Protein AF-0000000067185113 (afdb_homodimer)

Secondary structure (DSSP, 8-state):
-------------------------------------------------------------------------S-HHHHHHHHHHHHHHHHHHHHS------SEETTEEEEEETTEEEEEEE-SS-EEEEEEE-TT-B-S--------SS--------B---EEEEEEETTEEEEEEEEEPSS---TT----SEEEEEEEEEESS--TTS-EEEGGGS-HHHHHHHHHHHHHTT--HHHHHHHHHHHHHHHHHHHHHHHHHHHHHHH---/-------------------------------------------------------------------------S-HHHHHHHHHHHHHHHHHHHHS------SEETTEEEEEETTEEEEEEE-SS-EEEEEEE-TT-B-S--------SS--------B---EEEEEEETTEEEEEEEEEPSS---TT----SEEEEEEEEEESS--TTS-EEEGGGS-HHHHHHHHHHHHHTT--HHHHHHHHHHHHHHHHHHHHHHHHHHHHHHH---

Structure (mmCIF, N/CA/C/O backbone):
data_AF-0000000067185113-model_v1
#
loop_
_entity.id
_entity.type
_entity.pdbx_description
1 polymer AGAP003987-PA
#
loop_
_atom_site.group_PDB
_atom_site.id
_atom_site.type_symbol
_atom_site.label_atom_id
_atom_site.label_alt_id
_atom_site.label_comp_id
_atom_site.label_asym_id
_atom_site.label_entity_id
_atom_site.label_seq_id
_atom_site.pdbx_PDB_ins_code
_atom_site.Cartn_x
_atom_site.Cartn_y
_atom_site.Cartn_z
_atom_site.occupancy
_atom_site.B_iso_or_equiv
_atom_site.auth_seq_id
_atom_site.auth_comp_id
_atom_site.auth_asym_id
_atom_site.auth_atom_id
_atom_site.pdbx_PDB_model_num
ATOM 1 N N . MET A 1 1 ? -12.453 -13.461 -11.977 1 31.67 1 MET A N 1
ATOM 2 C CA . MET A 1 1 ? -13.328 -13.102 -10.867 1 31.67 1 MET A CA 1
ATOM 3 C C . MET A 1 1 ? -14.125 -11.836 -11.188 1 31.67 1 MET A C 1
ATOM 5 O O . MET A 1 1 ? -13.562 -10.844 -11.656 1 31.67 1 MET A O 1
ATOM 9 N N . ILE A 1 2 ? -15.383 -12 -11.656 1 35.78 2 ILE A N 1
ATOM 10 C CA . ILE A 1 2 ? -16.219 -10.844 -11.945 1 35.78 2 ILE A CA 1
ATOM 11 C C . ILE A 1 2 ? -16.547 -10.102 -10.656 1 35.78 2 ILE A C 1
ATOM 13 O O . ILE A 1 2 ? -17.125 -10.68 -9.727 1 35.78 2 ILE A O 1
ATOM 17 N N . ARG A 1 3 ? -15.547 -9.344 -10.258 1 44.16 3 ARG A N 1
ATOM 18 C CA . ARG A 1 3 ? -16.062 -8.539 -9.148 1 44.16 3 ARG A CA 1
ATOM 19 C C . ARG A 1 3 ? -17.25 -7.707 -9.586 1 44.16 3 ARG A C 1
ATOM 21 O O . ARG A 1 3 ? -17.312 -7.238 -10.727 1 44.16 3 ARG A O 1
ATOM 28 N N . ASN A 1 4 ? -18.344 -8.125 -9.148 1 36.44 4 ASN A N 1
ATOM 29 C CA . ASN A 1 4 ? -19.562 -7.391 -9.5 1 36.44 4 ASN A CA 1
ATOM 30 C C . ASN A 1 4 ? -19.328 -5.883 -9.453 1 36.44 4 ASN A C 1
ATOM 32 O O . ASN A 1 4 ? -19.516 -5.254 -8.406 1 36.44 4 ASN A O 1
ATOM 36 N N . VAL A 1 5 ? -18.297 -5.484 -10.148 1 42.62 5 VAL A N 1
ATOM 37 C CA . VAL A 1 5 ? -18.203 -4.031 -10.234 1 42.62 5 VAL A CA 1
ATOM 38 C C . VAL A 1 5 ? -19.484 -3.469 -10.859 1 42.62 5 VAL A C 1
ATOM 40 O O . VAL A 1 5 ? -19.75 -3.691 -12.039 1 42.62 5 VAL A O 1
ATOM 43 N N . ARG A 1 6 ? -20.594 -3.508 -10.258 1 33.31 6 ARG A N 1
ATOM 44 C CA . ARG A 1 6 ? -21.766 -2.816 -10.781 1 33.31 6 ARG A CA 1
ATOM 45 C C . ARG A 1 6 ? -21.391 -1.438 -11.32 1 33.31 6 ARG A C 1
ATOM 47 O O . ARG A 1 6 ? -20.75 -0.65 -10.633 1 33.31 6 ARG A O 1
ATOM 54 N N . PHE A 1 7 ? -21.062 -1.376 -12.609 1 33.22 7 PHE A N 1
ATOM 55 C CA . PHE A 1 7 ? -20.812 -0.13 -13.32 1 33.22 7 PHE A CA 1
ATOM 56 C C . PHE A 1 7 ? -21.641 1.011 -12.719 1 33.22 7 PHE A C 1
ATOM 58 O O . PHE A 1 7 ? -22.844 0.887 -12.539 1 33.22 7 PHE A O 1
ATOM 65 N N . LEU A 1 8 ? -21 1.763 -11.961 1 32.25 8 LEU A N 1
ATOM 66 C CA . LEU A 1 8 ? -21.578 3.059 -11.617 1 32.25 8 LEU A CA 1
ATOM 67 C C . LEU A 1 8 ? -22.141 3.746 -12.852 1 32.25 8 LEU A C 1
ATOM 69 O O . LEU A 1 8 ? -21.438 3.92 -13.852 1 32.25 8 LEU A O 1
ATOM 73 N N . ARG A 1 9 ? -23.391 3.656 -13.117 1 26.09 9 ARG A N 1
ATOM 74 C CA . ARG A 1 9 ? -24.078 4.59 -14.016 1 26.09 9 ARG A CA 1
ATOM 75 C C . ARG A 1 9 ? -23.594 6.02 -13.773 1 26.09 9 ARG A C 1
ATOM 77 O O . ARG A 1 9 ? -23.797 6.566 -12.688 1 26.09 9 ARG A O 1
ATOM 84 N N . TRP A 1 10 ? -22.406 6.398 -14.289 1 27.75 10 TRP A N 1
ATOM 85 C CA . TRP A 1 10 ? -22.094 7.82 -14.391 1 27.75 10 TRP A CA 1
ATOM 86 C C . TRP A 1 10 ? -23.359 8.633 -14.664 1 27.75 10 TRP A C 1
ATOM 88 O O . TRP A 1 10 ? -24.109 8.344 -15.602 1 27.75 10 TRP A O 1
ATOM 98 N N . ALA A 1 11 ? -23.938 9.203 -13.672 1 24.41 11 ALA A N 1
ATOM 99 C CA . ALA A 1 11 ? -24.984 10.188 -13.906 1 24.41 11 ALA A CA 1
ATOM 100 C C . ALA A 1 11 ? -24.562 11.188 -14.992 1 24.41 11 ALA A C 1
ATOM 102 O O . ALA A 1 11 ? -23.609 11.938 -14.82 1 24.41 11 ALA A O 1
ATOM 103 N N . VAL A 1 12 ? -24.547 10.781 -16.312 1 25.83 12 VAL A N 1
ATOM 104 C CA . VAL A 1 12 ? -24.531 11.672 -17.469 1 25.83 12 VAL A CA 1
ATOM 105 C C . VAL A 1 12 ? -25.406 12.891 -17.188 1 25.83 12 VAL A C 1
ATOM 107 O O . VAL A 1 12 ? -26.625 12.766 -17.016 1 25.83 12 VAL A O 1
ATOM 110 N N . GLY A 1 13 ? -24.859 13.773 -16.281 1 22 13 GLY A N 1
ATOM 111 C CA . GLY A 1 13 ? -25.516 15.07 -16.156 1 22 13 GLY A CA 1
ATOM 112 C C . GLY A 1 13 ? -26.141 15.539 -17.469 1 22 13 GLY A C 1
ATOM 113 O O . GLY A 1 13 ? -25.828 15 -18.531 1 22 13 GLY A O 1
ATOM 114 N N . LYS A 1 14 ? -26.828 16.766 -17.25 1 23.31 14 LYS A N 1
ATOM 115 C CA . LYS A 1 14 ? -27.797 17.562 -18 1 23.31 14 LYS A CA 1
ATOM 116 C C . LYS A 1 14 ? -27.219 18.031 -19.328 1 23.31 14 LYS A C 1
ATOM 118 O O . LYS A 1 14 ? -26.156 18.656 -19.359 1 23.31 14 LYS A O 1
ATOM 123 N N . SER A 1 15 ? -27.328 17.156 -20.344 1 21.28 15 SER A N 1
ATOM 124 C CA . SER A 1 15 ? -27.203 17.641 -21.719 1 21.28 15 SER A CA 1
ATOM 125 C C . SER A 1 15 ? -27.953 18.953 -21.922 1 21.28 15 SER A C 1
ATOM 127 O O . SER A 1 15 ? -29.141 19.031 -21.625 1 21.28 15 SER A O 1
ATOM 129 N N . PHE A 1 16 ? -27.328 20.031 -21.422 1 19.94 16 PHE A N 1
ATOM 130 C CA . PHE A 1 16 ? -27.953 21.266 -21.891 1 19.94 16 PHE A CA 1
ATOM 131 C C . PHE A 1 16 ? -28.188 21.219 -23.391 1 19.94 16 PHE A C 1
ATOM 133 O O . PHE A 1 16 ? -27.25 21 -24.156 1 19.94 16 PHE A O 1
ATOM 140 N N . THR A 1 17 ? -29.422 20.781 -23.719 1 20.02 17 THR A N 1
ATOM 141 C CA . THR A 1 17 ? -30.078 20.734 -25.016 1 20.02 17 THR A CA 1
ATOM 142 C C . THR A 1 17 ? -30.016 22.094 -25.703 1 20.02 17 THR A C 1
ATOM 144 O O . THR A 1 17 ? -30.703 23.031 -25.281 1 20.02 17 THR A O 1
ATOM 147 N N . SER A 1 18 ? -28.781 22.812 -25.594 1 18.64 18 SER A N 1
ATOM 148 C CA . SER A 1 18 ? -29.094 24 -26.391 1 18.64 18 SER A CA 1
ATOM 149 C C . SER A 1 18 ? -29.656 23.625 -27.75 1 18.64 18 SER A C 1
ATOM 151 O O . SER A 1 18 ? -29.141 22.719 -28.422 1 18.64 18 SER A O 1
ATOM 153 N N . GLY A 1 19 ? -30.938 24.047 -28 1 17.22 19 GLY A N 1
ATOM 154 C CA . GLY A 1 19 ? -31.984 23.859 -28.984 1 17.22 19 GLY A CA 1
ATOM 155 C C . GLY A 1 19 ? -31.578 24.266 -30.391 1 17.22 19 GLY A C 1
ATOM 156 O O . GLY A 1 19 ? -32.375 24.203 -31.328 1 17.22 19 GLY A O 1
ATOM 157 N N . LYS A 1 20 ? -30.406 24.953 -30.578 1 18.31 20 LYS A N 1
ATOM 158 C CA . LYS A 1 20 ? -30.812 25.766 -31.719 1 18.31 20 LYS A CA 1
ATOM 159 C C . LYS A 1 20 ? -31.234 24.891 -32.906 1 18.31 20 LYS A C 1
ATOM 161 O O . LYS A 1 20 ? -30.625 23.844 -33.156 1 18.31 20 LYS A O 1
ATOM 166 N N . SER A 1 21 ? -32.375 25.203 -33.625 1 16.36 21 SER A N 1
ATOM 167 C CA . SER A 1 21 ? -33.438 24.703 -34.469 1 16.36 21 SER A CA 1
ATOM 168 C C . SER A 1 21 ? -32.906 24.344 -35.844 1 16.36 21 SER A C 1
ATOM 170 O O . SER A 1 21 ? -33.406 23.406 -36.5 1 16.36 21 SER A O 1
ATOM 172 N N . THR A 1 22 ? -31.844 24.938 -36.438 1 16.61 22 THR A N 1
ATOM 173 C CA . THR A 1 22 ? -32.438 25.359 -37.688 1 16.61 22 THR A CA 1
ATOM 174 C C . THR A 1 22 ? -32.719 24.156 -38.594 1 16.61 22 THR A C 1
ATOM 176 O O . THR A 1 22 ? -32.188 23.062 -38.375 1 16.61 22 THR A O 1
ATOM 179 N N . THR A 1 23 ? -32.375 24.312 -39.938 1 16.38 23 THR A N 1
ATOM 180 C CA . THR A 1 23 ? -33.156 24.297 -41.156 1 16.38 23 THR A CA 1
ATOM 181 C C . THR A 1 23 ? -33.188 22.906 -41.781 1 16.38 23 THR A C 1
ATOM 183 O O . THR A 1 23 ? -32.375 22.047 -41.438 1 16.38 23 THR A O 1
ATOM 186 N N . THR A 1 24 ? -32.875 22.797 -43.094 1 16.31 24 THR A N 1
ATOM 187 C CA . THR A 1 24 ? -33.844 22.484 -44.125 1 16.31 24 THR A CA 1
ATOM 188 C C . THR A 1 24 ? -33.844 20.984 -44.406 1 16.31 24 THR A C 1
ATOM 190 O O . THR A 1 24 ? -32.969 20.25 -43.969 1 16.31 24 THR A O 1
ATOM 193 N N . VAL A 1 25 ? -33.625 20.609 -45.719 1 15.5 25 VAL A N 1
ATOM 194 C CA . VAL A 1 25 ? -34.594 20.141 -46.688 1 15.5 25 VAL A CA 1
ATOM 195 C C . VAL A 1 25 ? -34.438 18.625 -46.844 1 15.5 25 VAL A C 1
ATOM 197 O O . VAL A 1 25 ? -35.438 17.891 -46.75 1 15.5 25 VAL A O 1
ATOM 200 N N . ALA A 1 26 ? -33.594 18.141 -47.844 1 17.03 26 ALA A N 1
ATOM 201 C CA . ALA A 1 26 ? -34.312 17.469 -48.906 1 17.03 26 ALA A CA 1
ATOM 202 C C . ALA A 1 26 ? -34.594 16.016 -48.562 1 17.03 26 ALA A C 1
ATOM 204 O O . ALA A 1 26 ? -33.938 15.445 -47.688 1 17.03 26 ALA A O 1
ATOM 205 N N . PRO A 1 27 ? -35.344 15.281 -49.406 1 17.09 27 PRO A N 1
ATOM 206 C CA . PRO A 1 27 ? -36.406 14.328 -49.594 1 17.09 27 PRO A CA 1
ATOM 207 C C . PRO A 1 27 ? -35.938 12.875 -49.562 1 17.09 27 PRO A C 1
ATOM 209 O O . PRO A 1 27 ? -36.75 11.961 -49.781 1 17.09 27 PRO A O 1
ATOM 212 N N . CYS A 1 28 ? -34.656 12.664 -49.094 1 16.64 28 CYS A N 1
ATOM 213 C CA . CYS A 1 28 ? -34.281 11.445 -49.781 1 16.64 28 CYS A CA 1
ATOM 214 C C . CYS A 1 28 ? -35.281 10.328 -49.562 1 16.64 28 CYS A C 1
ATOM 216 O O . CYS A 1 28 ? -35.688 10.078 -48.406 1 16.64 28 CYS A O 1
ATOM 218 N N . SER A 1 29 ? -35.625 9.609 -50.656 1 15.96 29 SER A N 1
ATOM 219 C CA . SER A 1 29 ? -36.688 8.766 -51.156 1 15.96 29 SER A CA 1
ATOM 220 C C . SER A 1 29 ? -36.844 7.516 -50.312 1 15.96 29 SER A C 1
ATOM 222 O O . SER A 1 29 ? -36.062 7.262 -49.406 1 15.96 29 SER A O 1
ATOM 224 N N . GLN A 1 30 ? -36.875 6.387 -50.969 1 15.45 30 GLN A N 1
ATOM 225 C CA . GLN A 1 30 ? -38.031 5.539 -51.281 1 15.45 30 GLN A CA 1
ATOM 226 C C . GLN A 1 30 ? -38.125 4.363 -50.312 1 15.45 30 GLN A C 1
ATOM 228 O O . GLN A 1 30 ? -39.156 4.121 -49.719 1 15.45 30 GLN A O 1
ATOM 233 N N . TRP A 1 31 ? -37.344 3.188 -50.625 1 16.45 31 TRP A N 1
ATOM 234 C CA . TRP A 1 31 ? -38.125 2.016 -51.031 1 16.45 31 TRP A CA 1
ATOM 235 C C . TRP A 1 31 ? -38.531 1.188 -49.812 1 16.45 31 TRP A C 1
ATOM 237 O O . TRP A 1 31 ? -37.781 1.133 -48.812 1 16.45 31 TRP A O 1
ATOM 247 N N . ASN A 1 32 ? -39.781 1.015 -49.656 1 16.5 32 ASN A N 1
ATOM 248 C CA . ASN A 1 32 ? -40.844 0.507 -48.812 1 16.5 32 ASN A CA 1
ATOM 249 C C . ASN A 1 32 ? -40.688 -0.989 -48.562 1 16.5 32 ASN A C 1
ATOM 251 O O . ASN A 1 32 ? -41.344 -1.806 -49.188 1 16.5 32 ASN A O 1
ATOM 255 N N . ALA A 1 33 ? -39.438 -1.565 -48.531 1 17.59 33 ALA A N 1
ATOM 256 C CA . ALA A 1 33 ? -39.625 -2.996 -48.75 1 17.59 33 ALA A CA 1
ATOM 257 C C . ALA A 1 33 ? -40.531 -3.594 -47.688 1 17.59 33 ALA A C 1
ATOM 259 O O . ALA A 1 33 ? -40.5 -3.143 -46.531 1 17.59 33 ALA A O 1
ATOM 260 N N . GLY A 1 34 ? -41.562 -4.375 -48.156 1 16.73 34 GLY A N 1
ATOM 261 C CA . GLY A 1 34 ? -42.781 -5.117 -47.812 1 16.73 34 GLY A CA 1
ATOM 262 C C . GLY A 1 34 ? -42.531 -6.152 -46.719 1 16.73 34 GLY A C 1
ATOM 263 O O . GLY A 1 34 ? -41.562 -6.898 -46.781 1 16.73 34 GLY A O 1
ATOM 264 N N . ILE A 1 35 ? -42.906 -5.789 -45.594 1 18.45 35 ILE A N 1
ATOM 265 C CA . ILE A 1 35 ? -42.906 -6.535 -44.344 1 18.45 35 ILE A CA 1
ATOM 266 C C . ILE A 1 35 ? -43.781 -7.777 -44.469 1 18.45 35 ILE A C 1
ATOM 268 O O . ILE A 1 35 ? -45 -7.676 -44.594 1 18.45 35 ILE A O 1
ATOM 272 N N . ILE A 1 36 ? -43.25 -8.719 -45.188 1 16.41 36 ILE A N 1
ATOM 273 C CA . ILE A 1 36 ? -44.094 -9.898 -45.406 1 16.41 36 ILE A CA 1
ATOM 274 C C . ILE A 1 36 ? -44.5 -10.477 -44.031 1 16.41 36 ILE A C 1
ATOM 276 O O . ILE A 1 36 ? -43.75 -10.406 -43.062 1 16.41 36 ILE A O 1
ATOM 280 N N . ALA A 1 37 ? -45.688 -11.125 -44.062 1 17.64 37 ALA A N 1
ATOM 281 C CA . ALA A 1 37 ? -46.844 -11.617 -43.312 1 17.64 37 ALA A CA 1
ATOM 282 C C . ALA A 1 37 ? -46.531 -12.922 -42.594 1 17.64 37 ALA A C 1
ATOM 284 O O . ALA A 1 37 ? -47.375 -13.492 -41.906 1 17.64 37 ALA A O 1
ATOM 285 N N . GLN A 1 38 ? -45.219 -13.227 -42.219 1 15.56 38 GLN A N 1
ATOM 286 C CA . GLN A 1 38 ? -45.312 -14.68 -42.125 1 15.56 38 GLN A CA 1
ATOM 287 C C . GLN A 1 38 ? -46.25 -15.102 -40.969 1 15.56 38 GLN A C 1
ATOM 289 O O . GLN A 1 38 ? -46.312 -14.422 -39.969 1 15.56 38 GLN A O 1
ATOM 294 N N . PRO A 1 39 ? -47.156 -16.125 -41.25 1 18.14 39 PRO A N 1
ATOM 295 C CA . PRO A 1 39 ? -48.344 -16.734 -40.688 1 18.14 39 PRO A CA 1
ATOM 296 C C . PRO A 1 39 ? -48.031 -17.609 -39.469 1 18.14 39 PRO A C 1
ATOM 298 O O . PRO A 1 39 ? -48.969 -18.125 -38.812 1 18.14 39 PRO A O 1
ATOM 301 N N . SER A 1 40 ? -46.844 -17.578 -38.844 1 15.49 40 SER A N 1
ATOM 302 C CA . SER A 1 40 ? -46.688 -18.922 -38.312 1 15.49 40 SER A CA 1
ATOM 303 C C . SER A 1 40 ? -47.844 -19.266 -37.344 1 15.49 40 SER A C 1
ATOM 305 O O . SER A 1 40 ? -48.469 -18.375 -36.781 1 15.49 40 SER A O 1
ATOM 307 N N . SER A 1 41 ? -47.812 -20.625 -37.031 1 16.09 41 SER A N 1
ATOM 308 C CA . SER A 1 41 ? -48.594 -21.828 -36.75 1 16.09 41 SER A CA 1
ATOM 309 C C . SER A 1 41 ? -49.031 -21.891 -35.312 1 16.09 41 SER A C 1
ATOM 311 O O . SER A 1 41 ? -50.25 -21.891 -35.031 1 16.09 41 SER A O 1
ATOM 313 N N . GLY A 1 42 ? -48.281 -22.641 -34.469 1 15.5 42 GLY A N 1
ATOM 314 C CA . GLY A 1 42 ? -48.812 -23.906 -33.969 1 15.5 42 GLY A CA 1
ATOM 315 C C . GLY A 1 42 ? -49.594 -23.75 -32.656 1 15.5 42 GLY A C 1
ATOM 316 O O . GLY A 1 42 ? -50.75 -24.188 -32.594 1 15.5 42 GLY A O 1
ATOM 317 N N . ILE A 1 43 ? -48.938 -23.906 -31.453 1 15.69 43 ILE A N 1
ATOM 318 C CA . ILE A 1 43 ? -49.125 -25.094 -30.625 1 15.69 43 ILE A CA 1
ATOM 319 C C . ILE A 1 43 ? -50.219 -24.828 -29.578 1 15.69 43 ILE A C 1
ATOM 321 O O . ILE A 1 43 ? -50.281 -23.734 -29.016 1 15.69 43 ILE A O 1
ATOM 325 N N . ALA A 1 44 ? -51 -25.922 -29.312 1 16.55 44 ALA A N 1
ATOM 326 C CA . ALA A 1 44 ? -52.25 -26.406 -28.75 1 16.55 44 ALA A CA 1
ATOM 327 C C . ALA A 1 44 ? -52.281 -26.234 -27.234 1 16.55 44 ALA A C 1
ATOM 329 O O . ALA A 1 44 ? -53.25 -25.734 -26.672 1 16.55 44 ALA A O 1
ATOM 330 N N . THR A 1 45 ? -51.375 -26.984 -26.438 1 15.85 45 THR A N 1
ATOM 331 C CA . THR A 1 45 ? -52.031 -28.062 -25.703 1 15.85 45 THR A CA 1
ATOM 332 C C . THR A 1 45 ? -52.688 -27.531 -24.422 1 15.85 45 THR A C 1
ATOM 334 O O . THR A 1 45 ? -52.406 -26.406 -24.016 1 15.85 45 THR A O 1
ATOM 337 N N . CYS A 1 46 ? -52.281 -28.219 -23.188 1 16.72 46 CYS A N 1
ATOM 338 C CA . CYS A 1 46 ? -53 -29.188 -22.359 1 16.72 46 CYS A CA 1
ATOM 339 C C . CYS A 1 46 ? -53.656 -28.5 -21.172 1 16.72 46 CYS A C 1
ATOM 341 O O . CYS A 1 46 ? -53.281 -27.391 -20.797 1 16.72 46 CYS A O 1
ATOM 343 N N . ASN A 1 47 ? -54.094 -29.359 -20.156 1 17.73 47 ASN A N 1
ATOM 344 C CA . ASN A 1 47 ? -55.25 -29.812 -19.391 1 17.73 47 ASN A CA 1
ATOM 345 C C . ASN A 1 47 ? -55.281 -29.172 -18.016 1 17.73 47 ASN A C 1
ATOM 347 O O . ASN A 1 47 ? -56.344 -28.859 -17.5 1 17.73 47 ASN A O 1
ATOM 351 N N . ILE A 1 48 ? -54.156 -29.078 -17.172 1 17.08 48 ILE A N 1
ATOM 352 C CA . ILE A 1 48 ? -54.438 -29.797 -15.922 1 17.08 48 ILE A CA 1
ATOM 353 C C . ILE A 1 48 ? -55.25 -28.891 -14.992 1 17.08 48 ILE A C 1
ATOM 355 O O . ILE A 1 48 ? -54.969 -27.703 -14.867 1 17.08 48 ILE A O 1
ATOM 359 N N . LYS A 1 49 ? -56.312 -29.5 -14.367 1 18.14 49 LYS A N 1
ATOM 360 C CA . LYS A 1 49 ? -57.469 -29.109 -13.562 1 18.14 49 LYS A CA 1
ATOM 361 C C . LYS A 1 49 ? -57.031 -28.703 -12.156 1 18.14 49 LYS A C 1
ATOM 363 O O . LYS A 1 49 ? -57.875 -28.328 -11.328 1 18.14 49 LYS A O 1
ATOM 368 N N . PRO A 1 50 ? -55.688 -28.562 -11.711 1 19.02 50 PRO A N 1
ATOM 369 C CA . PRO A 1 50 ? -55.719 -29.078 -10.344 1 19.02 50 PRO A CA 1
ATOM 370 C C . PRO A 1 50 ? -56.688 -28.328 -9.445 1 19.02 50 PRO A C 1
ATOM 372 O O . PRO A 1 50 ? -57.031 -27.188 -9.742 1 19.02 50 PRO A O 1
ATOM 375 N N . LEU A 1 51 ? -56.938 -29.047 -8.164 1 19.64 51 LEU A N 1
ATOM 376 C CA . LEU A 1 51 ? -57.875 -29.312 -7.07 1 19.64 51 LEU A CA 1
ATOM 377 C C . LEU A 1 51 ? -57.969 -28.125 -6.121 1 19.64 51 LEU A C 1
ATOM 379 O O . LEU A 1 51 ? -57.094 -27.25 -6.141 1 19.64 51 LEU A O 1
ATOM 383 N N . SER A 1 52 ? -57.938 -28.453 -4.723 1 18.77 52 SER A N 1
ATOM 384 C CA . SER A 1 52 ? -58.906 -28.375 -3.625 1 18.77 52 SER A CA 1
ATOM 385 C C . SER A 1 52 ? -58.562 -27.219 -2.686 1 18.77 52 SER A C 1
ATOM 387 O O . SER A 1 52 ? -59.438 -26.688 -1.998 1 18.77 52 SER A O 1
ATOM 389 N N . ALA A 1 53 ? -57.344 -26.812 -2.416 1 19.56 53 ALA A N 1
ATOM 390 C CA . ALA A 1 53 ? -57.062 -26.672 -0.984 1 19.56 53 ALA A CA 1
ATOM 391 C C . ALA A 1 53 ? -57.906 -25.562 -0.373 1 19.56 53 ALA A C 1
ATOM 393 O O . ALA A 1 53 ? -58.094 -24.516 -0.996 1 19.56 53 ALA A O 1
ATOM 394 N N . MET A 1 54 ? -58.594 -26.016 0.712 1 19.98 54 MET A N 1
ATOM 395 C CA . MET A 1 54 ? -59.469 -25.469 1.744 1 19.98 54 MET A CA 1
ATOM 396 C C . MET A 1 54 ? -58.781 -24.344 2.51 1 19.98 54 MET A C 1
ATOM 398 O O . MET A 1 54 ? -57.562 -24.422 2.777 1 19.98 54 MET A O 1
ATOM 402 N N . SER A 1 55 ? -59.344 -23.203 2.537 1 20.67 55 SER A N 1
ATOM 403 C CA . SER A 1 55 ? -58.969 -21.891 3.062 1 20.67 55 SER A CA 1
ATOM 404 C C . SER A 1 55 ? -58.938 -21.891 4.586 1 20.67 55 SER A C 1
ATOM 406 O O . SER A 1 55 ? -58.906 -20.828 5.211 1 20.67 55 SER A O 1
ATOM 408 N N . SER A 1 56 ? -58.469 -23.031 5.285 1 22.84 56 SER A N 1
ATOM 409 C CA . SER A 1 56 ? -58.75 -22.875 6.711 1 22.84 56 SER A CA 1
ATOM 410 C C . SER A 1 56 ? -58.125 -21.594 7.258 1 22.84 56 SER A C 1
ATOM 412 O O . SER A 1 56 ? -57 -21.234 6.875 1 22.84 56 SER A O 1
ATOM 414 N N . GLY A 1 57 ? -58.969 -20.641 7.699 1 22.27 57 GLY A N 1
ATOM 415 C CA . GLY A 1 57 ? -58.812 -19.297 8.227 1 22.27 57 GLY A CA 1
ATOM 416 C C . GLY A 1 57 ? -58.062 -19.266 9.547 1 22.27 57 GLY A C 1
ATOM 417 O O . GLY A 1 57 ? -58.625 -19.562 10.594 1 22.27 57 GLY A O 1
ATOM 418 N N . MET A 1 58 ? -57 -20.156 9.766 1 23.66 58 MET A N 1
ATOM 419 C CA . MET A 1 58 ? -56.5 -20.109 11.125 1 23.66 58 MET A CA 1
ATOM 420 C C . MET A 1 58 ? -56.125 -18.688 11.523 1 23.66 58 MET A C 1
ATOM 422 O O . MET A 1 58 ? -55.469 -17.969 10.75 1 23.66 58 MET A O 1
ATOM 426 N N . SER A 1 59 ? -56.844 -18.203 12.555 1 24.83 59 SER A N 1
ATOM 427 C CA . SER A 1 59 ? -56.75 -16.953 13.297 1 24.83 59 SER A CA 1
ATOM 428 C C . SER A 1 59 ? -55.375 -16.766 13.898 1 24.83 59 SER A C 1
ATOM 430 O O . SER A 1 59 ? -54.906 -17.609 14.656 1 24.83 59 SER A O 1
ATOM 432 N N . ALA A 1 60 ? -54.438 -16.266 13.164 1 23.08 60 ALA A N 1
ATOM 433 C CA . ALA A 1 60 ? -53.094 -16 13.633 1 23.08 60 ALA A CA 1
ATOM 434 C C . ALA A 1 60 ? -53.094 -15.047 14.828 1 23.08 60 ALA A C 1
ATOM 436 O O . ALA A 1 60 ? -53.594 -13.922 14.727 1 23.08 60 ALA A O 1
ATOM 437 N N . LYS A 1 61 ? -53.344 -15.602 16.031 1 26.31 61 LYS A N 1
ATOM 438 C CA . LYS A 1 61 ? -52.906 -14.883 17.219 1 26.31 61 LYS A CA 1
ATOM 439 C C . LYS A 1 61 ? -51.531 -14.234 17 1 26.31 61 LYS A C 1
ATOM 441 O O . LYS A 1 61 ? -50.594 -14.883 16.516 1 26.31 61 LYS A O 1
ATOM 446 N N . HIS A 1 62 ? -51.625 -12.938 16.75 1 24.36 62 HIS A N 1
ATOM 447 C CA . HIS A 1 62 ? -50.469 -12.055 16.641 1 24.36 62 HIS A CA 1
ATOM 448 C C . HIS A 1 62 ? -49.5 -12.25 17.797 1 24.36 62 HIS A C 1
ATOM 450 O O . HIS A 1 62 ? -49.875 -12.133 18.969 1 24.36 62 HIS A O 1
ATOM 456 N N . ALA A 1 63 ? -48.719 -13.32 17.812 1 25.67 63 ALA A N 1
ATOM 457 C CA . ALA A 1 63 ? -47.625 -13.414 18.766 1 25.67 63 ALA A CA 1
ATOM 458 C C . ALA A 1 63 ? -46.969 -12.047 18.984 1 25.67 63 ALA A C 1
ATOM 460 O O . ALA A 1 63 ? -46.812 -11.266 18.047 1 25.67 63 ALA A O 1
ATOM 461 N N . ALA A 1 64 ? -47.188 -11.523 20.219 1 30.12 64 ALA A N 1
ATOM 462 C CA . ALA A 1 64 ? -46.438 -10.398 20.797 1 30.12 64 ALA A CA 1
ATOM 463 C C . ALA A 1 64 ? -44.969 -10.469 20.453 1 30.12 64 ALA A C 1
ATOM 465 O O . ALA A 1 64 ? -44.281 -11.414 20.844 1 30.12 64 ALA A O 1
ATOM 466 N N . GLY A 1 65 ? -44.688 -10.242 19.188 1 30.03 65 GLY A N 1
ATOM 467 C CA . GLY A 1 65 ? -43.281 -10.211 18.797 1 30.03 65 GLY A CA 1
ATOM 468 C C . GLY A 1 65 ? -42.375 -9.555 19.828 1 30.03 65 GLY A C 1
ATOM 469 O O . GLY A 1 65 ? -42.688 -8.484 20.344 1 30.03 65 GLY A O 1
ATOM 470 N N . PHE A 1 66 ? -41.844 -10.391 20.734 1 33.41 66 PHE A N 1
ATOM 471 C CA . PHE A 1 66 ? -40.688 -9.914 21.469 1 33.41 66 PHE A CA 1
ATOM 472 C C . PHE A 1 66 ? -39.875 -8.938 20.641 1 33.41 66 PHE A C 1
ATOM 474 O O . PHE A 1 66 ? -39.25 -9.336 19.641 1 33.41 66 PHE A O 1
ATOM 481 N N . SER A 1 67 ? -40.5 -7.742 20.484 1 32.81 67 SER A N 1
ATOM 482 C CA . SER A 1 67 ? -39.562 -6.723 20 1 32.81 67 SER A CA 1
ATOM 483 C C . SER A 1 67 ? -38.25 -6.781 20.75 1 32.81 67 SER A C 1
ATOM 485 O O . SER A 1 67 ? -38.188 -6.512 21.953 1 32.81 67 SER A O 1
ATOM 487 N N . ILE A 1 68 ? -37.562 -7.895 20.703 1 33.31 68 ILE A N 1
ATOM 488 C CA . ILE A 1 68 ? -36.188 -7.734 21.156 1 33.31 68 ILE A CA 1
ATOM 489 C C . ILE A 1 68 ? -35.719 -6.305 20.891 1 33.31 68 ILE A C 1
ATOM 491 O O . ILE A 1 68 ? -35.719 -5.848 19.734 1 33.31 68 ILE A O 1
ATOM 495 N N . ALA A 1 69 ? -36.062 -5.434 21.766 1 35.03 69 ALA A N 1
ATOM 496 C CA . ALA A 1 69 ? -35.281 -4.199 21.75 1 35.03 69 ALA A CA 1
ATOM 497 C C . ALA A 1 69 ? -33.875 -4.438 21.188 1 35.03 69 ALA A C 1
ATOM 499 O O . ALA A 1 69 ? -33.031 -5.055 21.844 1 35.03 69 ALA A O 1
ATOM 500 N N . SER A 1 70 ? -33.75 -5.031 20.031 1 37.75 70 SER A N 1
ATOM 501 C CA . SER A 1 70 ? -32.406 -5 19.406 1 37.75 70 SER A CA 1
ATOM 502 C C . SER A 1 70 ? -31.625 -3.779 19.859 1 37.75 70 SER A C 1
ATOM 504 O O . SER A 1 70 ? -32.031 -2.643 19.594 1 37.75 70 SER A O 1
ATOM 506 N N . ARG A 1 71 ? -31.297 -3.584 21.031 1 40.62 71 ARG A N 1
ATOM 507 C CA . ARG A 1 71 ? -30.344 -2.566 21.484 1 40.62 71 ARG A CA 1
ATOM 508 C C . ARG A 1 71 ? -29.578 -1.982 20.297 1 40.62 71 ARG A C 1
ATOM 510 O O . ARG A 1 71 ? -28.969 -2.721 19.531 1 40.62 71 ARG A O 1
ATOM 517 N N . GLN A 1 72 ? -30.016 -1.013 19.594 1 47.88 72 GLN A N 1
ATOM 518 C CA . GLN A 1 72 ? -29.703 -0.125 18.469 1 47.88 72 GLN A CA 1
ATOM 519 C C . GLN A 1 72 ? -28.203 0.095 18.344 1 47.88 72 GLN A C 1
ATOM 521 O O . GLN A 1 72 ? -27.703 1.193 18.594 1 47.88 72 GLN A O 1
ATOM 526 N N . ILE A 1 73 ? -27.344 -0.872 18.766 1 56.41 73 ILE A N 1
ATOM 527 C CA . ILE A 1 73 ? -25.922 -0.81 19 1 56.41 73 ILE A CA 1
ATOM 528 C C . ILE A 1 73 ? -25.188 -0.358 17.734 1 56.41 73 ILE A C 1
ATOM 530 O O . ILE A 1 73 ? -24.125 0.25 17.797 1 56.41 73 ILE A O 1
ATOM 534 N N . HIS A 1 74 ? -25.781 -0.544 16.547 1 73.69 74 HIS A N 1
ATOM 535 C CA . HIS A 1 74 ? -25.062 -0.109 15.344 1 73.69 74 HIS A CA 1
ATOM 536 C C . HIS A 1 74 ? -25.594 1.233 14.852 1 73.69 74 HIS A C 1
ATOM 538 O O . HIS A 1 74 ? -26.781 1.524 14.984 1 73.69 74 HIS A O 1
ATOM 544 N N . THR A 1 75 ? -24.828 2.158 14.516 1 85 75 THR A N 1
ATOM 545 C CA . THR A 1 75 ? -25.203 3.365 13.781 1 85 75 THR A CA 1
ATOM 546 C C . THR A 1 75 ? -25.859 3.01 12.453 1 85 75 THR A C 1
ATOM 548 O O . THR A 1 75 ? -25.844 1.848 12.039 1 85 75 THR A O 1
ATOM 551 N N . LYS A 1 76 ? -26.594 3.887 11.883 1 88.38 76 LYS A N 1
ATOM 552 C CA . LYS A 1 76 ? -27.234 3.688 10.586 1 88.38 76 LYS A CA 1
ATOM 553 C C . LYS A 1 76 ? -26.219 3.221 9.539 1 88.38 76 LYS A C 1
ATOM 555 O O . LYS A 1 76 ? -26.5 2.299 8.773 1 88.38 76 LYS A O 1
ATOM 560 N N . GLY A 1 77 ? -25.094 3.85 9.492 1 89.44 77 GLY A N 1
ATOM 561 C CA . GLY A 1 77 ? -24.047 3.488 8.555 1 89.44 77 GLY A CA 1
ATOM 562 C C . GLY A 1 77 ? -23.531 2.07 8.734 1 89.44 77 GLY A C 1
ATOM 563 O O . GLY A 1 77 ? -23.328 1.346 7.762 1 89.44 77 GLY A O 1
ATOM 564 N N . GLU A 1 78 ? -23.406 1.646 9.922 1 93.06 78 GLU A N 1
ATOM 565 C CA . GLU A 1 78 ? -22.953 0.286 10.203 1 93.06 78 GLU A CA 1
ATOM 566 C C . GLU A 1 78 ? -24 -0.742 9.766 1 93.06 78 GLU A C 1
ATOM 568 O O . GLU A 1 78 ? -23.641 -1.799 9.234 1 93.06 78 GLU A O 1
ATOM 573 N N . ARG A 1 79 ? -25.266 -0.418 9.992 1 93 79 ARG A N 1
ATOM 574 C CA . ARG A 1 79 ? -26.344 -1.33 9.617 1 93 79 ARG A CA 1
ATOM 575 C C . ARG A 1 79 ? -26.406 -1.516 8.102 1 93 79 ARG A C 1
ATOM 577 O O . ARG A 1 79 ? -26.5 -2.643 7.613 1 93 79 ARG A O 1
ATOM 584 N N . GLU A 1 80 ? -26.281 -0.414 7.406 1 95.38 80 GLU A N 1
ATOM 585 C CA . GLU A 1 80 ? -26.312 -0.478 5.949 1 95.38 80 GLU A CA 1
ATOM 586 C C . GLU A 1 80 ? -25.109 -1.253 5.41 1 95.38 80 GLU A C 1
ATOM 588 O O . GLU A 1 80 ? -25.234 -2.006 4.441 1 95.38 80 GLU A O 1
ATOM 593 N N . LEU A 1 81 ? -24.031 -1.084 6.008 1 96.56 81 LEU A N 1
ATOM 594 C CA . LEU A 1 81 ? -22.812 -1.766 5.594 1 96.56 81 LEU A CA 1
ATOM 595 C C . LEU A 1 81 ? -22.938 -3.273 5.781 1 96.56 81 LEU A C 1
ATOM 597 O O . LEU A 1 81 ? -22.641 -4.043 4.863 1 96.56 81 LEU A O 1
ATOM 601 N N . VAL A 1 82 ? -23.469 -3.666 6.883 1 95.81 82 VAL A N 1
ATOM 602 C CA . VAL A 1 82 ? -23.609 -5.086 7.195 1 95.81 82 VAL A CA 1
ATOM 603 C C . VAL A 1 82 ? -24.594 -5.738 6.234 1 95.81 82 VAL A C 1
ATOM 605 O O . VAL A 1 82 ? -24.359 -6.84 5.738 1 95.81 82 VAL A O 1
ATOM 608 N N . GLU A 1 83 ? -25.672 -5.043 6.039 1 95.88 83 GLU A N 1
ATOM 609 C CA . GLU A 1 83 ? -26.688 -5.578 5.148 1 95.88 83 GLU A CA 1
ATOM 610 C C . GLU A 1 83 ? -26.156 -5.77 3.736 1 95.88 83 GLU A C 1
ATOM 612 O O . GLU A 1 83 ? -26.375 -6.816 3.119 1 95.88 83 GLU A O 1
ATOM 617 N N . PHE A 1 84 ? -25.516 -4.82 3.291 1 97.06 84 PHE A N 1
ATOM 618 C CA . PHE A 1 84 ? -24.969 -4.91 1.944 1 97.06 84 PHE A CA 1
ATOM 619 C C . PHE A 1 84 ? -23.906 -6.008 1.861 1 97.06 84 PHE A C 1
ATOM 621 O O . PHE A 1 84 ? -23.859 -6.754 0.88 1 97.06 84 PHE A O 1
ATOM 628 N N . LEU A 1 85 ? -22.984 -6.078 2.855 1 97.38 85 LEU A N 1
ATOM 629 C CA . LEU A 1 85 ? -21.922 -7.074 2.865 1 97.38 85 LEU A CA 1
ATOM 630 C C . LEU A 1 85 ? -22.5 -8.484 2.818 1 97.38 85 LEU A C 1
ATOM 632 O O . LEU A 1 85 ? -21.953 -9.367 2.158 1 97.38 85 LEU A O 1
ATOM 636 N N . ALA A 1 86 ? -23.609 -8.664 3.51 1 95.5 86 ALA A N 1
ATOM 637 C CA . ALA A 1 86 ? -24.25 -9.977 3.496 1 95.5 86 ALA A CA 1
ATOM 638 C C . ALA A 1 86 ? -24.656 -10.375 2.08 1 95.5 86 ALA A C 1
ATOM 640 O O . ALA A 1 86 ? -24.406 -11.5 1.646 1 95.5 86 ALA A O 1
ATOM 641 N N . GLU A 1 87 ? -25.156 -9.445 1.437 1 94.56 87 GLU A N 1
ATOM 642 C CA . GLU A 1 87 ? -25.578 -9.695 0.06 1 94.56 87 GLU A CA 1
ATOM 643 C C . GLU A 1 87 ? -24.375 -9.875 -0.859 1 94.56 87 GLU A C 1
ATOM 645 O O . GLU A 1 87 ? -24.375 -10.75 -1.725 1 94.56 87 GLU A O 1
ATOM 650 N N . GLU A 1 88 ? -23.375 -9.016 -0.693 1 93.31 88 GLU A N 1
ATOM 651 C CA . GLU A 1 88 ? -22.188 -9.039 -1.533 1 93.31 88 GLU A CA 1
ATOM 652 C C . GLU A 1 88 ? -21.406 -10.344 -1.372 1 93.31 88 GLU A C 1
ATOM 654 O O . GLU A 1 88 ? -20.938 -10.922 -2.355 1 93.31 88 GLU A O 1
ATOM 659 N N . ILE A 1 89 ? -21.344 -10.867 -0.164 1 94.75 89 ILE A N 1
ATOM 660 C CA . ILE A 1 89 ? -20.625 -12.109 0.118 1 94.75 89 ILE A CA 1
ATOM 661 C C . ILE A 1 89 ? -21.312 -13.266 -0.607 1 94.75 89 ILE A C 1
ATOM 663 O O . ILE A 1 89 ? -20.641 -14.086 -1.25 1 94.75 89 ILE A O 1
ATOM 667 N N . VAL A 1 90 ? -22.609 -13.289 -0.551 1 93.62 90 VAL A N 1
ATOM 668 C CA . VAL A 1 90 ? -23.375 -14.344 -1.205 1 93.62 90 VAL A CA 1
ATOM 669 C C . VAL A 1 90 ? -23.188 -14.258 -2.717 1 93.62 90 VAL A C 1
ATOM 671 O O . VAL A 1 90 ? -22.953 -15.273 -3.379 1 93.62 90 VAL A O 1
ATOM 674 N N . ALA A 1 91 ? -23.234 -13.055 -3.207 1 90.12 91 ALA A N 1
ATOM 675 C CA . ALA A 1 91 ? -23.078 -12.844 -4.645 1 90.12 91 ALA A CA 1
ATOM 676 C C . ALA A 1 91 ? -21.688 -13.266 -5.109 1 90.12 91 ALA A C 1
ATOM 678 O O . ALA A 1 91 ? -21.547 -13.906 -6.152 1 90.12 91 ALA A O 1
ATOM 679 N N . GLU A 1 92 ? -20.609 -12.891 -4.379 1 90.69 92 GLU A N 1
ATOM 680 C CA . GLU A 1 92 ? -19.234 -13.211 -4.734 1 90.69 92 GLU A CA 1
ATOM 681 C C . GLU A 1 92 ? -18.984 -14.719 -4.695 1 90.69 92 GLU A C 1
ATOM 683 O O . GLU A 1 92 ? -18.281 -15.258 -5.551 1 90.69 92 GLU A O 1
ATOM 688 N N . LYS A 1 93 ? -19.609 -15.383 -3.699 1 90.5 93 LYS A N 1
ATOM 689 C CA . LYS A 1 93 ? -19.453 -16.828 -3.564 1 90.5 93 LYS A CA 1
ATOM 690 C C . LYS A 1 93 ? -20.172 -17.562 -4.691 1 90.5 93 LYS A C 1
ATOM 692 O O . LYS A 1 93 ? -19.703 -18.609 -5.156 1 90.5 93 LYS A O 1
ATOM 697 N N . LYS A 1 94 ? -21.25 -17.016 -5.129 1 88.06 94 LYS A N 1
ATOM 698 C CA . LYS A 1 94 ? -21.984 -17.625 -6.234 1 88.06 94 LYS A CA 1
ATOM 699 C C . LYS A 1 94 ? -21.266 -17.406 -7.559 1 88.06 94 LYS A C 1
ATOM 701 O O . LYS A 1 94 ? -21.328 -18.266 -8.445 1 88.06 94 LYS A O 1
ATOM 706 N N . ALA A 1 95 ? -20.703 -16.25 -7.754 1 80.5 95 ALA A N 1
ATOM 707 C CA . ALA A 1 95 ? -19.984 -15.906 -8.984 1 80.5 95 ALA A CA 1
ATOM 708 C C . ALA A 1 95 ? -18.75 -16.781 -9.172 1 80.5 95 ALA A C 1
ATOM 710 O O . ALA A 1 95 ? -18.328 -17.047 -10.297 1 80.5 95 ALA A O 1
ATOM 711 N N . SER A 1 96 ? -18.172 -17.109 -8.273 1 75.12 96 SER A N 1
ATOM 712 C CA . SER A 1 96 ? -17.016 -18 -8.328 1 75.12 96 SER A CA 1
ATOM 713 C C . SER A 1 96 ? -17.141 -19.141 -7.328 1 75.12 96 SER A C 1
ATOM 715 O O . SER A 1 96 ? -16.672 -19.047 -6.199 1 75.12 96 SER A O 1
ATOM 717 N N . PRO A 1 97 ? -17.984 -20.031 -7.867 1 62.44 97 PRO A N 1
ATOM 718 C CA . PRO A 1 97 ? -18.125 -21.141 -6.906 1 62.44 97 PRO A CA 1
ATOM 719 C C . PRO A 1 97 ? -16.781 -21.609 -6.348 1 62.44 97 PRO A C 1
ATOM 721 O O . PRO A 1 97 ? -15.75 -21.469 -7.008 1 62.44 97 PRO A O 1
ATOM 724 N N . SER A 1 98 ? -16.75 -21.609 -5.051 1 59.53 98 SER A N 1
ATOM 725 C CA . SER A 1 98 ? -15.555 -21.969 -4.285 1 59.53 98 SER A CA 1
ATOM 726 C C . SER A 1 98 ? -14.711 -22.984 -5.031 1 59.53 98 SER A C 1
ATOM 728 O O . SER A 1 98 ? -15.062 -24.172 -5.09 1 59.53 98 SER A O 1
ATOM 730 N N . ALA A 1 99 ? -14.18 -22.531 -6.141 1 61.06 99 ALA A N 1
ATOM 731 C CA . ALA A 1 99 ? -13.266 -23.5 -6.73 1 61.06 99 ALA A CA 1
ATOM 732 C C . ALA A 1 99 ? -12.188 -23.922 -5.734 1 61.06 99 ALA A C 1
ATOM 734 O O . ALA A 1 99 ? -11.734 -23.109 -4.926 1 61.06 99 ALA A O 1
ATOM 735 N N . THR A 1 100 ? -12.078 -25.203 -5.469 1 80.69 100 THR A N 1
ATOM 736 C CA . THR A 1 100 ? -11.016 -25.766 -4.641 1 80.69 100 THR A CA 1
ATOM 737 C C . THR A 1 100 ? -9.656 -25.234 -5.086 1 80.69 100 THR A C 1
ATOM 739 O O . THR A 1 100 ? -9.312 -25.297 -6.27 1 80.69 100 THR A O 1
ATOM 742 N N . ILE A 1 101 ? -9.07 -24.438 -4.234 1 87.06 101 ILE A N 1
ATOM 743 C CA . ILE A 1 101 ? -7.723 -23.938 -4.488 1 87.06 101 ILE A CA 1
ATOM 744 C C . ILE A 1 101 ? -6.738 -25.109 -4.512 1 87.06 101 ILE A C 1
ATOM 746 O O . ILE A 1 101 ? -6.598 -25.828 -3.523 1 87.06 101 ILE A O 1
ATOM 750 N N . PRO A 1 102 ? -6.195 -25.297 -5.664 1 92.38 102 PRO A N 1
ATOM 751 C CA . PRO A 1 102 ? -5.262 -26.422 -5.754 1 92.38 102 PRO A CA 1
ATOM 752 C C . PRO A 1 102 ? -4.125 -26.328 -4.738 1 92.38 102 PRO A C 1
ATOM 754 O O . PRO A 1 102 ? -3.74 -25.219 -4.336 1 92.38 102 PRO A O 1
ATOM 757 N N . THR A 1 103 ? -3.535 -27.453 -4.387 1 94.25 103 THR A N 1
ATOM 758 C CA . THR A 1 103 ? -2.422 -27.5 -3.447 1 94.25 103 THR A CA 1
ATOM 759 C C . THR A 1 103 ? -1.104 -27.734 -4.184 1 94.25 103 THR A C 1
ATOM 761 O O . THR A 1 103 ? -0.033 -27.703 -3.572 1 94.25 103 THR A O 1
ATOM 764 N N . SER A 1 104 ? -1.241 -28.078 -5.469 1 96.81 104 SER A N 1
ATOM 765 C CA . SER A 1 104 ? -0.051 -28.234 -6.297 1 96.81 104 SER A CA 1
ATOM 766 C C . SER A 1 104 ? -0.304 -27.75 -7.723 1 96.81 104 SER A C 1
ATOM 768 O O . SER A 1 104 ? -1.455 -27.641 -8.148 1 96.81 104 SER A O 1
ATOM 770 N N . LEU A 1 105 ? 0.749 -27.422 -8.383 1 97 105 LEU A N 1
ATOM 771 C CA . LEU A 1 105 ? 0.715 -26.969 -9.766 1 97 105 LEU A CA 1
ATOM 772 C C . LEU A 1 105 ? 1.917 -27.484 -10.547 1 97 105 LEU A C 1
ATOM 774 O O . LEU A 1 105 ? 3.053 -27.094 -10.289 1 97 105 LEU A O 1
ATOM 778 N N . ASN A 1 106 ? 1.724 -28.438 -11.477 1 96.38 106 ASN A N 1
ATOM 779 C CA . ASN A 1 106 ? 2.766 -28.984 -12.336 1 96.38 106 ASN A CA 1
ATOM 780 C C . ASN A 1 106 ? 3.98 -29.438 -11.523 1 96.38 106 ASN A C 1
ATOM 782 O O . ASN A 1 106 ? 5.117 -29.109 -11.875 1 96.38 106 ASN A O 1
ATOM 786 N N . GLY A 1 107 ? 3.787 -30.062 -10.461 1 96.06 107 GLY A N 1
ATOM 787 C CA . GLY A 1 107 ? 4.863 -30.625 -9.656 1 96.06 107 GLY A CA 1
ATOM 788 C C . GLY A 1 107 ? 5.328 -29.703 -8.547 1 96.06 107 GLY A C 1
ATOM 789 O O . GLY A 1 107 ? 6.113 -30.109 -7.688 1 96.06 107 GLY A O 1
ATOM 790 N N . PHE A 1 108 ? 4.883 -28.5 -8.539 1 98.5 108 PHE A N 1
ATOM 791 C CA . PHE A 1 108 ? 5.199 -27.562 -7.461 1 98.5 108 PHE A CA 1
ATOM 792 C C . PHE A 1 108 ? 4.184 -27.672 -6.332 1 98.5 108 PHE A C 1
ATOM 794 O O . PHE A 1 108 ? 2.975 -27.609 -6.566 1 98.5 108 PHE A O 1
ATOM 801 N N . ALA A 1 109 ? 4.699 -27.828 -5.094 1 98.38 109 ALA A N 1
ATOM 802 C CA . ALA A 1 109 ? 3.84 -27.75 -3.916 1 98.38 109 ALA A CA 1
ATOM 803 C C . ALA A 1 109 ? 3.521 -26.312 -3.555 1 98.38 109 ALA A C 1
ATOM 805 O O . ALA A 1 109 ? 4.41 -25.453 -3.541 1 98.38 109 ALA A O 1
ATOM 806 N N . ILE A 1 110 ? 2.232 -26.078 -3.191 1 98.5 110 ILE A N 1
ATOM 807 C CA . ILE A 1 110 ? 1.813 -24.703 -2.934 1 98.5 110 ILE A CA 1
ATOM 808 C C . ILE A 1 110 ? 1.612 -24.5 -1.435 1 98.5 110 ILE A C 1
ATOM 810 O O . ILE A 1 110 ? 0.971 -25.312 -0.77 1 98.5 110 ILE A O 1
ATOM 814 N N . THR A 1 111 ? 2.193 -23.484 -0.908 1 98 111 THR A N 1
ATOM 815 C CA . THR A 1 111 ? 1.974 -23.016 0.458 1 98 111 THR A CA 1
ATOM 816 C C . THR A 1 111 ? 1.562 -21.547 0.475 1 98 111 THR A C 1
ATOM 818 O O . THR A 1 111 ? 2.176 -20.719 -0.2 1 98 111 THR A O 1
ATOM 821 N N . CYS A 1 112 ? 0.532 -21.281 1.24 1 97.19 112 CYS A N 1
ATOM 822 C CA . CYS A 1 112 ? 0.03 -19.906 1.314 1 97.19 112 CYS A CA 1
ATOM 823 C C . CYS A 1 112 ? 0.117 -19.375 2.738 1 97.19 112 CYS A C 1
ATOM 825 O O . CYS A 1 112 ? -0.148 -20.109 3.697 1 97.19 112 CYS A O 1
ATOM 827 N N . ASN A 1 113 ? 0.544 -18.203 2.9 1 97.38 113 ASN A N 1
ATOM 828 C CA . ASN A 1 113 ? 0.535 -17.438 4.137 1 97.38 113 ASN A CA 1
ATOM 829 C C . ASN A 1 113 ? -0.078 -16.062 3.932 1 97.38 113 ASN A C 1
ATOM 831 O O . ASN A 1 113 ? 0.631 -15.094 3.619 1 97.38 113 ASN A O 1
ATOM 835 N N . LYS A 1 114 ? -1.42 -15.938 4.188 1 97 114 LYS A N 1
ATOM 836 C CA . LYS A 1 114 ? -2.18 -14.727 3.885 1 97 114 LYS A CA 1
ATOM 837 C C . LYS A 1 114 ? -1.998 -14.32 2.426 1 97 114 LYS A C 1
ATOM 839 O O . LYS A 1 114 ? -2.307 -15.086 1.516 1 97 114 LYS A O 1
ATOM 844 N N . ALA A 1 115 ? -1.429 -13.164 2.189 1 98.19 115 ALA A N 1
ATOM 845 C CA . ALA A 1 115 ? -1.336 -12.727 0.798 1 98.19 115 ALA A CA 1
ATOM 846 C C . ALA A 1 115 ? -0.127 -13.352 0.107 1 98.19 115 ALA A C 1
ATOM 848 O O . ALA A 1 115 ? -0.002 -13.281 -1.118 1 98.19 115 ALA A O 1
ATOM 849 N N . ASP A 1 116 ? 0.776 -14.008 0.812 1 98.56 116 ASP A N 1
ATOM 850 C CA . ASP A 1 116 ? 1.989 -14.578 0.241 1 98.56 116 ASP A CA 1
ATOM 851 C C . ASP A 1 116 ? 1.755 -16.016 -0.212 1 98.56 116 ASP A C 1
ATOM 853 O O . ASP A 1 116 ? 1.101 -16.797 0.487 1 98.56 116 ASP A O 1
ATOM 857 N N . VAL A 1 117 ? 2.336 -16.297 -1.398 1 98.56 117 VAL A N 1
ATOM 858 C CA . VAL A 1 117 ? 2.234 -17.641 -1.949 1 98.56 117 VAL A CA 1
ATOM 859 C C . VAL A 1 117 ? 3.621 -18.156 -2.346 1 98.56 117 VAL A C 1
ATOM 861 O O . VAL A 1 117 ? 4.414 -17.406 -2.926 1 98.56 117 VAL A O 1
ATOM 864 N N . GLU A 1 118 ? 3.869 -19.406 -2.01 1 98.75 118 GLU A N 1
ATOM 865 C CA . GLU A 1 118 ? 5.117 -20.047 -2.393 1 98.75 118 GLU A CA 1
ATOM 866 C C . GLU A 1 118 ? 4.855 -21.391 -3.072 1 98.75 118 GLU A C 1
ATOM 868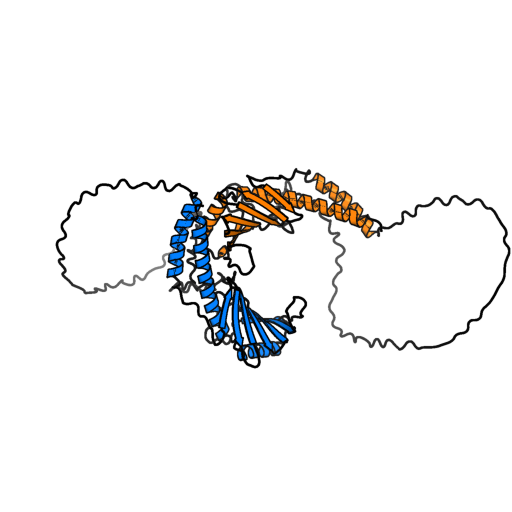 O O . GLU A 1 118 ? 4.066 -22.203 -2.58 1 98.75 118 GLU A O 1
ATOM 873 N N . LEU A 1 119 ? 5.457 -21.609 -4.207 1 98.81 119 LEU A N 1
ATOM 874 C CA . LEU A 1 119 ? 5.48 -22.891 -4.895 1 98.81 119 LEU A CA 1
ATOM 875 C C . LEU A 1 119 ? 6.879 -23.5 -4.867 1 98.81 119 LEU A C 1
ATOM 877 O O . LEU A 1 119 ? 7.855 -22.828 -5.23 1 98.81 119 LEU A O 1
ATOM 881 N N . THR A 1 120 ? 6.984 -24.719 -4.473 1 98.75 120 THR A N 1
ATOM 882 C CA . THR A 1 120 ? 8.305 -25.328 -4.305 1 98.75 120 THR A CA 1
ATOM 883 C C . THR A 1 120 ? 8.375 -26.688 -4.988 1 98.75 120 THR A C 1
ATOM 885 O O . THR A 1 120 ? 7.422 -27.469 -4.926 1 98.75 120 THR A O 1
ATOM 888 N N . LYS A 1 121 ? 9.453 -26.953 -5.617 1 98.19 121 LYS A N 1
ATOM 889 C CA . LYS A 1 121 ? 9.812 -28.234 -6.223 1 98.19 121 LYS A CA 1
ATOM 890 C C . LYS A 1 121 ? 11.266 -28.594 -5.922 1 98.19 121 LYS A C 1
ATOM 892 O O . LYS A 1 121 ? 12.172 -27.781 -6.137 1 98.19 121 LYS A O 1
ATOM 897 N N . SER A 1 122 ? 11.477 -29.812 -5.383 1 97.06 122 SER A N 1
ATOM 898 C CA . SER A 1 122 ? 12.828 -30.203 -5.004 1 97.06 122 SER A CA 1
ATOM 899 C C . SER A 1 122 ? 13.25 -31.5 -5.707 1 97.06 122 SER A C 1
ATOM 901 O O . SER A 1 122 ? 12.438 -32.406 -5.914 1 97.06 122 SER A O 1
ATOM 903 N N . SER A 1 123 ? 14.469 -31.516 -6.133 1 95.81 123 SER A N 1
ATOM 904 C CA . SER A 1 123 ? 15.18 -32.719 -6.586 1 95.81 123 SER A CA 1
ATOM 905 C C . SER A 1 123 ? 16.469 -32.938 -5.797 1 95.81 123 SER A C 1
ATOM 907 O O . SER A 1 123 ? 16.734 -32.219 -4.836 1 95.81 123 SER A O 1
ATOM 909 N N . GLU A 1 124 ? 17.188 -33.969 -6.102 1 93.81 124 GLU A N 1
ATOM 910 C CA . GLU A 1 124 ? 18.453 -34.25 -5.434 1 93.81 124 GLU A CA 1
ATOM 911 C C . GLU A 1 124 ? 19.469 -33.125 -5.691 1 93.81 124 GLU A C 1
ATOM 913 O O . GLU A 1 124 ? 20.281 -32.812 -4.82 1 93.81 124 GLU A O 1
ATOM 918 N N . ARG A 1 125 ? 19.297 -32.5 -6.758 1 94.81 125 ARG A N 1
ATOM 919 C CA . ARG A 1 125 ? 20.328 -31.562 -7.207 1 94.81 125 ARG A CA 1
ATOM 920 C C . ARG A 1 125 ? 19.953 -30.125 -6.863 1 94.81 125 ARG A C 1
ATOM 922 O O . ARG A 1 125 ? 20.828 -29.281 -6.629 1 94.81 125 ARG A O 1
ATOM 929 N N . GLU A 1 126 ? 18.688 -29.844 -6.867 1 97.94 126 GLU A N 1
ATOM 930 C CA . GLU A 1 126 ? 18.328 -28.438 -6.73 1 97.94 126 GLU A CA 1
ATOM 931 C C . GLU A 1 126 ? 16.922 -28.281 -6.137 1 97.94 126 GLU A C 1
ATOM 933 O O . GLU A 1 126 ? 16.141 -29.234 -6.133 1 97.94 126 GLU A O 1
ATOM 938 N N . LYS A 1 127 ? 16.734 -27.172 -5.523 1 98.31 127 LYS A N 1
ATOM 939 C CA . LYS A 1 127 ? 15.43 -26.734 -5.043 1 98.31 127 LYS A CA 1
ATOM 940 C C . LYS A 1 127 ? 14.961 -25.469 -5.766 1 98.31 127 LYS A C 1
ATOM 942 O O . LYS A 1 127 ? 15.68 -24.469 -5.797 1 98.31 127 LYS A O 1
ATOM 947 N N . ILE A 1 128 ? 13.766 -25.531 -6.324 1 98.81 128 ILE A N 1
ATOM 948 C CA . ILE A 1 128 ? 13.195 -24.391 -7.027 1 98.81 128 ILE A CA 1
ATOM 949 C C . ILE A 1 128 ? 12.023 -23.828 -6.227 1 98.81 128 ILE A C 1
ATOM 951 O O . ILE A 1 128 ? 11.117 -24.562 -5.844 1 98.81 128 ILE A O 1
ATOM 955 N N . THR A 1 129 ? 12.062 -22.531 -5.91 1 98.75 129 THR A N 1
ATOM 956 C CA . THR A 1 129 ? 10.992 -21.859 -5.188 1 98.75 129 THR A CA 1
ATOM 957 C C . THR A 1 129 ? 10.477 -20.656 -5.977 1 98.75 129 THR A C 1
ATOM 959 O O . THR A 1 129 ? 11.258 -19.797 -6.379 1 98.75 129 THR A O 1
ATOM 962 N N . ILE A 1 130 ? 9.195 -20.609 -6.215 1 98.94 130 ILE A N 1
ATOM 963 C CA . ILE A 1 130 ? 8.523 -19.469 -6.812 1 98.94 130 ILE A CA 1
ATOM 964 C C . ILE A 1 130 ? 7.688 -18.75 -5.754 1 98.94 130 ILE A C 1
ATOM 966 O O . ILE A 1 130 ? 6.879 -19.375 -5.066 1 98.94 130 ILE A O 1
ATOM 970 N N . SER A 1 131 ? 7.887 -17.484 -5.629 1 98.81 131 SER A N 1
ATOM 971 C CA . SER A 1 131 ? 7.184 -16.734 -4.598 1 98.81 131 SER A CA 1
ATOM 972 C C . SER A 1 131 ? 6.52 -15.484 -5.184 1 98.81 131 SER A C 1
ATOM 974 O O . SER A 1 131 ? 7.098 -14.812 -6.039 1 98.81 131 SER A O 1
ATOM 976 N N . PHE A 1 132 ? 5.297 -15.18 -4.707 1 98.62 132 PHE A N 1
ATOM 977 C CA . PHE A 1 132 ? 4.637 -13.938 -5.094 1 98.62 132 PHE A CA 1
ATOM 978 C C . PHE A 1 132 ? 3.607 -13.523 -4.047 1 98.62 132 PHE A C 1
ATOM 980 O O . PHE A 1 132 ? 3.303 -14.289 -3.131 1 98.62 132 PHE A O 1
ATOM 987 N N . ASN A 1 133 ? 3.197 -12.32 -4.105 1 98.44 133 ASN A N 1
ATOM 988 C CA . ASN A 1 133 ? 2.172 -11.703 -3.268 1 98.44 133 ASN A CA 1
ATOM 989 C C . ASN A 1 133 ? 0.959 -11.273 -4.09 1 98.44 133 ASN A C 1
ATOM 991 O O . ASN A 1 133 ? 1.105 -10.672 -5.152 1 98.44 133 ASN A O 1
ATOM 995 N N . VAL A 1 134 ? -0.251 -11.562 -3.627 1 97.25 134 VAL A N 1
ATOM 996 C CA . VAL A 1 134 ? -1.418 -11.367 -4.48 1 97.25 134 VAL A CA 1
ATOM 997 C C . VAL A 1 134 ? -2.008 -9.984 -4.238 1 97.25 134 VAL A C 1
ATOM 999 O O . VAL A 1 134 ? -2.961 -9.578 -4.914 1 97.25 134 VAL A O 1
ATOM 1002 N N . ASN A 1 135 ? -1.479 -9.211 -3.252 1 97 135 ASN A N 1
ATOM 1003 C CA . ASN A 1 135 ? -1.982 -7.863 -3.023 1 97 135 ASN A CA 1
ATOM 1004 C C . ASN A 1 135 ? -1.791 -6.977 -4.254 1 97 135 ASN A C 1
ATOM 1006 O O . ASN A 1 135 ? -0.701 -6.93 -4.824 1 97 135 ASN A O 1
ATOM 1010 N N . HIS A 1 136 ? -2.9 -6.34 -4.699 1 94.5 136 HIS A N 1
ATOM 1011 C CA . HIS A 1 136 ? -2.887 -5.32 -5.742 1 94.5 136 HIS A CA 1
ATOM 1012 C C . HIS A 1 136 ? -2.418 -5.898 -7.07 1 94.5 136 HIS A C 1
ATOM 1014 O O . HIS A 1 136 ? -1.681 -5.246 -7.812 1 94.5 136 HIS A O 1
ATOM 1020 N N . THR A 1 137 ? -2.73 -7.074 -7.301 1 94.25 137 THR A N 1
ATOM 1021 C CA . THR A 1 137 ? -2.27 -7.734 -8.516 1 94.25 137 THR A CA 1
ATOM 1022 C C . THR A 1 137 ? -3.402 -7.844 -9.531 1 94.25 137 THR A C 1
ATOM 1024 O O . THR A 1 137 ? -3.182 -8.258 -10.672 1 94.25 137 THR A O 1
ATOM 1027 N N . VAL A 1 138 ? -4.551 -7.5 -9.078 1 86.88 138 VAL A N 1
ATOM 1028 C CA . VAL A 1 138 ? -5.699 -7.578 -9.977 1 86.88 138 VAL A CA 1
ATOM 1029 C C . VAL A 1 138 ? -5.902 -6.234 -10.672 1 86.88 138 VAL A C 1
ATOM 1031 O O . VAL A 1 138 ? -5.941 -5.191 -10.016 1 86.88 138 VAL A O 1
ATOM 1034 N N . ASP A 1 139 ? -5.52 -6.109 -11.938 1 69.31 139 ASP A N 1
ATOM 1035 C CA . ASP A 1 139 ? -5.699 -4.863 -12.672 1 69.31 139 ASP A CA 1
ATOM 1036 C C . ASP A 1 139 ? -7.098 -4.781 -13.281 1 69.31 139 ASP A C 1
ATOM 1038 O O . ASP A 1 139 ? -7.652 -5.793 -13.711 1 69.31 139 ASP A O 1
ATOM 1042 N N . MET A 1 140 ? -7.73 -3.672 -12.992 1 57.19 140 MET A N 1
ATOM 1043 C CA . MET A 1 140 ? -8.992 -3.379 -13.672 1 57.19 140 MET A CA 1
ATOM 1044 C C . MET A 1 140 ? -8.75 -3.094 -15.156 1 57.19 140 MET A C 1
ATOM 1046 O O . MET A 1 140 ? -9.703 -3.014 -15.93 1 57.19 140 MET A O 1
ATOM 1050 N N . GLU A 1 141 ? -7.52 -2.775 -15.562 1 49.47 141 GLU A N 1
ATOM 1051 C CA . GLU A 1 141 ? -7.344 -2.387 -16.953 1 49.47 141 GLU A CA 1
ATOM 1052 C C . GLU A 1 141 ? -7.664 -3.545 -17.891 1 49.47 141 GLU A C 1
ATOM 1054 O O . GLU A 1 141 ? -6.758 -4.211 -18.406 1 49.47 141 GLU A O 1
ATOM 1059 N N . GLY A 1 142 ? -8.273 -4.539 -17.516 1 42.97 142 GLY A N 1
ATOM 1060 C CA . GLY A 1 142 ? -8.562 -5.41 -18.641 1 42.97 142 GLY A CA 1
ATOM 1061 C C . GLY A 1 142 ? -8.766 -4.652 -19.953 1 42.97 142 GLY A C 1
ATOM 1062 O O . GLY A 1 142 ? -9.156 -3.482 -19.938 1 42.97 142 GLY A O 1
ATOM 1063 N N . GLU A 1 143 ? -8.031 -5.016 -20.969 1 40.22 143 GLU A N 1
ATOM 1064 C CA . GLU A 1 143 ? -8.258 -4.566 -22.344 1 40.22 143 GLU A CA 1
ATOM 1065 C C . GLU A 1 143 ? -9.742 -4.305 -22.594 1 40.22 143 GLU A C 1
ATOM 1067 O O . GLU A 1 143 ? -10.594 -5.137 -22.281 1 40.22 143 GLU A O 1
ATOM 1072 N N . GLU A 1 144 ? -10.148 -3.088 -22.578 1 37 144 GLU A N 1
ATOM 1073 C CA . GLU A 1 144 ? -11.367 -2.891 -23.359 1 37 144 GLU A CA 1
ATOM 1074 C C . GLU A 1 144 ? -11.422 -3.855 -24.531 1 37 144 GLU A C 1
ATOM 1076 O O . GLU A 1 144 ? -10.766 -3.639 -25.562 1 37 144 GLU A O 1
ATOM 1081 N N . ALA A 1 145 ? -11.328 -5.176 -24.391 1 37.56 145 ALA A N 1
ATOM 1082 C CA . ALA A 1 145 ? -11.742 -5.824 -25.641 1 37.56 145 ALA A CA 1
ATOM 1083 C C . ALA A 1 145 ? -12.82 -5.012 -26.344 1 37.56 145 ALA A C 1
ATOM 1085 O O . ALA A 1 145 ? -13.688 -4.422 -25.703 1 37.56 145 ALA A O 1
ATOM 1086 N N . GLU A 1 146 ? -12.594 -4.484 -27.516 1 35.69 146 GLU A N 1
ATOM 1087 C CA . GLU A 1 146 ? -13.609 -3.906 -28.391 1 35.69 146 GLU A CA 1
ATOM 1088 C C . GLU A 1 146 ? -14.992 -4.484 -28.094 1 35.69 146 GLU A C 1
ATOM 1090 O O . GLU A 1 146 ? -15.164 -5.703 -28.047 1 35.69 146 GLU A O 1
ATOM 1095 N N . ALA A 1 147 ? -15.859 -3.689 -27.453 1 35.41 147 ALA A N 1
ATOM 1096 C CA . ALA A 1 147 ? -17.281 -3.996 -27.516 1 35.41 147 ALA A CA 1
ATOM 1097 C C . ALA A 1 147 ? -17.641 -4.637 -28.859 1 35.41 147 ALA A C 1
ATOM 1099 O O . ALA A 1 147 ? -17.812 -3.941 -29.859 1 35.41 147 ALA A O 1
ATOM 1100 N N . THR A 1 148 ? -16.969 -5.617 -29.438 1 34.53 148 THR A N 1
ATOM 1101 C CA . THR A 1 148 ? -17.828 -6.109 -30.5 1 34.53 148 THR A CA 1
ATOM 1102 C C . THR A 1 148 ? -19.234 -6.375 -29.969 1 34.53 148 THR A C 1
ATOM 1104 O O . THR A 1 148 ? -19.422 -6.676 -28.797 1 34.53 148 THR A O 1
ATOM 1107 N N . GLU A 1 149 ? -20.328 -6.078 -30.625 1 36.16 149 GLU A N 1
ATOM 1108 C CA . GLU A 1 149 ? -21.766 -6.074 -30.438 1 36.16 149 GLU A CA 1
ATOM 1109 C C . GLU A 1 149 ? -22.203 -7.141 -29.438 1 36.16 149 GLU A C 1
ATOM 1111 O O . GLU A 1 149 ? -23.344 -7.129 -28.969 1 36.16 149 GLU A O 1
ATOM 1116 N N . ASN A 1 150 ? -21.766 -8.398 -29.609 1 37.38 150 ASN A N 1
ATOM 1117 C CA . ASN A 1 150 ? -22.547 -9.422 -28.906 1 37.38 150 ASN A CA 1
ATOM 1118 C C . ASN A 1 150 ? -22.297 -9.367 -27.406 1 37.38 150 ASN A C 1
ATOM 1120 O O . ASN A 1 150 ? -23.203 -9.023 -26.641 1 37.38 150 ASN A O 1
ATOM 1124 N N . LYS A 1 151 ? -21.766 -10.547 -26.703 1 37 151 LYS A N 1
ATOM 1125 C CA . LYS A 1 151 ? -21.812 -10.828 -25.281 1 37 151 LYS A CA 1
ATOM 1126 C C . LYS A 1 151 ? -20.734 -10.047 -24.531 1 37 151 LYS A C 1
ATOM 1128 O O . LYS A 1 151 ? -19.547 -10.133 -24.859 1 37 151 LYS A O 1
ATOM 1133 N N . PRO A 1 152 ? -21.031 -8.883 -23.891 1 41.19 152 PRO A N 1
ATOM 1134 C CA . PRO A 1 152 ? -20.078 -8.227 -22.984 1 41.19 152 PRO A CA 1
ATOM 1135 C C . PRO A 1 152 ? -19.188 -9.211 -22.25 1 41.19 152 PRO A C 1
ATOM 1137 O O . PRO A 1 152 ? -19.656 -9.977 -21.406 1 41.19 152 PRO A O 1
ATOM 1140 N N . GLU A 1 153 ? -18.469 -9.945 -22.922 1 39.38 153 GLU A N 1
ATOM 1141 C CA . GLU A 1 153 ? -17.578 -10.805 -22.156 1 39.38 153 GLU A CA 1
ATOM 1142 C C . GLU A 1 153 ? -16.828 -10.008 -21.094 1 39.38 153 GLU A C 1
ATOM 1144 O O . GLU A 1 153 ? -16.062 -9.094 -21.422 1 39.38 153 GLU A O 1
ATOM 1149 N N . PHE A 1 154 ? -17.438 -9.641 -19.969 1 42.12 154 PHE A N 1
ATOM 1150 C CA . PHE A 1 154 ? -16.75 -9.07 -18.812 1 42.12 154 PHE A CA 1
ATOM 1151 C C . PHE A 1 154 ? -15.375 -9.703 -18.641 1 42.12 154 PHE A C 1
ATOM 1153 O O . PHE A 1 154 ? -15.258 -10.922 -18.5 1 42.12 154 PHE A O 1
ATOM 1160 N N . SER A 1 155 ? -14.5 -9.328 -19.438 1 50.5 155 SER A N 1
ATOM 1161 C CA . SER A 1 155 ? -13.156 -9.875 -19.297 1 50.5 155 SER A CA 1
ATOM 1162 C C . SER A 1 155 ? -12.75 -9.969 -17.828 1 50.5 155 SER A C 1
ATOM 1164 O O . SER A 1 155 ? -12.805 -8.969 -17.109 1 50.5 155 SER A O 1
ATOM 1166 N N . ALA A 1 156 ? -12.82 -11.117 -17.141 1 60.16 156 ALA A N 1
ATOM 1167 C CA . ALA A 1 156 ? -12.5 -11.469 -15.758 1 60.16 156 ALA A CA 1
ATOM 1168 C C . ALA A 1 156 ? -11.164 -10.867 -15.328 1 60.16 156 ALA A C 1
ATOM 1170 O O . ALA A 1 156 ? -10.188 -10.914 -16.078 1 60.16 156 ALA A O 1
ATOM 1171 N N . MET A 1 157 ? -11.07 -9.938 -14.414 1 76.5 157 MET A N 1
ATOM 1172 C CA . MET A 1 157 ? -9.852 -9.398 -13.797 1 76.5 157 MET A CA 1
ATOM 1173 C C . MET A 1 157 ? -8.906 -10.523 -13.391 1 76.5 157 MET A C 1
ATOM 1175 O O . MET A 1 157 ? -9.344 -11.531 -12.828 1 76.5 157 MET A O 1
ATOM 1179 N N . LYS A 1 158 ? -7.746 -10.539 -14.023 1 88 158 LYS A N 1
ATOM 1180 C CA . LYS A 1 158 ? -6.766 -11.578 -13.719 1 88 158 LYS A CA 1
ATOM 1181 C C . LYS A 1 158 ? -5.676 -11.047 -12.797 1 88 158 LYS A C 1
ATOM 1183 O O . LYS A 1 158 ? -5.215 -9.914 -12.953 1 88 158 LYS A O 1
ATOM 1188 N N . SER A 1 159 ? -5.402 -11.852 -11.828 1 93.62 159 SER A N 1
ATOM 1189 C CA . SER A 1 159 ? -4.25 -11.562 -10.977 1 93.62 159 SER A CA 1
ATOM 1190 C C . SER A 1 159 ? -2.947 -11.984 -11.648 1 93.62 159 SER A C 1
ATOM 1192 O O . SER A 1 159 ? -2.773 -13.156 -11.992 1 93.62 159 SER A O 1
ATOM 1194 N N . ARG A 1 160 ? -2.094 -11.055 -11.852 1 95.19 160 ARG A N 1
ATOM 1195 C CA . ARG A 1 160 ? -0.789 -11.273 -12.469 1 95.19 160 ARG A CA 1
ATOM 1196 C C . ARG A 1 160 ? 0.323 -10.664 -11.617 1 95.19 160 ARG A C 1
ATOM 1198 O O . ARG A 1 160 ? 0.859 -9.602 -11.953 1 95.19 160 ARG A O 1
ATOM 1205 N N . PRO A 1 161 ? 0.76 -11.32 -10.57 1 97.25 161 PRO A N 1
ATOM 1206 C CA . PRO A 1 161 ? 1.743 -10.766 -9.641 1 97.25 161 PRO A CA 1
ATOM 1207 C C . PRO A 1 161 ? 3.166 -10.805 -10.188 1 97.25 161 PRO A C 1
ATOM 1209 O O . PRO A 1 161 ? 3.5 -11.68 -10.984 1 97.25 161 PRO A O 1
ATOM 1212 N N . GLN A 1 162 ? 3.895 -9.82 -9.812 1 97.94 162 GLN A N 1
ATOM 1213 C CA . GLN A 1 162 ? 5.336 -10.031 -9.914 1 97.94 162 GLN A CA 1
ATOM 1214 C C . GLN A 1 162 ? 5.777 -11.234 -9.086 1 97.94 162 GLN A C 1
ATOM 1216 O O . GLN A 1 162 ? 5.281 -11.445 -7.977 1 97.94 162 GLN A O 1
ATOM 1221 N N . PHE A 1 163 ? 6.746 -12.016 -9.617 1 98.81 163 PHE A N 1
ATOM 1222 C CA . PHE A 1 163 ? 7.137 -13.219 -8.883 1 98.81 163 PHE A CA 1
ATOM 1223 C C . PHE A 1 163 ? 8.641 -13.43 -8.945 1 98.81 163 PHE A C 1
ATOM 1225 O O . PHE A 1 163 ? 9.305 -12.945 -9.875 1 98.81 163 PHE A O 1
ATOM 1232 N N . GLU A 1 164 ? 9.109 -14.125 -7.961 1 98.81 164 GLU A N 1
ATOM 1233 C CA . GLU A 1 164 ? 10.523 -14.469 -7.84 1 98.81 164 GLU A CA 1
ATOM 1234 C C . GLU A 1 164 ? 10.742 -15.969 -8.031 1 98.81 164 GLU A C 1
ATOM 1236 O O . GLU A 1 164 ? 9.984 -16.781 -7.512 1 98.81 164 GLU A O 1
ATOM 1241 N N . VAL A 1 165 ? 11.742 -16.297 -8.812 1 98.94 165 VAL A N 1
ATOM 1242 C CA . VAL A 1 165 ? 12.148 -17.688 -8.984 1 98.94 165 VAL A CA 1
ATOM 1243 C C . VAL A 1 165 ? 13.555 -17.891 -8.406 1 98.94 165 VAL A C 1
ATOM 1245 O O . VAL A 1 165 ? 14.531 -17.375 -8.945 1 98.94 165 VAL A O 1
ATOM 1248 N N . ASP A 1 166 ? 13.648 -18.672 -7.371 1 98.81 166 ASP A N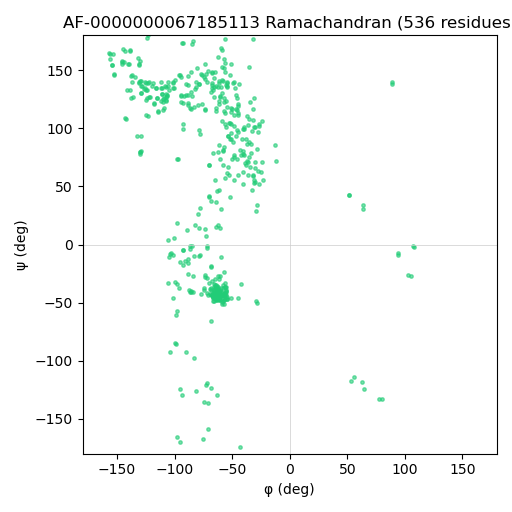 1
ATOM 1249 C CA . ASP A 1 166 ? 14.93 -19.016 -6.762 1 98.81 166 ASP A CA 1
ATOM 1250 C C . ASP A 1 166 ? 15.312 -20.469 -7.066 1 98.81 166 ASP A C 1
ATOM 1252 O O . ASP A 1 166 ? 14.555 -21.391 -6.777 1 98.81 166 ASP A O 1
ATOM 1256 N N . ILE A 1 167 ? 16.453 -20.641 -7.633 1 98.81 167 ILE A N 1
ATOM 1257 C CA . ILE A 1 167 ? 17.031 -21.953 -7.848 1 98.81 167 ILE A CA 1
ATOM 1258 C C . ILE A 1 167 ? 18.25 -22.141 -6.934 1 98.81 167 ILE A C 1
ATOM 1260 O O . ILE A 1 167 ? 19.266 -21.438 -7.094 1 98.81 167 ILE A O 1
ATOM 1264 N N . VAL A 1 168 ? 18.125 -23.078 -6.043 1 98.62 168 VAL A N 1
ATOM 1265 C CA . VAL A 1 168 ? 19.156 -23.25 -5.031 1 98.62 168 VAL A CA 1
ATOM 1266 C C . VAL A 1 168 ? 19.922 -24.547 -5.277 1 98.62 168 VAL A C 1
ATOM 1268 O O . VAL A 1 168 ? 19.312 -25.609 -5.395 1 98.62 168 VAL A O 1
ATOM 1271 N N . ARG A 1 169 ? 21.172 -24.5 -5.43 1 97.94 169 ARG A N 1
ATOM 1272 C CA . ARG A 1 169 ? 22.094 -25.625 -5.496 1 97.94 169 ARG A CA 1
ATOM 1273 C C . ARG A 1 169 ? 23.188 -25.5 -4.43 1 97.94 169 ARG A C 1
ATOM 1275 O O . ARG A 1 169 ? 24.016 -24.594 -4.484 1 97.94 169 ARG A O 1
ATOM 1282 N N . GLY A 1 170 ? 23.078 -26.422 -3.451 1 93.75 170 GLY A N 1
ATOM 1283 C CA . GLY A 1 170 ? 23.984 -26.266 -2.33 1 93.75 170 GLY A CA 1
ATOM 1284 C C . GLY A 1 170 ? 23.766 -24.969 -1.562 1 93.75 170 GLY A C 1
ATOM 1285 O O . GLY A 1 170 ? 22.656 -24.688 -1.129 1 93.75 170 GLY A O 1
ATOM 1286 N N . GLY A 1 171 ? 24.719 -24.109 -1.495 1 94 171 GLY A N 1
ATOM 1287 C CA . GLY A 1 171 ? 24.609 -22.859 -0.757 1 94 171 GLY A CA 1
ATOM 1288 C C . GLY A 1 171 ? 24.438 -21.656 -1.654 1 94 171 GLY A C 1
ATOM 1289 O O . GLY A 1 171 ? 24.391 -20.516 -1.173 1 94 171 GLY A O 1
ATOM 1290 N N . THR A 1 172 ? 24.328 -21.906 -2.914 1 98.06 172 THR A N 1
ATOM 1291 C CA . THR A 1 172 ? 24.25 -20.828 -3.885 1 98.06 172 THR A CA 1
ATOM 1292 C C . THR A 1 172 ? 22.844 -20.703 -4.449 1 98.06 172 THR A C 1
ATOM 1294 O O . THR A 1 172 ? 22.203 -21.719 -4.758 1 98.06 172 THR A O 1
ATOM 1297 N N . THR A 1 173 ? 22.344 -19.438 -4.543 1 98.81 173 THR A N 1
ATOM 1298 C CA . THR A 1 173 ? 21.016 -19.172 -5.082 1 98.81 173 THR A CA 1
ATOM 1299 C C . THR A 1 173 ? 21.109 -18.312 -6.34 1 98.81 173 THR A C 1
ATOM 1301 O O . THR A 1 173 ? 21.672 -17.234 -6.32 1 98.81 173 THR A O 1
ATOM 1304 N N . LEU A 1 174 ? 20.594 -18.812 -7.426 1 98.88 174 LEU A N 1
ATOM 1305 C CA . LEU A 1 174 ? 20.297 -18.016 -8.617 1 98.88 174 LEU A CA 1
ATOM 1306 C C . LEU A 1 174 ? 18.844 -17.547 -8.609 1 98.88 174 LEU A C 1
ATOM 1308 O O . LEU A 1 174 ? 17.922 -18.375 -8.594 1 98.88 174 LEU A O 1
ATOM 1312 N N . SER A 1 175 ? 18.719 -16.234 -8.68 1 98.88 175 SER A N 1
ATOM 1313 C CA . SER A 1 175 ? 17.375 -15.695 -8.469 1 98.88 175 SER A CA 1
ATOM 1314 C C . SER A 1 175 ? 16.953 -14.812 -9.641 1 98.88 175 SER A C 1
ATOM 1316 O O . SER A 1 175 ? 17.734 -14.023 -10.148 1 98.88 175 SER A O 1
ATOM 1318 N N . PHE A 1 176 ? 15.688 -14.961 -10.008 1 98.94 176 PHE A N 1
ATOM 1319 C CA . PHE A 1 176 ? 15.07 -14.164 -11.062 1 98.94 176 PHE A CA 1
ATOM 1320 C C . PHE A 1 176 ? 13.852 -13.414 -10.531 1 98.94 176 PHE A C 1
ATOM 1322 O O . PHE A 1 176 ? 12.977 -14.008 -9.906 1 98.94 176 PHE A O 1
ATOM 1329 N N . THR A 1 177 ? 13.781 -12.125 -10.719 1 98.88 177 THR A N 1
ATOM 1330 C CA . THR A 1 177 ? 12.547 -11.367 -10.547 1 98.88 177 THR A CA 1
ATOM 1331 C C . THR A 1 177 ? 11.82 -11.211 -11.875 1 98.88 177 THR A C 1
ATOM 1333 O O . THR A 1 177 ? 12.398 -10.742 -12.859 1 98.88 177 THR A O 1
ATOM 1336 N N . CYS A 1 178 ? 10.555 -11.578 -11.844 1 98.81 178 CYS A N 1
ATOM 1337 C CA . CYS A 1 178 ? 9.82 -11.625 -13.102 1 98.81 178 CYS A CA 1
ATOM 1338 C C . CYS A 1 178 ? 8.492 -10.898 -12.992 1 98.81 178 CYS A C 1
ATOM 1340 O O . CYS A 1 178 ? 7.938 -10.766 -11.898 1 98.81 178 CYS A O 1
ATOM 1342 N N . SER A 1 179 ? 8.016 -10.445 -14.133 1 98.12 179 SER A N 1
ATOM 1343 C CA . SER A 1 179 ? 6.711 -9.797 -14.203 1 98.12 179 SER A CA 1
ATOM 1344 C C . SER A 1 179 ? 5.934 -10.25 -15.43 1 98.12 179 SER A C 1
ATOM 1346 O O . SER A 1 179 ? 6.52 -10.523 -16.484 1 98.12 179 SER A O 1
ATOM 1348 N N . TYR A 1 180 ? 4.66 -10.344 -15.258 1 96.19 180 TYR A N 1
ATOM 1349 C CA . TYR A 1 180 ? 3.799 -10.633 -16.406 1 96.19 180 TYR A CA 1
ATOM 1350 C C . TYR A 1 180 ? 3.816 -9.484 -17.406 1 96.19 180 TYR A C 1
ATOM 1352 O O . TYR A 1 180 ? 3.855 -8.312 -17.016 1 96.19 180 TYR A O 1
ATOM 1360 N N . LEU A 1 181 ? 3.766 -9.789 -18.609 1 93 181 LEU A N 1
ATOM 1361 C CA . LEU A 1 181 ? 3.684 -8.797 -19.672 1 93 181 LEU A CA 1
ATOM 1362 C C . LEU A 1 181 ? 2.236 -8.391 -19.922 1 93 181 LEU A C 1
ATOM 1364 O O . LEU A 1 181 ? 1.316 -9.18 -19.703 1 93 181 LEU A O 1
ATOM 1368 N N . PRO A 1 182 ? 2.18 -7.074 -20.344 1 83.69 182 PRO A N 1
ATOM 1369 C CA . PRO A 1 182 ? 0.814 -6.641 -20.641 1 83.69 182 PRO A CA 1
ATOM 1370 C C . PRO A 1 182 ? 0.203 -7.406 -21.828 1 83.69 182 PRO A C 1
ATOM 1372 O O . PRO A 1 182 ? 0.914 -7.773 -22.766 1 83.69 182 PRO A O 1
ATOM 1375 N N . GLY A 1 183 ? -1.061 -7.645 -21.875 1 71.69 183 GLY A N 1
ATOM 1376 C CA . GLY A 1 183 ? -1.791 -8.25 -22.969 1 71.69 183 GLY A CA 1
ATOM 1377 C C . GLY A 1 183 ? -1.852 -9.766 -22.875 1 71.69 183 GLY A C 1
ATOM 1378 O O . GLY A 1 183 ? -1.052 -10.383 -22.172 1 71.69 183 GLY A O 1
ATOM 1379 N N . GLU A 1 184 ? -2.98 -10.359 -23.156 1 60 184 GLU A N 1
ATOM 1380 C CA . GLU A 1 184 ? -3.143 -11.805 -23.172 1 60 184 GLU A CA 1
ATOM 1381 C C . GLU A 1 184 ? -2.467 -12.414 -24.406 1 60 184 GLU A C 1
ATOM 1383 O O . GLU A 1 184 ? -2.545 -11.859 -25.5 1 60 184 GLU A O 1
ATOM 1388 N N . ALA A 1 185 ? -1.396 -13.281 -24.016 1 56.09 185 ALA A N 1
ATOM 1389 C CA . ALA A 1 185 ? -0.87 -14.031 -25.156 1 56.09 185 ALA A CA 1
ATOM 1390 C C . ALA A 1 185 ? -1.992 -14.719 -25.922 1 56.09 185 ALA A C 1
ATOM 1392 O O . ALA A 1 185 ? -2.846 -15.383 -25.328 1 56.09 185 ALA A O 1
ATOM 1393 N N . GLN A 1 186 ? -2.344 -14.133 -27.094 1 52.25 186 GLN A N 1
ATOM 1394 C CA . GLN A 1 186 ? -3.334 -14.82 -27.922 1 52.25 186 GLN A CA 1
ATOM 1395 C C . GLN A 1 186 ? -2.898 -16.25 -28.219 1 52.25 186 GLN A C 1
ATOM 1397 O O . GLN A 1 186 ? -1.703 -16.531 -28.328 1 52.25 186 GLN A O 1
ATOM 1402 N N . GLU A 1 187 ? -3.852 -17.141 -28.109 1 52.41 187 GLU A N 1
ATOM 1403 C CA . GLU A 1 187 ? -3.6 -18.531 -28.5 1 52.41 187 GLU A CA 1
ATOM 1404 C C . GLU A 1 187 ? -2.859 -18.609 -29.828 1 52.41 187 GLU A C 1
ATOM 1406 O O . GLU A 1 187 ? -3.307 -18.031 -30.828 1 52.41 187 GLU A O 1
ATOM 1411 N N . GLY A 1 188 ? -1.742 -19.188 -29.828 1 55 188 GLY A N 1
ATOM 1412 C CA . GLY A 1 188 ? -0.963 -19.438 -31.031 1 55 188 GLY A CA 1
ATOM 1413 C C . GLY A 1 188 ? 0.201 -18.469 -31.188 1 55 188 GLY A C 1
ATOM 1414 O O . GLY A 1 188 ? 1.073 -18.672 -32.031 1 55 188 GLY A O 1
ATOM 1415 N N . GLU A 1 189 ? 0.026 -17.312 -30.594 1 57.31 189 GLU A N 1
ATOM 1416 C CA . GLU A 1 189 ? 1.15 -16.406 -30.781 1 57.31 189 GLU A CA 1
ATOM 1417 C C . GLU A 1 189 ? 2.264 -16.672 -29.781 1 57.31 189 GLU A C 1
ATOM 1419 O O . GLU A 1 189 ? 1.994 -17 -28.625 1 57.31 189 GLU A O 1
ATOM 1424 N N . TYR A 1 190 ? 3.438 -17.031 -30.25 1 64.06 190 TYR A N 1
ATOM 1425 C CA . TYR A 1 190 ? 4.652 -17.359 -29.516 1 64.06 190 TYR A CA 1
ATOM 1426 C C . TYR A 1 190 ? 5.16 -16.156 -28.719 1 64.06 190 TYR A C 1
ATOM 1428 O O . TYR A 1 190 ? 6.352 -15.844 -28.766 1 64.06 190 TYR A O 1
ATOM 1436 N N . ASN A 1 191 ? 4.133 -15.492 -28 1 79.19 191 ASN A N 1
ATOM 1437 C CA . ASN A 1 191 ? 4.633 -14.352 -27.234 1 79.19 191 ASN A CA 1
ATOM 1438 C C . ASN A 1 191 ? 4.797 -14.703 -25.75 1 79.19 191 ASN A C 1
ATOM 1440 O O . ASN A 1 191 ? 4.059 -15.539 -25.219 1 79.19 191 ASN A O 1
ATOM 1444 N N . ASP A 1 192 ? 5.84 -14.219 -25.234 1 90.94 192 ASP A N 1
ATOM 1445 C CA . ASP A 1 192 ? 6.105 -14.422 -23.812 1 90.94 192 ASP A CA 1
ATOM 1446 C C . ASP A 1 192 ? 5 -13.805 -22.953 1 90.94 192 ASP A C 1
ATOM 1448 O O . ASP A 1 192 ? 4.48 -12.734 -23.266 1 90.94 192 ASP A O 1
ATOM 1452 N N . VAL A 1 193 ? 4.664 -14.562 -21.938 1 94.06 193 VAL A N 1
ATOM 1453 C CA . VAL A 1 193 ? 3.625 -14.141 -21.016 1 94.06 193 VAL A CA 1
ATOM 1454 C C . VAL A 1 193 ? 4.242 -13.305 -19.891 1 94.06 193 VAL A C 1
ATOM 1456 O O . VAL A 1 193 ? 3.553 -12.516 -19.25 1 94.06 193 VAL A O 1
ATOM 1459 N N . PHE A 1 194 ? 5.551 -13.586 -19.672 1 97.31 194 PHE A N 1
ATOM 1460 C CA . PHE A 1 194 ? 6.258 -12.852 -18.625 1 97.31 194 PHE A C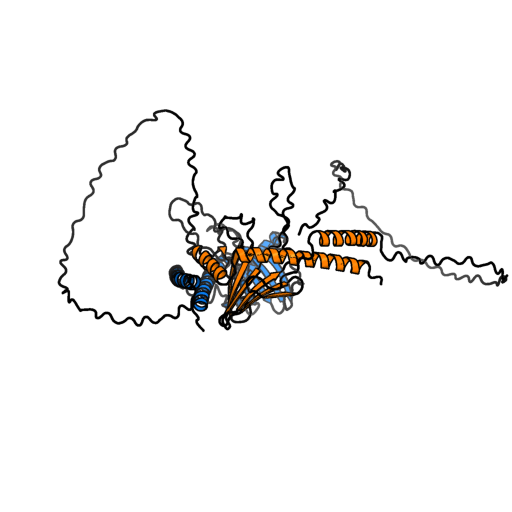A 1
ATOM 1461 C C . PHE A 1 194 ? 7.664 -12.477 -19.078 1 97.31 194 PHE A C 1
ATOM 1463 O O . PHE A 1 194 ? 8.133 -12.969 -20.109 1 97.31 194 PHE A O 1
ATOM 1470 N N . SER A 1 195 ? 8.242 -11.602 -18.297 1 97.81 195 SER A N 1
ATOM 1471 C CA . SER A 1 195 ? 9.602 -11.148 -18.578 1 97.81 195 SER A CA 1
ATOM 1472 C C . SER A 1 195 ? 10.469 -11.211 -17.328 1 97.81 195 SER A C 1
ATOM 1474 O O . SER A 1 195 ? 9.961 -11.281 -16.203 1 97.81 195 SER A O 1
ATOM 1476 N N . ILE A 1 196 ? 11.75 -11.219 -17.547 1 98.69 196 ILE A N 1
ATOM 1477 C CA . ILE A 1 196 ? 12.719 -11.125 -16.469 1 98.69 196 ILE A CA 1
ATOM 1478 C C . ILE A 1 196 ? 13.031 -9.664 -16.172 1 98.69 196 ILE A C 1
ATOM 1480 O O . ILE A 1 196 ? 13.547 -8.945 -17.031 1 98.69 196 ILE A O 1
ATOM 1484 N N . ASP A 1 197 ? 12.766 -9.281 -14.984 1 98.69 197 ASP A N 1
ATOM 1485 C CA . ASP A 1 197 ? 13.055 -7.914 -14.57 1 98.69 197 ASP A CA 1
ATOM 1486 C C . ASP A 1 197 ? 14.492 -7.789 -14.062 1 98.69 197 ASP A C 1
ATOM 1488 O O . ASP A 1 197 ? 15.148 -6.77 -14.281 1 98.69 197 ASP A O 1
ATOM 1492 N N . GLU A 1 198 ? 14.859 -8.828 -13.312 1 98.69 198 GLU A N 1
ATOM 1493 C CA . GLU A 1 198 ? 16.156 -8.773 -12.641 1 98.69 198 GLU A CA 1
ATOM 1494 C C . GLU A 1 198 ? 16.719 -10.172 -12.422 1 98.69 198 GLU A C 1
ATOM 1496 O O . GLU A 1 198 ? 15.969 -11.125 -12.18 1 98.69 198 GLU A O 1
ATOM 1501 N N . VAL A 1 199 ? 18.078 -10.242 -12.5 1 98.88 199 VAL A N 1
ATOM 1502 C CA . VAL A 1 199 ? 18.797 -11.477 -12.211 1 98.88 199 VAL A CA 1
ATOM 1503 C C . VAL A 1 199 ? 19.875 -11.211 -11.164 1 98.88 199 VAL A C 1
ATOM 1505 O O . VAL A 1 199 ? 20.578 -10.203 -11.227 1 98.88 199 VAL A O 1
ATOM 1508 N N . THR A 1 200 ? 19.953 -12.086 -10.172 1 98.81 200 THR A N 1
ATOM 1509 C CA . THR A 1 200 ? 21 -11.984 -9.164 1 98.81 200 THR A CA 1
ATOM 1510 C C . THR A 1 200 ? 21.438 -13.367 -8.688 1 98.81 200 THR A C 1
ATOM 1512 O O . THR A 1 200 ? 20.703 -14.344 -8.867 1 98.81 200 THR A O 1
ATOM 1515 N N . ILE A 1 201 ? 22.688 -13.508 -8.164 1 98.75 201 ILE A N 1
ATOM 1516 C CA . ILE A 1 201 ? 23.219 -14.758 -7.641 1 98.75 201 ILE A CA 1
ATOM 1517 C C . ILE A 1 201 ? 24 -14.492 -6.348 1 98.75 201 ILE A C 1
ATOM 1519 O O . ILE A 1 201 ? 24.734 -13.508 -6.246 1 98.75 201 ILE A O 1
ATOM 1523 N N . TYR A 1 202 ? 23.719 -15.297 -5.371 1 98.44 202 TYR A N 1
ATOM 1524 C CA . TYR A 1 202 ? 24.359 -15.055 -4.082 1 98.44 202 TYR A CA 1
ATOM 1525 C C . TYR A 1 202 ? 24.469 -16.344 -3.275 1 98.44 202 TYR A C 1
ATOM 1527 O O . TYR A 1 202 ? 23.797 -17.328 -3.566 1 98.44 202 TYR A O 1
ATOM 1535 N N . GLN A 1 203 ? 25.297 -16.297 -2.289 1 97.56 203 GLN A N 1
ATOM 1536 C CA . GLN A 1 203 ? 25.438 -17.359 -1.3 1 97.56 203 GLN A CA 1
ATOM 1537 C C . GLN A 1 203 ? 24.812 -16.969 0.03 1 97.56 203 GLN A C 1
ATOM 1539 O O . GLN A 1 203 ? 24.953 -15.82 0.469 1 97.56 203 GLN A O 1
ATOM 1544 N N . GLY A 1 204 ? 24.109 -17.859 0.605 1 95.38 204 GLY A N 1
ATOM 1545 C CA . GLY A 1 204 ? 23.469 -17.562 1.879 1 95.38 204 GLY A CA 1
ATOM 1546 C C . GLY A 1 204 ? 22.188 -16.766 1.732 1 95.38 204 GLY A C 1
ATOM 1547 O O . GLY A 1 204 ? 21.328 -17.109 0.907 1 95.38 204 GLY A O 1
ATOM 1548 N N . GLU A 1 205 ? 22.094 -15.727 2.547 1 95.19 205 GLU A N 1
ATOM 1549 C CA . GLU A 1 205 ? 20.859 -14.961 2.578 1 95.19 205 GLU A CA 1
ATOM 1550 C C . GLU A 1 205 ? 20.922 -13.742 1.662 1 95.19 205 GLU A C 1
ATOM 1552 O O . GLU A 1 205 ? 21.969 -13.102 1.564 1 95.19 205 GLU A O 1
ATOM 1557 N N . TRP A 1 206 ? 19.766 -13.43 1.093 1 95.94 206 TRP A N 1
ATOM 1558 C CA . TRP A 1 206 ? 19.688 -12.266 0.225 1 95.94 206 TRP A CA 1
ATOM 1559 C C . TRP A 1 206 ? 19.719 -10.977 1.041 1 95.94 206 TRP A C 1
ATOM 1561 O O . TRP A 1 206 ? 19.172 -10.914 2.141 1 95.94 206 TRP A O 1
ATOM 1571 N N . SER A 1 207 ? 20.359 -10 0.49 1 95.38 207 SER A N 1
ATOM 1572 C CA . SER A 1 207 ? 20.281 -8.625 0.975 1 95.38 207 SER A CA 1
ATOM 1573 C C . SER A 1 207 ? 20.297 -7.629 -0.181 1 95.38 207 SER A C 1
ATOM 1575 O O . SER A 1 207 ? 20.594 -7.996 -1.319 1 95.38 207 SER A O 1
ATOM 1577 N N . ASP A 1 208 ? 19.969 -6.43 0.128 1 94.44 208 ASP A N 1
ATOM 1578 C CA . ASP A 1 208 ? 19.922 -5.418 -0.92 1 94.44 208 ASP A CA 1
ATOM 1579 C C . ASP A 1 208 ? 21.312 -5.031 -1.392 1 94.44 208 ASP A C 1
ATOM 1581 O O . ASP A 1 208 ? 21.469 -4.266 -2.344 1 94.44 208 ASP A O 1
ATOM 1585 N N . LYS A 1 209 ? 22.312 -5.586 -0.832 1 96 209 LYS A N 1
ATOM 1586 C CA . LYS A 1 209 ? 23.688 -5.312 -1.219 1 96 209 LYS A CA 1
ATOM 1587 C C . LYS A 1 209 ? 24.141 -6.234 -2.35 1 96 209 LYS A C 1
ATOM 1589 O O . LYS A 1 209 ? 25.156 -5.984 -2.998 1 96 209 LYS A O 1
ATOM 1594 N N . VAL A 1 210 ? 23.391 -7.27 -2.543 1 97.94 210 VAL A N 1
ATOM 1595 C CA . VAL A 1 210 ? 23.75 -8.227 -3.582 1 97.94 210 VAL A CA 1
ATOM 1596 C C . VAL A 1 210 ? 23.578 -7.586 -4.957 1 97.94 210 VAL A C 1
ATOM 1598 O O . VAL A 1 210 ? 22.562 -6.949 -5.234 1 97.94 210 VAL A O 1
ATOM 1601 N N . TYR A 1 211 ? 24.625 -7.734 -5.773 1 98.19 211 TYR A N 1
ATOM 1602 C CA . TYR A 1 211 ? 24.547 -7.188 -7.121 1 98.19 211 TYR A CA 1
ATOM 1603 C C . TYR A 1 211 ? 23.438 -7.859 -7.922 1 98.19 211 TYR A C 1
ATOM 1605 O O . TYR A 1 211 ? 23.266 -9.078 -7.867 1 98.19 211 TYR A O 1
ATOM 1613 N N . ALA A 1 212 ? 22.688 -7.055 -8.609 1 98.56 212 ALA A N 1
ATOM 1614 C CA . ALA A 1 212 ? 21.625 -7.52 -9.516 1 98.56 212 ALA A CA 1
ATOM 1615 C C . ALA A 1 212 ? 21.688 -6.777 -10.844 1 98.56 212 ALA A C 1
ATOM 1617 O O . ALA A 1 212 ? 21.969 -5.578 -10.883 1 98.56 212 ALA A O 1
ATOM 1618 N N . VAL A 1 213 ? 21.391 -7.438 -11.93 1 98.5 213 VAL A N 1
ATOM 1619 C CA . VAL A 1 213 ? 21.344 -6.805 -13.242 1 98.5 213 VAL A CA 1
ATOM 1620 C C . VAL A 1 213 ? 19.906 -6.773 -13.758 1 98.5 213 VAL A C 1
ATOM 1622 O O . VAL A 1 213 ? 19.172 -7.742 -13.594 1 98.5 213 VAL A O 1
ATOM 1625 N N . ALA A 1 214 ? 19.562 -5.672 -14.367 1 98.25 214 ALA A N 1
ATOM 1626 C CA . ALA A 1 214 ? 18.234 -5.543 -14.961 1 98.25 214 ALA A CA 1
ATOM 1627 C C . ALA A 1 214 ? 18.109 -6.395 -16.219 1 98.25 214 ALA A C 1
ATOM 1629 O O . ALA A 1 214 ? 19.062 -6.473 -17.016 1 98.25 214 ALA A O 1
ATOM 1630 N N . GLY A 1 215 ? 16.938 -7.016 -16.344 1 98.12 215 GLY A N 1
ATOM 1631 C CA . GLY A 1 215 ? 16.703 -7.848 -17.516 1 98.12 215 GLY A CA 1
ATOM 1632 C C . GLY A 1 215 ? 16.891 -7.105 -18.828 1 98.12 215 GLY A C 1
ATOM 1633 O O . GLY A 1 215 ? 17.391 -7.676 -19.797 1 98.12 215 GLY A O 1
ATOM 1634 N N . ASP A 1 216 ? 16.562 -5.852 -18.797 1 96.44 216 ASP A N 1
ATOM 1635 C CA . ASP A 1 216 ? 16.594 -5.082 -20.031 1 96.44 216 ASP A CA 1
ATOM 1636 C C . ASP A 1 216 ? 18.031 -4.68 -20.391 1 96.44 216 ASP A C 1
ATOM 1638 O O . ASP A 1 216 ? 18.281 -4.16 -21.484 1 96.44 216 ASP A O 1
ATOM 1642 N N . VAL A 1 217 ? 18.953 -4.859 -19.547 1 96.62 217 VAL A N 1
ATOM 1643 C CA . VAL A 1 217 ? 20.344 -4.516 -19.781 1 96.62 217 VAL A CA 1
ATOM 1644 C C . VAL A 1 217 ? 21.094 -5.734 -20.328 1 96.62 217 VAL A C 1
ATOM 1646 O O . VAL A 1 217 ? 22.172 -5.605 -20.906 1 96.62 217 VAL A O 1
ATOM 1649 N N . LEU A 1 218 ? 20.547 -6.863 -20.172 1 97.5 218 LEU A N 1
ATOM 1650 C CA . LEU A 1 218 ? 21.172 -8.102 -20.625 1 97.5 218 LEU A CA 1
ATOM 1651 C C . LEU A 1 218 ? 21.234 -8.156 -22.141 1 97.5 218 LEU A C 1
ATOM 1653 O O . LEU A 1 218 ? 20.328 -7.664 -22.828 1 97.5 218 LEU A O 1
ATOM 1657 N N . ASP A 1 219 ? 22.312 -8.828 -22.703 1 97.69 219 ASP A N 1
ATOM 1658 C CA . ASP A 1 219 ? 22.312 -9.203 -24.109 1 97.69 219 ASP A CA 1
ATOM 1659 C C . ASP A 1 219 ? 21.078 -10.023 -24.484 1 97.69 219 ASP A C 1
ATOM 1661 O O . ASP A 1 219 ? 20.688 -10.922 -23.734 1 97.69 219 ASP A O 1
ATOM 1665 N N . GLY A 1 220 ? 20.531 -9.719 -25.641 1 97.62 220 GLY A N 1
ATOM 1666 C CA . GLY A 1 220 ? 19.312 -10.391 -26.078 1 97.62 220 GLY A CA 1
ATOM 1667 C C . GLY A 1 220 ? 19.453 -11.898 -26.125 1 97.62 220 GLY A C 1
ATOM 1668 O O . GLY A 1 220 ? 18.531 -12.625 -25.734 1 97.62 220 GLY A O 1
ATOM 1669 N N . TYR A 1 221 ? 20.562 -12.289 -26.609 1 97.88 221 TYR A N 1
ATOM 1670 C CA . TYR A 1 221 ? 20.766 -13.727 -26.703 1 97.88 221 TYR A CA 1
ATOM 1671 C C . TYR A 1 221 ? 20.891 -14.344 -25.312 1 97.88 221 TYR A C 1
ATOM 1673 O O . TYR A 1 221 ? 20.312 -15.398 -25.047 1 97.88 221 TYR A O 1
ATOM 1681 N N . LEU A 1 222 ? 21.609 -13.734 -24.469 1 98.44 222 LEU A N 1
ATOM 1682 C CA . LEU A 1 222 ? 21.719 -14.211 -23.094 1 98.44 222 LEU A CA 1
ATOM 1683 C C . LEU A 1 222 ? 20.344 -14.242 -22.422 1 98.44 222 LEU A C 1
ATOM 1685 O O . LEU A 1 222 ? 20 -15.211 -21.734 1 98.44 222 LEU A O 1
ATOM 1689 N N . TYR A 1 223 ? 19.594 -13.172 -22.641 1 98.25 223 TYR A N 1
ATOM 1690 C CA . TYR A 1 223 ? 18.234 -13.109 -22.109 1 98.25 223 TYR A CA 1
ATOM 1691 C C . TYR A 1 223 ? 17.422 -14.312 -22.562 1 98.25 223 TYR A C 1
ATOM 1693 O O . TYR A 1 223 ? 16.766 -14.969 -21.75 1 98.25 223 TYR A O 1
ATOM 1701 N N . ASP A 1 224 ? 17.469 -14.656 -23.812 1 97.56 224 ASP A N 1
ATOM 1702 C CA . ASP A 1 224 ? 16.734 -15.781 -24.375 1 97.56 224 ASP A CA 1
ATOM 1703 C C . ASP A 1 224 ? 17.172 -17.094 -23.734 1 97.56 224 ASP A C 1
ATOM 1705 O O . ASP A 1 224 ? 16.344 -17.969 -23.469 1 97.56 224 ASP A O 1
ATOM 1709 N N . LEU A 1 225 ? 18.453 -17.281 -23.578 1 98.5 225 LEU A N 1
ATOM 1710 C CA . LEU A 1 225 ? 18.984 -18.5 -22.984 1 98.5 225 LEU A CA 1
ATOM 1711 C C . LEU A 1 225 ? 18.516 -18.641 -21.531 1 98.5 225 LEU A C 1
ATOM 1713 O O . LEU A 1 225 ? 18.234 -19.75 -21.078 1 98.5 225 LEU A O 1
ATOM 1717 N N . LEU A 1 226 ? 18.406 -17.531 -20.828 1 98.69 226 LEU A N 1
ATOM 1718 C CA . LEU A 1 226 ? 17.906 -17.547 -19.453 1 98.69 226 LEU A CA 1
ATOM 1719 C C . LEU A 1 226 ? 16.422 -17.891 -19.422 1 98.69 226 LEU A C 1
ATOM 1721 O O . LEU A 1 226 ? 15.969 -18.641 -18.562 1 98.69 226 LEU A O 1
ATOM 1725 N N . MET A 1 227 ? 15.68 -17.391 -20.359 1 98.19 227 MET A N 1
ATOM 1726 C CA . MET A 1 227 ? 14.273 -17.734 -20.484 1 98.19 227 MET A CA 1
ATOM 1727 C C . MET A 1 227 ? 14.109 -19.234 -20.75 1 98.19 227 MET A C 1
ATOM 1729 O O . MET A 1 227 ? 13.242 -19.891 -20.156 1 98.19 227 MET A O 1
ATOM 1733 N N . ASN A 1 228 ? 14.922 -19.781 -21.625 1 98.31 228 ASN A N 1
ATOM 1734 C CA . ASN A 1 228 ? 14.914 -21.203 -21.891 1 98.31 228 ASN A CA 1
ATOM 1735 C C . ASN A 1 228 ? 15.289 -22.016 -20.656 1 98.31 228 ASN A C 1
ATOM 1737 O O . ASN A 1 228 ? 14.711 -23.078 -20.406 1 98.31 228 ASN A O 1
ATOM 1741 N N . PHE A 1 229 ? 16.234 -21.516 -19.953 1 98.69 229 PHE A N 1
ATOM 1742 C CA . PHE A 1 229 ? 16.656 -22.141 -18.719 1 98.69 229 PHE A CA 1
ATOM 1743 C C . PHE A 1 229 ? 15.492 -22.25 -17.734 1 98.69 229 PHE A C 1
ATOM 1745 O O . PHE A 1 229 ? 15.242 -23.328 -17.172 1 98.69 229 PHE A O 1
ATOM 1752 N N . LEU A 1 230 ? 14.734 -21.172 -17.562 1 98.69 230 LEU A N 1
ATOM 1753 C CA . LEU A 1 230 ? 13.562 -21.156 -16.703 1 98.69 230 LEU A CA 1
ATOM 1754 C C . LEU A 1 230 ? 12.523 -22.172 -17.188 1 98.69 230 LEU A C 1
ATOM 1756 O O . LEU A 1 230 ? 11.938 -22.906 -16.375 1 98.69 230 LEU A O 1
ATOM 1760 N N . GLU A 1 231 ? 12.328 -22.219 -18.469 1 98.19 231 GLU A N 1
ATOM 1761 C CA . GLU A 1 231 ? 11.383 -23.172 -19.031 1 98.19 231 GLU A CA 1
ATOM 1762 C C . GLU A 1 231 ? 11.797 -24.609 -18.703 1 98.19 231 GLU A C 1
ATOM 1764 O O . GLU A 1 231 ? 10.953 -25.422 -18.312 1 98.19 231 GLU A O 1
ATOM 1769 N N . GLU A 1 232 ? 13.047 -24.891 -18.828 1 97.75 232 GLU A N 1
ATOM 1770 C CA . GLU A 1 232 ? 13.57 -26.219 -18.516 1 97.75 232 GLU A CA 1
ATOM 1771 C C . GLU A 1 232 ? 13.352 -26.578 -17.047 1 97.75 232 GLU A C 1
ATOM 1773 O O . GLU A 1 232 ? 13.211 -27.75 -16.703 1 97.75 232 GLU A O 1
ATOM 1778 N N . LYS A 1 233 ? 13.344 -25.547 -16.219 1 97.81 233 LYS A N 1
ATOM 1779 C CA . LYS A 1 233 ? 13.156 -25.766 -14.781 1 97.81 233 LYS A CA 1
ATOM 1780 C C . LYS A 1 233 ? 11.672 -25.812 -14.43 1 97.81 233 LYS A C 1
ATOM 1782 O O . LYS A 1 233 ? 11.305 -25.953 -13.258 1 97.81 233 LYS A O 1
ATOM 1787 N N . GLY A 1 234 ? 10.781 -25.641 -15.391 1 97.62 234 GLY A N 1
ATOM 1788 C CA . GLY A 1 234 ? 9.352 -25.781 -15.188 1 97.62 234 GLY A CA 1
ATOM 1789 C C . GLY A 1 234 ? 8.609 -24.453 -15.219 1 97.62 234 GLY A C 1
ATOM 1790 O O . GLY A 1 234 ? 7.395 -24.406 -15.008 1 97.62 234 GLY A O 1
ATOM 1791 N N . VAL A 1 235 ? 9.344 -23.391 -15.383 1 98.38 235 VAL A N 1
ATOM 1792 C CA . VAL A 1 235 ? 8.719 -22.062 -15.414 1 98.38 235 VAL A CA 1
ATOM 1793 C C . VAL A 1 235 ? 8.523 -21.641 -16.859 1 98.38 235 VAL A C 1
ATOM 1795 O O . VAL A 1 235 ? 9.203 -20.734 -17.344 1 98.38 235 VAL A O 1
ATOM 1798 N N . SER A 1 236 ? 7.559 -22.234 -17.531 1 97.06 236 SER A N 1
ATOM 1799 C CA . SER A 1 236 ? 7.203 -21.953 -18.906 1 97.06 236 SER A CA 1
ATOM 1800 C C . SER A 1 236 ? 6.094 -20.906 -19 1 97.06 236 SER A C 1
ATOM 1802 O O . SER A 1 236 ? 5.523 -20.516 -17.969 1 97.06 236 SER A O 1
ATOM 1804 N N . ASN A 1 237 ? 5.816 -20.5 -20.25 1 95.88 237 ASN A N 1
ATOM 1805 C CA . ASN A 1 237 ? 4.68 -19.609 -20.469 1 95.88 237 ASN A CA 1
ATOM 1806 C C . ASN A 1 237 ? 3.367 -20.266 -20.047 1 95.88 237 ASN A C 1
ATOM 1808 O O . ASN A 1 237 ? 2.51 -19.609 -19.453 1 95.88 237 ASN A O 1
ATOM 1812 N N . GLU A 1 238 ? 3.26 -21.484 -20.359 1 95.06 238 GLU A N 1
ATOM 1813 C CA . GLU A 1 238 ? 2.066 -22.219 -19.953 1 95.06 238 GLU A CA 1
ATOM 1814 C C . GLU A 1 238 ? 1.93 -22.266 -18.438 1 95.06 238 GLU A C 1
ATOM 1816 O O . GLU A 1 238 ? 0.84 -22.047 -17.906 1 95.06 238 GLU A O 1
ATOM 1821 N N . PHE A 1 239 ? 2.984 -22.562 -17.812 1 97.44 239 PHE A N 1
ATOM 1822 C CA . PHE A 1 239 ? 2.982 -22.578 -16.359 1 97.44 239 PHE A CA 1
ATOM 1823 C C . PHE A 1 239 ? 2.58 -21.219 -15.797 1 97.44 239 PHE A C 1
ATOM 1825 O O . PHE A 1 239 ? 1.771 -21.141 -14.875 1 97.44 239 PHE A O 1
ATOM 1832 N N . ALA A 1 240 ? 3.199 -20.188 -16.312 1 97.06 240 ALA A N 1
ATOM 1833 C CA . ALA A 1 240 ? 2.906 -18.844 -15.852 1 97.06 240 ALA A CA 1
ATOM 1834 C C . ALA A 1 240 ? 1.419 -18.516 -15.984 1 97.06 240 ALA A C 1
ATOM 1836 O O . ALA A 1 240 ? 0.837 -17.859 -15.133 1 97.06 240 ALA A O 1
ATOM 1837 N N . GLU A 1 241 ? 0.821 -19 -17.016 1 94.38 241 GLU A N 1
ATOM 1838 C CA . GLU A 1 241 ? -0.613 -18.797 -17.203 1 94.38 241 GLU A CA 1
ATOM 1839 C C . GLU A 1 241 ? -1.413 -19.531 -16.125 1 94.38 241 GLU A C 1
ATOM 1841 O O . GLU A 1 241 ? -2.352 -18.984 -15.555 1 94.38 241 GLU A O 1
ATOM 1846 N N . LYS A 1 242 ? -1.048 -20.734 -15.883 1 95.75 242 LYS A N 1
ATOM 1847 C CA . LYS A 1 242 ? -1.711 -21.516 -14.836 1 95.75 242 LYS A CA 1
ATOM 1848 C C . LYS A 1 242 ? -1.517 -20.859 -13.469 1 95.75 242 LYS A C 1
ATOM 1850 O O . LYS A 1 242 ? -2.422 -20.875 -12.633 1 95.75 242 LYS A O 1
ATOM 1855 N N . MET A 1 243 ? -0.346 -20.344 -13.289 1 97.06 243 MET A N 1
ATOM 1856 C CA . MET A 1 243 ? -0.059 -19.641 -12.039 1 97.06 243 MET A CA 1
ATOM 1857 C C . MET A 1 243 ? -0.942 -18.406 -11.891 1 97.06 243 MET A C 1
ATOM 1859 O O . MET A 1 243 ? -1.442 -18.125 -10.805 1 97.06 243 MET A O 1
ATOM 1863 N N . SER A 1 244 ? -1.117 -17.703 -12.961 1 95.06 244 SER A N 1
ATOM 1864 C CA . SER A 1 244 ? -2.029 -16.562 -12.945 1 95.06 244 SER A CA 1
ATOM 1865 C C . SER A 1 244 ? -3.453 -17 -12.617 1 95.06 244 SER A C 1
ATOM 1867 O O . SER A 1 244 ? -4.156 -16.328 -11.867 1 95.06 244 SER 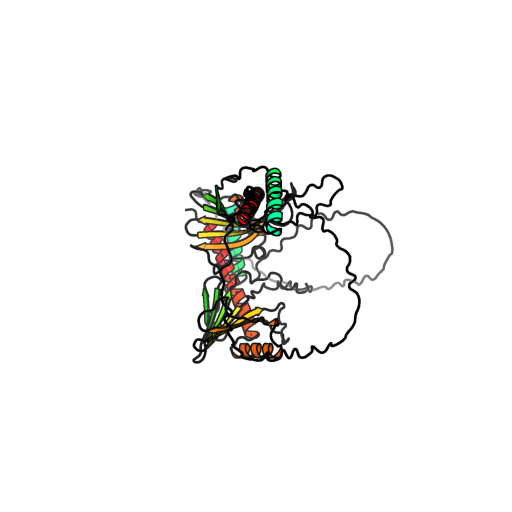A O 1
ATOM 1869 N N . ASP A 1 245 ? -3.869 -18.109 -13.164 1 93.25 245 ASP A N 1
ATOM 1870 C CA . ASP A 1 245 ? -5.191 -18.641 -12.852 1 93.25 245 ASP A CA 1
ATOM 1871 C C . ASP A 1 245 ? -5.316 -18.969 -11.367 1 93.25 245 ASP A C 1
ATOM 1873 O O . ASP A 1 245 ? -6.32 -18.625 -10.734 1 93.25 245 ASP A O 1
ATOM 1877 N N . PHE A 1 246 ? -4.367 -19.625 -10.906 1 95.31 246 PHE A N 1
ATOM 1878 C CA . PHE A 1 246 ? -4.355 -19.922 -9.477 1 95.31 246 PHE A CA 1
ATOM 1879 C C . PHE A 1 246 ? -4.41 -18.641 -8.648 1 95.31 246 PHE A C 1
ATOM 1881 O O . PHE A 1 246 ? -5.219 -18.531 -7.727 1 95.31 246 PHE A O 1
ATOM 1888 N N . ALA A 1 247 ? -3.479 -17.703 -8.984 1 95.69 247 ALA A N 1
ATOM 1889 C CA . ALA A 1 247 ? -3.404 -16.438 -8.25 1 95.69 247 ALA A CA 1
ATOM 1890 C C . ALA A 1 247 ? -4.746 -15.719 -8.258 1 95.69 247 ALA A C 1
ATOM 1892 O O . ALA A 1 247 ? -5.145 -15.117 -7.258 1 95.69 247 ALA A O 1
ATOM 1893 N N . SER A 1 248 ? -5.402 -15.789 -9.391 1 93.06 248 SER A N 1
ATOM 1894 C CA . SER A 1 248 ? -6.703 -15.133 -9.523 1 93.06 248 SER A CA 1
ATOM 1895 C C . SER A 1 248 ? -7.734 -15.758 -8.594 1 93.06 248 SER A C 1
ATOM 1897 O O . SER A 1 248 ? -8.461 -15.055 -7.898 1 93.06 248 SER A O 1
ATOM 1899 N N . ALA A 1 249 ? -7.773 -17.047 -8.594 1 92.94 249 ALA A N 1
ATOM 1900 C CA . ALA A 1 249 ? -8.711 -17.75 -7.727 1 92.94 249 ALA A CA 1
ATOM 1901 C C . ALA A 1 249 ? -8.391 -17.5 -6.254 1 92.94 249 ALA A C 1
ATOM 1903 O O . ALA A 1 249 ? -9.289 -17.266 -5.445 1 92.94 249 ALA A O 1
ATOM 1904 N N . TYR A 1 250 ? -7.16 -17.578 -5.938 1 95.12 250 TYR A N 1
ATOM 1905 C CA . TYR A 1 250 ? -6.719 -17.391 -4.559 1 95.12 250 TYR A CA 1
ATOM 1906 C C . TYR A 1 250 ? -7.008 -15.977 -4.078 1 95.12 250 TYR A C 1
ATOM 1908 O O . TYR A 1 250 ? -7.5 -15.773 -2.967 1 95.12 250 TYR A O 1
ATOM 1916 N N . GLU A 1 251 ? -6.668 -14.969 -4.914 1 94.88 251 GLU A N 1
ATOM 1917 C CA . GLU A 1 251 ? -6.961 -13.578 -4.594 1 94.88 251 GLU A CA 1
ATOM 1918 C C . GLU A 1 251 ? -8.453 -13.367 -4.344 1 94.88 251 GLU A C 1
ATOM 1920 O O . GLU A 1 251 ? -8.844 -12.688 -3.396 1 94.88 251 GLU A O 1
ATOM 1925 N N . HIS A 1 252 ? -9.227 -13.953 -5.148 1 92.94 252 HIS A N 1
ATOM 1926 C CA . HIS A 1 252 ? -10.672 -13.836 -4.969 1 92.94 252 HIS A CA 1
ATOM 1927 C C . HIS A 1 252 ? -11.109 -14.438 -3.643 1 92.94 252 HIS A C 1
ATOM 1929 O O . HIS A 1 252 ? -11.945 -13.867 -2.938 1 92.94 252 HIS A O 1
ATOM 1935 N N . ALA A 1 253 ? -10.609 -15.555 -3.35 1 94.25 253 ALA A N 1
ATOM 1936 C CA . ALA A 1 253 ? -10.93 -16.188 -2.07 1 94.25 253 ALA A CA 1
ATOM 1937 C C . ALA A 1 253 ? -10.555 -15.273 -0.904 1 94.25 253 ALA A C 1
ATOM 1939 O O . ALA A 1 253 ? -11.312 -15.148 0.061 1 94.25 253 ALA A O 1
ATOM 1940 N N . LYS A 1 254 ? -9.391 -14.672 -0.996 1 95.75 254 LYS A N 1
ATOM 1941 C CA . LYS A 1 254 ? -8.945 -13.758 0.048 1 95.75 254 LYS A CA 1
ATOM 1942 C C . LYS A 1 254 ? -9.852 -12.539 0.134 1 95.75 254 LYS A C 1
ATOM 1944 O O . LYS A 1 254 ? -10.109 -12.023 1.225 1 95.75 254 LYS A O 1
ATOM 1949 N N . TYR A 1 255 ? -10.297 -12.102 -1.017 1 95.5 255 TYR A N 1
ATOM 1950 C CA . TYR A 1 255 ? -11.234 -10.984 -1.061 1 95.5 255 TYR A CA 1
ATOM 1951 C C . TYR A 1 255 ? -12.516 -11.32 -0.31 1 95.5 255 TYR A C 1
ATOM 1953 O O . TYR A 1 255 ? -12.977 -10.539 0.528 1 95.5 255 TYR A O 1
ATOM 1961 N N . VAL A 1 256 ? -13.062 -12.414 -0.545 1 95.38 256 VAL A N 1
ATOM 1962 C CA . VAL A 1 256 ? -14.289 -12.844 0.119 1 95.38 256 VAL A CA 1
ATOM 1963 C C . VAL A 1 256 ? -14.047 -12.945 1.624 1 95.38 256 VAL A C 1
ATOM 1965 O O . VAL A 1 256 ? -14.891 -12.523 2.424 1 95.38 256 VAL A O 1
ATOM 1968 N N . GLU A 1 257 ? -12.922 -13.547 2.018 1 96.56 257 GLU A N 1
ATOM 1969 C CA . GLU A 1 257 ? -12.57 -13.633 3.432 1 96.56 257 GLU A CA 1
ATOM 1970 C C . GLU A 1 257 ? -12.531 -12.258 4.078 1 96.56 257 GLU A C 1
ATOM 1972 O O . GLU A 1 257 ? -12.945 -12.086 5.227 1 96.56 257 GLU A O 1
ATOM 1977 N N . LEU A 1 258 ? -12.023 -11.312 3.379 1 97.62 258 LEU A N 1
ATOM 1978 C CA . LEU A 1 258 ? -11.961 -9.945 3.873 1 97.62 258 LEU A CA 1
ATOM 1979 C C . LEU A 1 258 ? -13.359 -9.383 4.098 1 97.62 258 LEU A C 1
ATOM 1981 O O . LEU A 1 258 ? -13.641 -8.797 5.145 1 97.62 258 LEU A O 1
ATOM 1985 N N . LEU A 1 259 ? -14.219 -9.555 3.125 1 97.62 259 LEU A N 1
ATOM 1986 C CA . LEU A 1 259 ? -15.594 -9.078 3.26 1 97.62 259 LEU A CA 1
ATOM 1987 C C . LEU A 1 259 ? -16.266 -9.695 4.48 1 97.62 259 LEU A C 1
ATOM 1989 O O . LEU A 1 259 ? -16.953 -9 5.238 1 97.62 259 LEU A O 1
ATOM 1993 N N . GLU A 1 260 ? -16.047 -10.961 4.664 1 97.5 260 GLU A N 1
ATOM 1994 C CA . GLU A 1 260 ? -16.609 -11.656 5.816 1 97.5 260 GLU A CA 1
ATOM 1995 C C . GLU A 1 260 ? -16.062 -11.094 7.125 1 97.5 260 GLU A C 1
ATOM 1997 O O . GLU A 1 260 ? -16.812 -10.938 8.094 1 97.5 260 GLU A O 1
ATOM 2002 N N . ALA A 1 261 ? -14.836 -10.867 7.16 1 97.56 261 ALA A N 1
ATOM 2003 C CA . ALA A 1 261 ? -14.203 -10.328 8.359 1 97.56 261 ALA A CA 1
ATOM 2004 C C . ALA A 1 261 ? -14.75 -8.945 8.695 1 97.56 261 ALA A C 1
ATOM 2006 O O . ALA A 1 261 ? -14.984 -8.625 9.867 1 97.56 261 ALA A O 1
ATOM 2007 N N . ILE A 1 262 ? -14.875 -8.109 7.676 1 98 262 ILE A N 1
ATOM 2008 C CA . ILE A 1 262 ? -15.422 -6.777 7.898 1 98 262 ILE A CA 1
ATOM 2009 C C . ILE A 1 262 ? -16.859 -6.887 8.422 1 98 262 ILE A C 1
ATOM 2011 O O . ILE A 1 262 ? -17.25 -6.145 9.328 1 98 262 ILE A O 1
ATOM 2015 N N . SER A 1 263 ? -17.625 -7.766 7.84 1 96.88 263 SER A N 1
ATOM 2016 C CA . SER A 1 263 ? -19 -7.977 8.305 1 96.88 263 SER A CA 1
ATOM 2017 C C . SER A 1 263 ? -19.031 -8.344 9.781 1 96.88 263 SER A C 1
ATOM 2019 O O . SER A 1 263 ? -19.797 -7.77 10.555 1 96.88 263 SER A O 1
ATOM 2021 N N . LYS A 1 264 ? -18.219 -9.242 10.188 1 95.94 264 LYS A N 1
ATOM 2022 C CA . LYS A 1 264 ? -18.141 -9.656 11.578 1 95.94 264 LYS A CA 1
ATOM 2023 C C . LYS A 1 264 ? -17.688 -8.508 12.477 1 95.94 264 LYS A C 1
ATOM 2025 O O . LYS A 1 264 ? -18.219 -8.328 13.578 1 95.94 264 LYS A O 1
ATOM 2030 N N . PHE A 1 265 ? -16.75 -7.797 12.039 1 96.81 265 PHE A N 1
ATOM 2031 C CA . PHE A 1 265 ? -16.203 -6.648 12.75 1 96.81 265 PHE A CA 1
ATOM 2032 C C . PHE A 1 265 ? -17.297 -5.625 13.047 1 96.81 265 PHE A C 1
ATOM 2034 O O . PHE A 1 265 ? -17.312 -5.016 14.117 1 96.81 265 PHE A O 1
ATOM 2041 N N . THR A 1 266 ? -18.094 -5.406 12.039 1 93.94 266 THR A N 1
ATOM 2042 C CA . THR A 1 266 ? -19.125 -4.367 12.133 1 93.94 266 THR A CA 1
ATOM 2043 C C . THR A 1 266 ? -20.266 -4.816 13.047 1 93.94 266 THR A C 1
ATOM 2045 O O . THR A 1 266 ? -20.938 -3.984 13.664 1 93.94 266 THR A O 1
ATOM 2048 N N . VAL A 1 267 ? -20.5 -6.102 13.203 1 86.81 267 VAL A N 1
ATOM 2049 C CA . VAL A 1 267 ? -21.609 -6.645 14 1 86.81 267 VAL A CA 1
ATOM 2050 C C . VAL A 1 267 ? -21.188 -6.758 15.461 1 86.81 267 VAL A C 1
ATOM 2052 O O . VAL A 1 267 ? -22.016 -6.66 16.359 1 86.81 267 VAL A O 1
ATOM 2055 N N . GLU A 1 268 ? -19.906 -7.211 15.789 1 70.06 268 GLU A N 1
ATOM 2056 C CA . GLU A 1 268 ? -19.484 -7.559 17.141 1 70.06 268 GLU A CA 1
ATOM 2057 C C . GLU A 1 268 ? -19.781 -6.426 18.125 1 70.06 268 GLU A C 1
ATOM 2059 O O . GLU A 1 268 ? -19.484 -5.266 17.844 1 70.06 268 GLU A O 1
ATOM 2064 N N . LYS A 1 269 ? -20.875 -6.57 19 1 60.25 269 LYS A N 1
ATOM 2065 C CA . LYS A 1 269 ? -21.359 -5.836 20.172 1 60.25 269 LYS A CA 1
ATOM 2066 C C . LYS A 1 269 ? -20.422 -6.035 21.359 1 60.25 269 LYS A C 1
ATOM 2068 O O . LYS A 1 269 ? -20.156 -7.168 21.766 1 60.25 269 LYS A O 1
ATOM 2073 N N . LYS A 1 270 ? -19.156 -6.082 21.594 1 45 270 LYS A N 1
ATOM 2074 C CA . LYS A 1 270 ? -18.938 -6.332 23.016 1 45 270 LYS A CA 1
ATOM 2075 C C . LYS A 1 270 ? -19.344 -5.117 23.844 1 45 270 LYS A C 1
ATOM 2077 O O . LYS A 1 270 ? -19.141 -3.977 23.438 1 45 270 LYS A O 1
ATOM 2082 N N . MET B 1 1 ? 0.657 28.391 4.207 1 30.19 1 MET B N 1
ATOM 2083 C CA . MET B 1 1 ? 2.008 28.875 4.473 1 30.19 1 MET B CA 1
ATOM 2084 C C . MET B 1 1 ? 2.639 29.453 3.209 1 30.19 1 MET B C 1
ATOM 2086 O O . MET B 1 1 ? 2.633 28.797 2.16 1 30.19 1 MET B O 1
ATOM 2090 N N . ILE B 1 2 ? 2.572 30.75 3.023 1 36.31 2 ILE B N 1
ATOM 2091 C CA . ILE B 1 2 ? 3.215 31.391 1.881 1 36.31 2 ILE B CA 1
ATOM 2092 C C . ILE B 1 2 ? 4.727 31.188 1.95 1 36.31 2 ILE B C 1
ATOM 2094 O O . ILE B 1 2 ? 5.375 31.609 2.91 1 36.31 2 ILE B O 1
ATOM 2098 N N . ARG B 1 3 ? 5.113 29.984 1.532 1 45.31 3 ARG B N 1
ATOM 2099 C CA . ARG B 1 3 ? 6.57 29.922 1.454 1 45.31 3 ARG B CA 1
ATOM 2100 C C . ARG B 1 3 ? 7.117 31.031 0.556 1 45.31 3 ARG B C 1
ATOM 2102 O O . ARG B 1 3 ? 6.512 31.375 -0.463 1 45.31 3 ARG B O 1
ATOM 2109 N N . ASN B 1 4 ? 7.656 32.031 1.139 1 38.75 4 ASN B N 1
ATOM 2110 C CA . ASN B 1 4 ? 8.289 33.094 0.356 1 38.75 4 ASN B CA 1
ATOM 2111 C C . ASN B 1 4 ? 9.086 32.531 -0.813 1 38.75 4 ASN B C 1
ATOM 2113 O O . ASN B 1 4 ? 10.234 32.125 -0.646 1 38.75 4 ASN B O 1
ATOM 2117 N N . VAL B 1 5 ? 8.312 31.891 -1.654 1 39.44 5 VAL B N 1
ATOM 2118 C CA . VAL B 1 5 ? 9.039 31.5 -2.859 1 39.44 5 VAL B CA 1
ATOM 2119 C C . VAL B 1 5 ? 9.656 32.75 -3.512 1 39.44 5 VAL B C 1
ATOM 2121 O O . VAL B 1 5 ? 8.938 33.562 -4.105 1 39.44 5 VAL B O 1
ATOM 2124 N N . ARG B 1 6 ? 10.484 33.531 -2.82 1 35.44 6 ARG B N 1
ATOM 2125 C CA . ARG B 1 6 ? 11.195 34.562 -3.57 1 35.44 6 ARG B CA 1
ATOM 2126 C C . ARG B 1 6 ? 11.578 34.062 -4.957 1 35.44 6 ARG B C 1
ATOM 2128 O O . ARG B 1 6 ? 12.117 32.938 -5.102 1 35.44 6 ARG B O 1
ATOM 2135 N N . PHE B 1 7 ? 10.852 34.469 -5.953 1 34.44 7 PHE B N 1
ATOM 2136 C CA . PHE B 1 7 ? 11.266 34.312 -7.344 1 34.44 7 PHE B CA 1
ATOM 2137 C C . PHE B 1 7 ? 12.766 34.531 -7.492 1 34.44 7 PHE B C 1
ATOM 2139 O O . PHE B 1 7 ? 13.266 35.625 -7.293 1 34.44 7 PHE B O 1
ATOM 2146 N N . LEU B 1 8 ? 13.562 33.688 -6.984 1 32.03 8 LEU B N 1
ATOM 2147 C CA . LEU B 1 8 ? 14.93 33.781 -7.48 1 32.03 8 LEU B CA 1
ATOM 2148 C C . LEU B 1 8 ? 14.953 34.156 -8.953 1 32.03 8 LEU B C 1
ATOM 2150 O O . LEU B 1 8 ? 14.344 33.5 -9.789 1 32.03 8 LEU B O 1
ATOM 2154 N N . ARG B 1 9 ? 14.953 35.5 -9.258 1 28.55 9 ARG B N 1
ATOM 2155 C CA . ARG B 1 9 ? 15.352 36 -10.57 1 28.55 9 ARG B CA 1
ATOM 2156 C C . ARG B 1 9 ? 16.453 35.125 -11.164 1 28.55 9 ARG B C 1
ATOM 2158 O O . ARG B 1 9 ? 17.547 35.031 -10.617 1 28.55 9 ARG B O 1
ATOM 2165 N N . TRP B 1 10 ? 16.078 34.094 -11.828 1 30 10 TRP B N 1
ATOM 2166 C CA . TRP B 1 10 ? 16.984 33.375 -12.727 1 30 10 TRP B CA 1
ATOM 2167 C C . TRP B 1 10 ? 17.797 34.375 -13.57 1 30 10 TRP B C 1
ATOM 2169 O O . TRP B 1 10 ? 17.219 35.156 -14.312 1 30 10 TRP B O 1
ATOM 2179 N N . ALA B 1 11 ? 18.938 35.031 -13.125 1 26.69 11 ALA B N 1
ATOM 2180 C CA . ALA B 1 11 ? 19.859 35.625 -14.086 1 26.69 11 ALA B CA 1
ATOM 2181 C C . ALA B 1 11 ? 20 34.781 -15.336 1 26.69 11 ALA B C 1
ATOM 2183 O O . ALA B 1 11 ? 20.453 33.625 -15.273 1 26.69 11 ALA B O 1
ATOM 2184 N N . VAL B 1 12 ? 19.125 34.969 -16.328 1 27.98 12 VAL B N 1
ATOM 2185 C CA . VAL B 1 12 ? 19.172 34.438 -17.688 1 27.98 12 VAL B CA 1
ATOM 2186 C C . VAL B 1 12 ? 20.562 34.688 -18.281 1 27.98 12 VAL B C 1
ATOM 2188 O O . VAL B 1 12 ? 20.922 35.812 -18.578 1 27.98 12 VAL B O 1
ATOM 2191 N N . GLY B 1 13 ? 21.75 34.219 -17.625 1 23.62 13 GLY B N 1
ATOM 2192 C CA . GLY B 1 13 ? 22.984 34.281 -18.375 1 23.62 13 GLY B CA 1
ATOM 2193 C C . GLY B 1 13 ? 22.797 34 -19.859 1 23.62 13 GLY B C 1
ATOM 2194 O O . GLY B 1 13 ? 21.781 33.438 -20.266 1 23.62 13 GLY B O 1
ATOM 2195 N N . LYS B 1 14 ? 23.781 34.625 -20.703 1 24.72 14 LYS B N 1
ATOM 2196 C CA . LYS B 1 14 ? 24.016 34.688 -22.141 1 24.72 14 LYS B CA 1
ATOM 2197 C C . LYS B 1 14 ? 23.922 33.312 -22.766 1 24.72 14 LYS B C 1
ATOM 2199 O O . LYS B 1 14 ? 24.219 32.281 -22.125 1 24.72 14 LYS B O 1
ATOM 2204 N N . SER B 1 15 ? 23.234 33.281 -23.844 1 22.2 15 SER B N 1
ATOM 2205 C CA . SER B 1 15 ? 22.875 32.312 -24.859 1 22.2 15 SER B CA 1
ATOM 2206 C C . SER B 1 15 ? 24.109 31.641 -25.469 1 22.2 15 SER B C 1
ATOM 2208 O O . SER B 1 15 ? 24.938 32.312 -26.094 1 22.2 15 SER B O 1
ATOM 2210 N N . PHE B 1 16 ? 24.969 30.891 -24.672 1 22.52 16 PHE B N 1
ATOM 2211 C CA . PHE B 1 16 ? 26.031 30.25 -25.438 1 22.52 16 PHE B CA 1
ATOM 2212 C C . PHE B 1 16 ? 25.469 29.469 -26.609 1 22.52 16 PHE B C 1
ATOM 2214 O O . PHE B 1 16 ? 24.531 28.703 -26.453 1 22.52 16 PHE B O 1
ATOM 2221 N N . THR B 1 17 ? 25.672 30.141 -27.766 1 20.27 17 THR B N 1
ATOM 2222 C CA . THR B 1 17 ? 25.422 29.656 -29.125 1 20.27 17 THR B CA 1
ATOM 2223 C C . THR B 1 17 ? 26.078 28.297 -29.328 1 20.27 17 THR B C 1
ATOM 2225 O O . THR B 1 17 ? 27.266 28.125 -29.047 1 20.27 17 THR B O 1
ATOM 2228 N N . SER B 1 18 ? 25.344 27.266 -29.062 1 20.38 18 SER B N 1
ATOM 2229 C CA . SER B 1 18 ? 25.672 25.859 -29.297 1 20.38 18 SER B CA 1
ATOM 2230 C C . SER B 1 18 ? 26.094 25.641 -30.75 1 20.38 18 SER B C 1
ATOM 2232 O O . SER B 1 18 ? 25.281 25.75 -31.656 1 20.38 18 SER B O 1
ATOM 2234 N N . GLY B 1 19 ? 27.281 26.453 -31.062 1 18.12 19 GLY B N 1
ATOM 2235 C CA . GLY B 1 19 ? 27.672 26.156 -32.438 1 18.12 19 GLY B CA 1
ATOM 2236 C C . GLY B 1 19 ? 27.625 24.672 -32.75 1 18.12 19 GLY B C 1
ATOM 2237 O O . GLY B 1 19 ? 27.516 23.844 -31.859 1 18.12 19 GLY B O 1
ATOM 2238 N N . LYS B 1 20 ? 28.125 24.406 -34.031 1 19.48 20 LYS B N 1
ATOM 2239 C CA . LYS B 1 20 ? 27.953 23.469 -35.156 1 19.48 20 LYS B CA 1
ATOM 2240 C C . LYS B 1 20 ? 28.5 22.094 -34.781 1 19.48 20 LYS B C 1
ATOM 2242 O O . LYS B 1 20 ? 29.266 21.953 -33.844 1 19.48 20 LYS B O 1
ATOM 2247 N N . SER B 1 21 ? 28.828 21.266 -35.75 1 19.44 21 SER B N 1
ATOM 2248 C CA . SER B 1 21 ? 28.578 19.969 -36.344 1 19.44 21 SER B CA 1
ATOM 2249 C C . SER B 1 21 ? 29.609 18.938 -35.906 1 19.44 21 SER B C 1
ATOM 2251 O O . SER B 1 21 ? 29.266 17.828 -35.5 1 19.44 21 SER B O 1
ATOM 2253 N N . THR B 1 22 ? 30.906 19.203 -36.219 1 19.56 22 THR B N 1
ATOM 2254 C CA . THR B 1 22 ? 31.562 18.25 -37.094 1 19.56 22 THR B CA 1
ATOM 2255 C C . THR B 1 22 ? 32.125 17.078 -36.281 1 19.56 22 THR B C 1
ATOM 2257 O O . THR B 1 22 ? 32.344 17.188 -35.062 1 19.56 22 THR B O 1
ATOM 2260 N N . THR B 1 23 ? 32.656 15.969 -36.938 1 19.97 23 THR B N 1
ATOM 2261 C CA . THR B 1 23 ? 32.781 14.523 -37.031 1 19.97 23 THR B CA 1
ATOM 2262 C C . THR B 1 23 ? 33.938 14.016 -36.156 1 19.97 23 THR B C 1
ATOM 2264 O O . THR B 1 23 ? 33.844 12.953 -35.562 1 19.97 23 THR B O 1
ATOM 2267 N N . THR B 1 24 ? 35.094 14.781 -36.125 1 20.2 24 THR B N 1
ATOM 2268 C CA . THR B 1 24 ? 36.281 14.016 -36.469 1 20.2 24 THR B CA 1
ATOM 2269 C C . THR B 1 24 ? 36.781 13.227 -35.25 1 20.2 24 THR B C 1
ATOM 2271 O O . THR B 1 24 ? 36.688 13.695 -34.125 1 20.2 24 THR B O 1
ATOM 2274 N N . VAL B 1 25 ? 37.25 11.938 -35.406 1 20.44 25 VAL B N 1
ATOM 2275 C CA . VAL B 1 25 ? 37.594 10.664 -34.781 1 20.44 25 VAL B CA 1
ATOM 2276 C C . VAL B 1 25 ? 38.844 10.836 -33.938 1 20.44 25 VAL B C 1
ATOM 2278 O O . VAL B 1 25 ? 39.938 10.484 -34.375 1 20.44 25 VAL B O 1
ATOM 2281 N N . ALA B 1 26 ? 38.938 11.992 -33.188 1 18.27 26 ALA B N 1
ATOM 2282 C CA . ALA B 1 26 ? 40.312 12.312 -32.812 1 18.27 26 ALA B CA 1
ATOM 2283 C C . ALA B 1 26 ? 40.938 11.211 -31.953 1 18.27 26 ALA B C 1
ATOM 2285 O O . ALA B 1 26 ? 40.25 10.656 -31.062 1 18.27 26 ALA B O 1
ATOM 2286 N N . PRO B 1 27 ? 42.062 10.641 -32.469 1 20.45 27 PRO B N 1
ATOM 2287 C CA . PRO B 1 27 ? 42.969 9.523 -32.094 1 20.45 27 PRO B CA 1
ATOM 2288 C C . PRO B 1 27 ? 43.594 9.68 -30.719 1 20.45 27 PRO B C 1
ATOM 2290 O O . PRO B 1 27 ? 44.188 10.719 -30.422 1 20.45 27 PRO B O 1
ATOM 2293 N N . CYS B 1 28 ? 42.812 9.328 -29.688 1 18.7 28 CYS B N 1
ATOM 2294 C CA . CYS B 1 28 ? 43.188 9.484 -28.281 1 18.7 28 CYS B CA 1
ATOM 2295 C C . CYS B 1 28 ? 44.562 8.914 -28.031 1 18.7 28 CYS B C 1
ATOM 2297 O O . CYS B 1 28 ? 44.812 7.719 -28.234 1 18.7 28 CYS B O 1
ATOM 2299 N N . SER B 1 29 ? 45.562 9.867 -28.25 1 18.2 29 SER B N 1
ATOM 2300 C CA . SER B 1 29 ? 47 9.758 -28.094 1 18.2 29 SER B CA 1
ATOM 2301 C C . SER B 1 29 ? 47.375 9.141 -26.75 1 18.2 29 SER B C 1
ATOM 2303 O O . SER B 1 29 ? 46.625 9.266 -25.781 1 18.2 29 SER B O 1
ATOM 2305 N N . GLN B 1 30 ? 48.406 8.266 -26.781 1 18.06 30 GLN B N 1
ATOM 2306 C CA . GLN B 1 30 ? 49.125 7.238 -26.062 1 18.06 30 GLN B CA 1
ATOM 2307 C C . GLN B 1 30 ? 49.906 7.832 -24.875 1 18.06 30 GLN B C 1
ATOM 2309 O O . GLN B 1 30 ? 50.812 8.648 -25.062 1 18.06 30 GLN B O 1
ATOM 2314 N N . TRP B 1 31 ? 49.094 8.336 -23.812 1 17.44 31 TRP B N 1
ATOM 2315 C CA . TRP B 1 31 ? 49.719 8.945 -22.641 1 17.44 31 TRP B CA 1
ATOM 2316 C C . TRP B 1 31 ? 50.75 8.023 -22.031 1 17.44 31 TRP B C 1
ATOM 2318 O O . TRP B 1 31 ? 50.438 6.977 -21.469 1 17.44 31 TRP B O 1
ATOM 2328 N N . ASN B 1 32 ? 51.812 7.824 -22.828 1 16.75 32 ASN B N 1
ATOM 2329 C CA . ASN B 1 32 ? 52.875 6.957 -22.344 1 16.75 32 ASN B CA 1
ATOM 2330 C C . ASN B 1 32 ? 53.562 7.539 -21.125 1 16.75 32 ASN B C 1
ATOM 2332 O O . ASN B 1 32 ? 54.281 8.531 -21.219 1 16.75 32 ASN B O 1
ATOM 2336 N N . ALA B 1 33 ? 52.75 7.82 -20.141 1 18.11 33 ALA B N 1
ATOM 2337 C CA . ALA B 1 33 ? 53.375 8.422 -18.969 1 18.11 33 ALA B CA 1
ATOM 2338 C C . ALA B 1 33 ? 54.562 7.598 -18.5 1 18.11 33 ALA B C 1
ATOM 2340 O O . ALA B 1 33 ? 54.438 6.418 -18.172 1 18.11 33 ALA B O 1
ATOM 2341 N N . GLY B 1 34 ? 55.688 7.984 -19.062 1 16.98 34 GLY B N 1
ATOM 2342 C CA . GLY B 1 34 ? 57.031 7.48 -18.875 1 16.98 34 GLY B CA 1
ATOM 2343 C C . GLY B 1 34 ? 57.5 7.516 -17.438 1 16.98 34 GLY B C 1
ATOM 2344 O O . GLY B 1 34 ? 56.938 8.266 -16.625 1 16.98 34 GLY B O 1
ATOM 2345 N N . ILE B 1 35 ? 58.344 6.531 -17.109 1 18.45 35 ILE B N 1
ATOM 2346 C CA . ILE B 1 35 ? 58.969 5.887 -15.969 1 18.45 35 ILE B CA 1
ATOM 2347 C C . ILE B 1 35 ? 60 6.836 -15.359 1 18.45 35 ILE B C 1
ATOM 2349 O O . ILE B 1 35 ? 61 7.199 -16.016 1 18.45 35 ILE B O 1
ATOM 2353 N N . ILE B 1 36 ? 59.375 7.918 -14.781 1 18.67 36 ILE B N 1
ATOM 2354 C CA . ILE B 1 36 ? 60.25 8.836 -14.039 1 18.67 36 ILE B CA 1
ATOM 2355 C C . ILE B 1 36 ? 61.188 8.047 -13.141 1 18.67 36 ILE B C 1
ATOM 2357 O O . ILE B 1 36 ? 60.75 7.312 -12.258 1 18.67 36 ILE B O 1
ATOM 2361 N N . ALA B 1 37 ? 62.344 7.906 -13.703 1 16.5 37 ALA B N 1
ATOM 2362 C CA . ALA B 1 37 ? 63.531 7.25 -13.211 1 16.5 37 ALA B CA 1
ATOM 2363 C C . ALA B 1 37 ? 63.969 7.824 -11.859 1 16.5 37 ALA B C 1
ATOM 2365 O O . ALA B 1 37 ? 63.594 8.953 -11.516 1 16.5 37 ALA B O 1
ATOM 2366 N N . GLN B 1 38 ? 65 7.238 -11.305 1 16.36 38 GLN B N 1
ATOM 2367 C CA . GLN B 1 38 ? 65.438 6.68 -10.031 1 16.36 38 GLN B CA 1
ATOM 2368 C C . GLN B 1 38 ? 66.25 7.691 -9.234 1 16.36 38 GLN B C 1
ATOM 2370 O O . GLN B 1 38 ? 66.125 7.77 -8.016 1 16.36 38 GLN B O 1
ATOM 2375 N N . PRO B 1 39 ? 67.125 8.539 -9.969 1 16.89 39 PRO B N 1
ATOM 2376 C CA . PRO B 1 39 ? 68.438 8.297 -9.32 1 16.89 39 PRO B CA 1
ATOM 2377 C C . PRO B 1 39 ? 68.562 8.977 -7.961 1 16.89 39 PRO B C 1
ATOM 2379 O O . PRO B 1 39 ? 67.75 9.883 -7.648 1 16.89 39 PRO B O 1
ATOM 2382 N N . SER B 1 40 ? 69.875 8.992 -7.469 1 16.56 40 SER B N 1
ATOM 2383 C CA . SER B 1 40 ? 70.562 8.664 -6.23 1 16.56 40 SER B CA 1
ATOM 2384 C C . SER B 1 40 ? 70.812 9.914 -5.375 1 16.56 40 SER B C 1
ATOM 2386 O O . SER B 1 40 ? 70.5 9.906 -4.172 1 16.56 40 SER B O 1
ATOM 2388 N N . SER B 1 41 ? 71.5 10.922 -5.906 1 17.19 41 SER B N 1
ATOM 2389 C CA . SER B 1 41 ? 72.75 11.102 -5.141 1 17.19 41 SER B CA 1
ATOM 2390 C C . SER B 1 41 ? 72.562 12.039 -3.955 1 17.19 41 SER B C 1
ATOM 2392 O O . SER B 1 41 ? 71.688 12.922 -4.004 1 17.19 41 SER B O 1
ATOM 2394 N N . GLY B 1 42 ? 73.25 11.805 -2.824 1 16.66 42 GLY B N 1
ATOM 2395 C CA . GLY B 1 42 ? 73.312 11.883 -1.372 1 16.66 42 GLY B CA 1
ATOM 2396 C C . GLY B 1 42 ? 73.625 13.266 -0.855 1 16.66 42 GLY B C 1
ATOM 2397 O O . GLY B 1 42 ? 73.062 13.719 0.144 1 16.66 42 GLY B O 1
ATOM 2398 N N . ILE B 1 43 ? 74.625 14.039 -1.491 1 17.73 43 ILE B N 1
ATOM 2399 C CA . ILE B 1 43 ? 75.688 14.383 -0.532 1 17.73 43 ILE B CA 1
ATOM 2400 C C . ILE B 1 43 ? 75.25 15.609 0.276 1 17.73 43 ILE B C 1
ATOM 2402 O O . ILE B 1 43 ? 74.75 16.578 -0.282 1 17.73 43 ILE B O 1
ATOM 2406 N N . ALA B 1 44 ? 75.438 15.547 1.615 1 18.3 44 ALA B N 1
ATOM 2407 C CA . ALA B 1 44 ? 75 16.078 2.906 1 18.3 44 ALA B CA 1
ATOM 2408 C C . ALA B 1 44 ? 75.688 17.406 3.201 1 18.3 44 ALA B C 1
ATOM 2410 O O . ALA B 1 44 ? 75.438 18.047 4.215 1 18.3 44 ALA B O 1
ATOM 2411 N N . THR B 1 45 ? 76.312 18.109 2.145 1 18.25 45 THR B N 1
ATOM 2412 C CA . THR B 1 45 ? 77.375 18.797 2.875 1 18.25 45 THR B CA 1
ATOM 2413 C C . THR B 1 45 ? 76.812 19.828 3.828 1 18.25 45 THR B C 1
ATOM 2415 O O . THR B 1 45 ? 75.875 20.547 3.48 1 18.25 45 THR B O 1
ATOM 2418 N N . CYS B 1 46 ? 77.312 19.812 5.094 1 17.55 46 CYS B N 1
ATOM 2419 C CA . CYS B 1 46 ? 77 20.234 6.457 1 17.55 46 CYS B CA 1
ATOM 2420 C C . CYS B 1 46 ? 77.25 21.719 6.652 1 17.55 46 CYS B C 1
ATOM 2422 O O . CYS B 1 46 ? 77.812 22.125 7.672 1 17.55 46 CYS B O 1
ATOM 2424 N N . ASN B 1 47 ? 77.062 22.5 5.582 1 18.7 47 ASN B N 1
ATOM 2425 C CA . ASN B 1 47 ? 77.812 23.75 5.859 1 18.7 47 ASN B CA 1
ATOM 2426 C C . ASN B 1 47 ? 77.25 24.438 7.117 1 18.7 47 ASN B C 1
ATOM 2428 O O . ASN B 1 47 ? 76.062 24.688 7.227 1 18.7 47 ASN B O 1
ATOM 2432 N N . ILE B 1 48 ? 78.188 24.625 8.031 1 16.86 48 ILE B N 1
ATOM 2433 C CA . ILE B 1 48 ? 78.188 24.891 9.469 1 16.86 48 ILE B CA 1
ATOM 2434 C C . ILE B 1 48 ? 77.625 26.281 9.719 1 16.86 48 ILE B C 1
ATOM 2436 O O . ILE B 1 48 ? 77.5 27.094 8.797 1 16.86 48 ILE B O 1
ATOM 2440 N N . LYS B 1 49 ? 78.438 27.188 10.43 1 17.2 49 LYS B N 1
ATOM 2441 C CA . LYS B 1 49 ? 78.188 27.609 11.812 1 17.2 49 LYS B CA 1
ATOM 2442 C C . LYS B 1 49 ? 77.5 28.953 11.867 1 17.2 49 LYS B C 1
ATOM 2444 O O . LYS B 1 49 ? 76.438 29.094 12.539 1 17.2 49 LYS B O 1
ATOM 2449 N N . PRO B 1 50 ? 78.188 30.312 11.828 1 20.23 50 PRO B N 1
ATOM 2450 C CA . PRO B 1 50 ? 78.375 30.906 13.156 1 20.23 50 PRO B CA 1
ATOM 2451 C C . PRO B 1 50 ? 77.25 31.891 13.516 1 20.23 50 PRO B C 1
ATOM 2453 O O . PRO B 1 50 ? 76.5 32.344 12.641 1 20.23 50 PRO B O 1
ATOM 2456 N N . L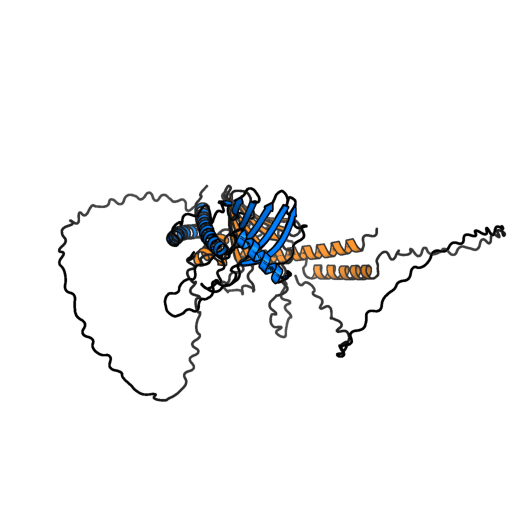EU B 1 51 ? 77.5 32.688 14.727 1 20.45 51 LEU B N 1
ATOM 2457 C CA . LEU B 1 51 ? 76.938 33.188 15.977 1 20.45 51 LEU B CA 1
ATOM 2458 C C . LEU B 1 51 ? 76.438 34.625 15.836 1 20.45 51 LEU B C 1
ATOM 2460 O O . LEU B 1 51 ? 75.938 35.188 16.797 1 20.45 51 LEU B O 1
ATOM 2464 N N . SER B 1 52 ? 76.188 35.156 14.641 1 19.39 52 SER B N 1
ATOM 2465 C CA . SER B 1 52 ? 76.375 36.594 14.836 1 19.39 52 SER B CA 1
ATOM 2466 C C . SER B 1 52 ? 75.375 37.125 15.844 1 19.39 52 SER B C 1
ATOM 2468 O O . SER B 1 52 ? 74.25 36.562 16 1 19.39 52 SER B O 1
ATOM 2470 N N . ALA B 1 53 ? 75.75 38.438 16.438 1 21.16 53 ALA B N 1
ATOM 2471 C CA . ALA B 1 53 ? 75.625 39.281 17.641 1 21.16 53 ALA B CA 1
ATOM 2472 C C . ALA B 1 53 ? 74.188 39.844 17.703 1 21.16 53 ALA B C 1
ATOM 2474 O O . ALA B 1 53 ? 73.562 40.062 16.672 1 21.16 53 ALA B O 1
ATOM 2475 N N . MET B 1 54 ? 73.75 40.188 19 1 20.98 54 MET B N 1
ATOM 2476 C CA . MET B 1 54 ? 72.562 40.281 19.875 1 20.98 54 MET B CA 1
ATOM 2477 C C . MET B 1 54 ? 71.875 41.625 19.719 1 20.98 54 MET B C 1
ATOM 2479 O O . MET B 1 54 ? 70.812 41.844 20.328 1 20.98 54 MET B O 1
ATOM 2483 N N . SER B 1 55 ? 72.375 42.625 18.922 1 23.56 55 SER B N 1
ATOM 2484 C CA . SER B 1 55 ? 72.062 43.844 19.625 1 23.56 55 SER B CA 1
ATOM 2485 C C . SER B 1 55 ? 70.562 44.031 19.797 1 23.56 55 SER B C 1
ATOM 2487 O O . SER B 1 55 ? 69.75 43.562 18.969 1 23.56 55 SER B O 1
ATOM 2489 N N . SER B 1 56 ? 70.125 44.562 21.062 1 23.78 56 SER B N 1
ATOM 2490 C CA . SER B 1 56 ? 69 44.625 21.922 1 23.78 56 SER B CA 1
ATOM 2491 C C . SER B 1 56 ? 68 45.656 21.453 1 23.78 56 SER B C 1
ATOM 2493 O O . SER B 1 56 ? 67 45.906 22.109 1 23.78 56 SER B O 1
ATOM 2495 N N . GLY B 1 57 ? 68.062 46.188 20.234 1 24 57 GLY B N 1
ATOM 2496 C CA . GLY B 1 57 ? 67.25 47.406 20.219 1 24 57 GLY B CA 1
ATOM 2497 C C . GLY B 1 57 ? 65.812 47.219 20.641 1 24 57 GLY B C 1
ATOM 2498 O O . GLY B 1 57 ? 65.188 46.219 20.25 1 24 57 GLY B O 1
ATOM 2499 N N . MET B 1 58 ? 65.5 47.781 21.734 1 25.77 58 MET B N 1
ATOM 2500 C CA . MET B 1 58 ? 64.25 47.719 22.484 1 25.77 58 MET B CA 1
ATOM 2501 C C . MET B 1 58 ? 63.094 48.281 21.672 1 25.77 58 MET B C 1
ATOM 2503 O O . MET B 1 58 ? 61.969 48.375 22.172 1 25.77 58 MET B O 1
ATOM 2507 N N . SER B 1 59 ? 63.219 48.438 20.359 1 28.22 59 SER B N 1
ATOM 2508 C CA . SER B 1 59 ? 62.125 49.312 19.922 1 28.22 59 SER B CA 1
ATOM 2509 C C . SER B 1 59 ? 60.781 48.812 20.406 1 28.22 59 SER B C 1
ATOM 2511 O O . SER B 1 59 ? 60.594 47.625 20.672 1 28.22 59 SER B O 1
ATOM 2513 N N . ALA B 1 60 ? 59.906 49.812 20.703 1 30.53 60 ALA B N 1
ATOM 2514 C CA . ALA B 1 60 ? 58.531 49.938 21.203 1 30.53 60 ALA B CA 1
ATOM 2515 C C . ALA B 1 60 ? 57.562 49.125 20.344 1 30.53 60 ALA B C 1
ATOM 2517 O O . ALA B 1 60 ? 57.531 49.281 19.125 1 30.53 60 ALA B O 1
ATOM 2518 N N . LYS B 1 61 ? 57.344 47.938 20.766 1 26.42 61 LYS B N 1
ATOM 2519 C CA . LYS B 1 61 ? 56.375 47.062 20.078 1 26.42 61 LYS B CA 1
ATOM 2520 C C . LYS B 1 61 ? 55.031 47.75 19.938 1 26.42 61 LYS B C 1
ATOM 2522 O O . LYS B 1 61 ? 54.531 48.344 20.891 1 26.42 61 LYS B O 1
ATOM 2527 N N . HIS B 1 62 ? 54.875 48.406 18.75 1 30.78 62 HIS B N 1
ATOM 2528 C CA . HIS B 1 62 ? 53.5 48.719 18.328 1 30.78 62 HIS B CA 1
ATOM 2529 C C . HIS B 1 62 ? 52.562 47.594 18.75 1 30.78 62 HIS B C 1
ATOM 2531 O O . HIS B 1 62 ? 52.906 46.438 18.688 1 30.78 62 HIS B O 1
ATOM 2537 N N . ALA B 1 63 ? 51.719 47.906 19.781 1 28.02 63 ALA B N 1
ATOM 2538 C CA . ALA B 1 63 ? 50.625 47 20.156 1 28.02 63 ALA B CA 1
ATOM 2539 C C . ALA B 1 63 ? 49.938 46.406 18.922 1 28.02 63 ALA B C 1
ATOM 2541 O O . ALA B 1 63 ? 49.469 47.156 18.062 1 28.02 63 ALA B O 1
ATOM 2542 N N . ALA B 1 64 ? 50.531 45.406 18.359 1 32.88 64 ALA B N 1
ATOM 2543 C CA . ALA B 1 64 ? 49.812 44.625 17.344 1 32.88 64 ALA B CA 1
ATOM 2544 C C . ALA B 1 64 ? 48.344 44.438 17.75 1 32.88 64 ALA B C 1
ATOM 2546 O O . ALA B 1 64 ? 48.031 43.938 18.828 1 32.88 64 ALA B O 1
ATOM 2547 N N . GLY B 1 65 ? 47.531 45.562 17.547 1 34.81 65 GLY B N 1
ATOM 2548 C CA . GLY B 1 65 ? 46.094 45.25 17.625 1 34.81 65 GLY B CA 1
ATOM 2549 C C . GLY B 1 65 ? 45.781 43.812 17.25 1 34.81 65 GLY B C 1
ATOM 2550 O O . GLY B 1 65 ? 46.344 43.281 16.281 1 34.81 65 GLY B O 1
ATOM 2551 N N . PHE B 1 66 ? 45.656 43 18.297 1 36.59 66 PHE B N 1
ATOM 2552 C CA . PHE B 1 66 ? 45.094 41.688 18.047 1 36.59 66 PHE B CA 1
ATOM 2553 C C . PHE B 1 66 ? 44 41.75 16.984 1 36.59 66 PHE B C 1
ATOM 2555 O O . PHE B 1 66 ? 42.938 42.312 17.219 1 36.59 66 PHE B O 1
ATOM 2562 N N . SER B 1 67 ? 44.406 42.219 15.758 1 36.94 67 SER B N 1
ATOM 2563 C CA . SER B 1 67 ? 43.375 41.781 14.828 1 36.94 67 SER B CA 1
ATOM 2564 C C . SER B 1 67 ? 42.844 40.406 15.203 1 36.94 67 SER B C 1
ATOM 2566 O O . SER B 1 67 ? 43.594 39.438 15.25 1 36.94 67 SER B O 1
ATOM 2568 N N . ILE B 1 68 ? 42.094 40.312 16.281 1 36.31 68 ILE B N 1
ATOM 2569 C CA . ILE B 1 68 ? 41.312 39.094 16.281 1 36.31 68 ILE B CA 1
ATOM 2570 C C . ILE B 1 68 ? 41.125 38.594 14.836 1 36.31 68 ILE B C 1
ATOM 2572 O O . ILE B 1 68 ? 40.5 39.281 14.023 1 36.31 68 ILE B O 1
ATOM 2576 N N . ALA B 1 69 ? 42.188 38.094 14.211 1 38.28 69 ALA B N 1
ATOM 2577 C CA . ALA B 1 69 ? 41.781 37.25 13.086 1 38.28 69 ALA B CA 1
ATOM 2578 C C . ALA B 1 69 ? 40.375 36.688 13.297 1 38.28 69 ALA B C 1
ATOM 2580 O O . ALA B 1 69 ? 40.156 35.844 14.18 1 38.28 69 ALA B O 1
ATOM 2581 N N . SER B 1 70 ? 39.375 37.531 13.383 1 41.94 70 SER B N 1
ATOM 2582 C CA . SER B 1 70 ? 38.125 36.844 13.086 1 41.94 70 SER B CA 1
ATOM 2583 C C . SER B 1 70 ? 38.375 35.594 12.25 1 41.94 70 SER B C 1
ATOM 2585 O O . SER B 1 70 ? 38.812 35.688 11.109 1 41.94 70 SER B O 1
ATOM 2587 N N . ARG B 1 71 ? 39.25 34.656 12.727 1 44.25 71 ARG B N 1
ATOM 2588 C CA . ARG B 1 71 ? 39.281 33.375 12.086 1 44.25 71 ARG B CA 1
ATOM 2589 C C . ARG B 1 71 ? 38.094 33.188 11.141 1 44.25 71 ARG B C 1
ATOM 2591 O O . ARG B 1 71 ? 36.938 33.188 11.578 1 44.25 71 ARG B O 1
ATOM 2598 N N . GLN B 1 72 ? 38.031 33.781 10.102 1 50.44 72 GLN B N 1
ATOM 2599 C CA . GLN B 1 72 ? 37.156 33.656 8.93 1 50.44 72 GLN B CA 1
ATOM 2600 C C . GLN B 1 72 ? 36.656 32.25 8.758 1 50.44 72 GLN B C 1
ATOM 2602 O O . GLN B 1 72 ? 37.219 31.453 8.016 1 50.44 72 GLN B O 1
ATOM 2607 N N . ILE B 1 73 ? 36.406 31.469 9.875 1 57.44 73 ILE B N 1
ATOM 2608 C CA . ILE B 1 73 ? 36.094 30.047 10.008 1 57.44 73 ILE B CA 1
ATOM 2609 C C . ILE B 1 73 ? 35.094 29.641 8.938 1 57.44 73 ILE B C 1
ATOM 2611 O O . ILE B 1 73 ? 35.031 28.484 8.523 1 57.44 73 ILE B O 1
ATOM 2615 N N . HIS B 1 74 ? 34.188 30.469 8.539 1 72.44 74 HIS B N 1
ATOM 2616 C CA . HIS B 1 74 ? 33.219 30.047 7.516 1 72.44 74 HIS B CA 1
ATOM 2617 C C . HIS B 1 74 ? 33.719 30.406 6.121 1 72.44 74 HIS B C 1
ATOM 2619 O O . HIS B 1 74 ? 34.375 31.438 5.934 1 72.44 74 HIS B O 1
ATOM 2625 N N . THR B 1 75 ? 33.781 29.516 5.188 1 84.75 75 THR B N 1
ATOM 2626 C CA . THR B 1 75 ? 33.969 29.797 3.768 1 84.75 75 THR B CA 1
ATOM 2627 C C . THR B 1 75 ? 32.969 30.844 3.285 1 84.75 75 THR B C 1
ATOM 2629 O O . THR B 1 75 ? 32.031 31.203 4.004 1 84.75 75 THR B O 1
ATOM 2632 N N . LYS B 1 76 ? 33.344 31.484 2.285 1 89.06 76 LYS B N 1
ATOM 2633 C CA . LYS B 1 76 ? 32.438 32.438 1.666 1 89.06 76 LYS B CA 1
ATOM 2634 C C . LYS B 1 76 ? 31.031 31.875 1.501 1 89.06 76 LYS B C 1
ATOM 2636 O O . LYS B 1 76 ? 30.047 32.562 1.783 1 89.06 76 LYS B O 1
ATOM 2641 N N . GLY B 1 77 ? 30.984 30.656 1.015 1 91.88 77 GLY B N 1
ATOM 2642 C CA . GLY B 1 77 ? 29.703 30 0.858 1 91.88 77 GLY B CA 1
ATOM 2643 C C . GLY B 1 77 ? 28.938 29.844 2.164 1 91.88 77 GLY B C 1
ATOM 2644 O O . GLY B 1 77 ? 27.719 30.047 2.209 1 91.88 77 GLY B O 1
ATOM 2645 N N . GLU B 1 78 ? 29.609 29.578 3.221 1 93.12 78 GLU B N 1
ATOM 2646 C CA . GLU B 1 78 ? 28.969 29.438 4.523 1 93.12 78 GLU B CA 1
ATOM 2647 C C . GLU B 1 78 ? 28.438 30.766 5.027 1 93.12 78 GLU B C 1
ATOM 2649 O O . GLU B 1 78 ? 27.344 30.828 5.605 1 93.12 78 GLU B O 1
ATOM 2654 N N . ARG B 1 79 ? 29.156 31.766 4.891 1 91.44 79 ARG B N 1
ATOM 2655 C CA . ARG B 1 79 ? 28.75 33.094 5.336 1 91.44 79 ARG B CA 1
ATOM 2656 C C . ARG B 1 79 ? 27.5 33.562 4.594 1 91.44 79 ARG B C 1
ATOM 2658 O O . ARG B 1 79 ? 26.547 34.062 5.211 1 91.44 79 ARG B O 1
ATOM 2665 N N . GLU B 1 80 ? 27.516 33.344 3.273 1 95 80 GLU B N 1
ATOM 2666 C CA . GLU B 1 80 ? 26.359 33.75 2.467 1 95 80 GLU B CA 1
ATOM 2667 C C . GLU B 1 80 ? 25.125 32.938 2.854 1 95 80 GLU B C 1
ATOM 2669 O O . GLU B 1 80 ? 24.016 33.469 2.877 1 95 80 GLU B O 1
ATOM 2674 N N . LEU B 1 81 ? 25.344 31.734 3.182 1 96 81 LEU B N 1
ATOM 2675 C CA . LEU B 1 81 ? 24.25 30.859 3.57 1 96 81 LEU B CA 1
ATOM 2676 C C . LEU B 1 81 ? 23.625 31.312 4.879 1 96 81 LEU B C 1
ATOM 2678 O O . LEU B 1 81 ? 22.406 31.438 4.977 1 96 81 LEU B O 1
ATOM 2682 N N . VAL B 1 82 ? 24.406 31.547 5.812 1 94.5 82 VAL B N 1
ATOM 2683 C CA . VAL B 1 82 ? 23.922 31.953 7.129 1 94.5 82 VAL B CA 1
ATOM 2684 C C . VAL B 1 82 ? 23.172 33.281 7.023 1 94.5 82 VAL B C 1
ATOM 2686 O O . VAL B 1 82 ? 22.125 33.438 7.652 1 94.5 82 VAL B O 1
ATOM 2689 N N . GLU B 1 83 ? 23.734 34.156 6.277 1 94.94 83 GLU B N 1
ATOM 2690 C CA . GLU B 1 83 ? 23.094 35.438 6.109 1 94.94 83 GLU B CA 1
ATOM 2691 C C . GLU B 1 83 ? 21.719 35.312 5.457 1 94.94 83 GLU B C 1
ATOM 2693 O O . GLU B 1 83 ? 20.75 35.906 5.906 1 94.94 83 GLU B O 1
ATOM 2698 N N . PHE B 1 84 ? 21.672 34.5 4.457 1 96.38 84 PHE B N 1
ATOM 2699 C CA . PHE B 1 84 ? 20.406 34.281 3.773 1 96.38 84 PHE B CA 1
ATOM 2700 C C . PHE B 1 84 ? 19.391 33.594 4.703 1 96.38 84 PHE B C 1
ATOM 2702 O O . PHE B 1 84 ? 18.219 33.969 4.727 1 96.38 84 PHE B O 1
ATOM 2709 N N . LEU B 1 85 ? 19.828 32.625 5.457 1 97.19 85 LEU B N 1
ATOM 2710 C CA . LEU B 1 85 ? 18.953 31.875 6.355 1 97.19 85 LEU B CA 1
ATOM 2711 C C . LEU B 1 85 ? 18.375 32.781 7.43 1 97.19 85 LEU B C 1
ATOM 2713 O O . LEU B 1 85 ? 17.203 32.656 7.805 1 97.19 85 LEU B O 1
ATOM 2717 N N . ALA B 1 86 ? 19.156 33.656 7.883 1 95.19 86 ALA B N 1
ATOM 2718 C CA . ALA B 1 86 ? 18.688 34.594 8.898 1 95.19 86 ALA B CA 1
ATOM 2719 C C . ALA B 1 86 ? 17.531 35.438 8.375 1 95.19 86 ALA B C 1
ATOM 2721 O O . ALA B 1 86 ? 16.516 35.594 9.062 1 95.19 86 ALA B O 1
ATOM 2722 N N . GLU B 1 87 ? 17.688 35.812 7.18 1 95.31 87 GLU B N 1
ATOM 2723 C CA . GLU B 1 87 ? 16.625 36.625 6.555 1 95.31 87 GLU B CA 1
ATOM 2724 C C . GLU B 1 87 ? 15.398 35.75 6.27 1 95.31 87 GLU B C 1
ATOM 2726 O O . GLU B 1 87 ? 14.266 36.188 6.488 1 95.31 87 GLU B O 1
ATOM 2731 N N . GLU B 1 88 ? 15.57 34.562 5.797 1 95.19 88 GLU B N 1
ATOM 2732 C CA . GLU B 1 88 ? 14.492 33.656 5.43 1 95.19 88 GLU B CA 1
ATOM 2733 C C . GLU B 1 88 ? 13.68 33.219 6.652 1 95.19 88 GLU B C 1
ATOM 2735 O O . GLU B 1 88 ? 12.445 33.188 6.598 1 95.19 88 GLU B O 1
ATOM 2740 N N . ILE B 1 89 ? 14.352 33 7.699 1 95 89 ILE B N 1
ATOM 2741 C CA . ILE B 1 89 ? 13.688 32.562 8.93 1 95 89 ILE B CA 1
ATOM 2742 C C . ILE B 1 89 ? 12.75 33.688 9.406 1 95 89 ILE B C 1
ATOM 2744 O O . ILE B 1 89 ? 11.602 33.406 9.75 1 95 89 ILE B O 1
ATOM 2748 N N . VAL B 1 90 ? 13.211 34.875 9.344 1 93.81 90 VAL B N 1
ATOM 2749 C CA . VAL B 1 90 ? 12.422 36 9.781 1 93.81 90 VAL B CA 1
ATOM 2750 C C . VAL B 1 90 ? 11.211 36.188 8.867 1 93.81 90 VAL B C 1
ATOM 2752 O O . VAL B 1 90 ? 10.094 36.406 9.336 1 93.81 90 VAL B O 1
ATOM 2755 N N . ALA B 1 91 ? 11.422 36.031 7.625 1 90.75 91 ALA B N 1
ATOM 2756 C CA . ALA B 1 91 ? 10.352 36.156 6.645 1 90.75 91 ALA B CA 1
ATOM 2757 C C . ALA B 1 91 ? 9.289 35.094 6.836 1 90.75 91 ALA B C 1
ATOM 2759 O O . ALA B 1 91 ? 8.094 35.375 6.777 1 90.75 91 ALA B O 1
ATOM 2760 N N . GLU B 1 92 ? 9.719 33.875 7.059 1 91 92 GLU B N 1
ATOM 2761 C CA . GLU B 1 92 ? 8.805 32.75 7.234 1 91 92 GLU B CA 1
ATOM 2762 C C . GLU B 1 92 ? 7.98 32.906 8.508 1 91 92 GLU B C 1
ATOM 2764 O O . GLU B 1 92 ? 6.785 32.594 8.516 1 91 92 GLU B O 1
ATOM 2769 N N . LYS B 1 93 ? 8.633 33.344 9.539 1 89.69 93 LYS B N 1
ATOM 2770 C CA . LYS B 1 93 ? 7.938 33.531 10.805 1 89.69 93 LYS B CA 1
ATOM 2771 C C . LYS B 1 93 ? 6.918 34.656 10.719 1 89.69 93 LYS B C 1
ATOM 2773 O O . LYS B 1 93 ? 5.867 34.594 11.359 1 89.69 93 LYS B O 1
ATOM 2778 N N . LYS B 1 94 ? 7.199 35.625 9.922 1 87.06 94 LYS B N 1
ATOM 2779 C CA . LYS B 1 94 ? 6.273 36.719 9.734 1 87.06 94 LYS B CA 1
ATOM 2780 C C . LYS B 1 94 ? 5.082 36.312 8.875 1 87.06 94 LYS B C 1
ATOM 2782 O O . LYS B 1 94 ? 3.969 36.812 9.07 1 87.06 94 LYS B O 1
ATOM 2787 N N . ALA B 1 95 ? 5.32 35.531 7.922 1 80.06 95 ALA B N 1
ATOM 2788 C CA . ALA B 1 95 ? 4.281 35.062 7 1 80.06 95 ALA B CA 1
ATOM 2789 C C . ALA B 1 95 ? 3.268 34.188 7.711 1 80.06 95 ALA B C 1
ATOM 2791 O O . ALA B 1 95 ? 2.1 34.125 7.32 1 80.06 95 ALA B O 1
ATOM 2792 N N . SER B 1 96 ? 3.613 33.5 8.523 1 73.25 96 SER B N 1
ATOM 2793 C CA . SER B 1 96 ? 2.719 32.625 9.289 1 73.25 96 SER B CA 1
ATOM 2794 C C . SER B 1 96 ? 2.947 32.781 10.789 1 73.25 96 SER B C 1
ATOM 2796 O O . SER B 1 96 ? 3.768 32.062 11.375 1 73.25 96 SER B O 1
ATOM 2798 N N . PRO B 1 97 ? 2.297 33.938 11.219 1 61.09 97 PRO B N 1
ATOM 2799 C CA . PRO B 1 97 ? 2.521 34.062 12.664 1 61.09 97 PRO B CA 1
ATOM 2800 C C . PRO B 1 97 ? 2.285 32.75 13.414 1 61.09 97 PRO B C 1
ATOM 2802 O O . PRO B 1 97 ? 1.514 31.906 12.953 1 61.09 97 PRO B O 1
ATOM 2805 N N . SER B 1 98 ? 3.229 32.375 14.188 1 58.75 98 SER B N 1
ATOM 2806 C CA . SER B 1 98 ? 3.266 31.141 14.953 1 58.75 98 SER B CA 1
ATOM 2807 C C . SER B 1 98 ? 1.873 30.75 15.43 1 58.75 98 SER B C 1
ATOM 2809 O O . SER B 1 98 ? 1.332 31.375 16.359 1 58.75 98 SER B O 1
ATOM 2811 N N . ALA B 1 99 ? 1.016 30.406 14.5 1 60.84 99 ALA B N 1
ATOM 2812 C CA . ALA B 1 99 ? -0.252 29.891 15.023 1 60.84 99 ALA B CA 1
ATOM 2813 C C . ALA B 1 99 ? -0.03 28.688 15.93 1 60.84 99 ALA B C 1
ATOM 2815 O O . ALA B 1 99 ? 0.891 27.906 15.711 1 60.84 99 ALA B O 1
ATOM 2816 N N . THR B 1 100 ? -0.553 28.766 17.141 1 79.81 100 THR B N 1
ATOM 2817 C CA . THR B 1 100 ? -0.529 27.656 18.094 1 79.81 100 THR B CA 1
ATOM 2818 C C . THR B 1 100 ? -1.067 26.375 17.453 1 79.81 100 THR B C 1
ATOM 2820 O O . THR B 1 100 ? -2.143 26.391 16.844 1 79.81 100 THR B O 1
ATOM 2823 N N . ILE B 1 101 ? -0.229 25.422 17.297 1 86.38 101 ILE B N 1
ATOM 2824 C CA . ILE B 1 101 ? -0.606 24.109 16.781 1 86.38 101 ILE B CA 1
ATOM 2825 C C . ILE B 1 101 ? -1.581 23.438 17.75 1 86.38 101 ILE B C 1
ATOM 2827 O O . ILE B 1 101 ? -1.255 23.219 18.906 1 86.38 101 ILE B O 1
ATOM 2831 N N . PRO B 1 102 ? -2.732 23.219 17.234 1 91.69 102 PRO B N 1
ATOM 2832 C CA . PRO B 1 102 ? -3.717 22.609 18.125 1 91.69 102 PRO B CA 1
ATOM 2833 C C . PRO B 1 102 ? -3.256 21.25 18.672 1 91.69 102 PRO B C 1
ATOM 2835 O O . PRO B 1 102 ? -2.477 20.547 18.016 1 91.69 102 PRO B O 1
ATOM 2838 N N . THR B 1 103 ? -3.748 20.906 19.844 1 93.94 103 THR B N 1
ATOM 2839 C CA . THR B 1 103 ? -3.414 19.625 20.453 1 93.94 10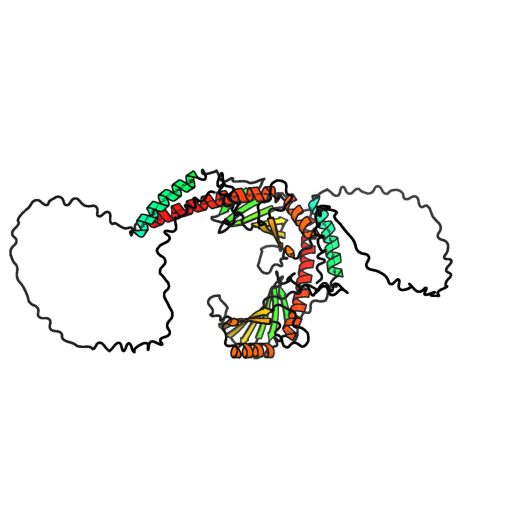3 THR B CA 1
ATOM 2840 C C . THR B 1 103 ? -4.547 18.625 20.266 1 93.94 103 THR B C 1
ATOM 2842 O O . THR B 1 103 ? -4.414 17.453 20.625 1 93.94 103 THR B O 1
ATOM 2845 N N . SER B 1 104 ? -5.672 19.125 19.781 1 96.69 104 SER B N 1
ATOM 2846 C CA . SER B 1 104 ? -6.793 18.234 19.469 1 96.69 104 SER B CA 1
ATOM 2847 C C . SER B 1 104 ? -7.555 18.734 18.25 1 96.69 104 SER B C 1
ATOM 2849 O O . SER B 1 104 ? -7.449 19.891 17.875 1 96.69 104 SER B O 1
ATOM 2851 N N . LEU B 1 105 ? -8.227 17.844 17.625 1 96.81 105 LEU B N 1
ATOM 2852 C CA . LEU B 1 105 ? -9.031 18.109 16.438 1 96.81 105 LEU B CA 1
ATOM 2853 C C . LEU B 1 105 ? -10.32 17.297 16.453 1 96.81 105 LEU B C 1
ATOM 2855 O O . LEU B 1 105 ? -10.273 16.062 16.312 1 96.81 105 LEU B O 1
ATOM 2859 N N . ASN B 1 106 ? -11.477 17.891 16.672 1 95.94 106 ASN B N 1
ATOM 2860 C CA . ASN B 1 106 ? -12.789 17.25 16.641 1 95.94 106 ASN B CA 1
ATOM 2861 C C . ASN B 1 106 ? -12.805 15.992 17.516 1 95.94 106 ASN B C 1
ATOM 2863 O O . ASN B 1 106 ? -13.266 14.938 17.078 1 95.94 106 ASN B O 1
ATOM 2867 N N . GLY B 1 107 ? -12.227 16.047 18.672 1 95.81 107 GLY B N 1
ATOM 2868 C CA . GLY B 1 107 ? -12.266 14.945 19.625 1 95.81 107 GLY B CA 1
ATOM 2869 C C . GLY B 1 107 ? -11.055 14.031 19.516 1 95.81 107 GLY B C 1
ATOM 2870 O O . GLY B 1 107 ? -10.867 13.141 20.359 1 95.81 107 GLY B O 1
ATOM 2871 N N . PHE B 1 108 ? -10.242 14.227 18.547 1 98.44 108 PHE B N 1
ATOM 2872 C CA . PHE B 1 108 ? -9.008 13.461 18.406 1 98.44 108 PHE B CA 1
ATOM 2873 C C . PHE B 1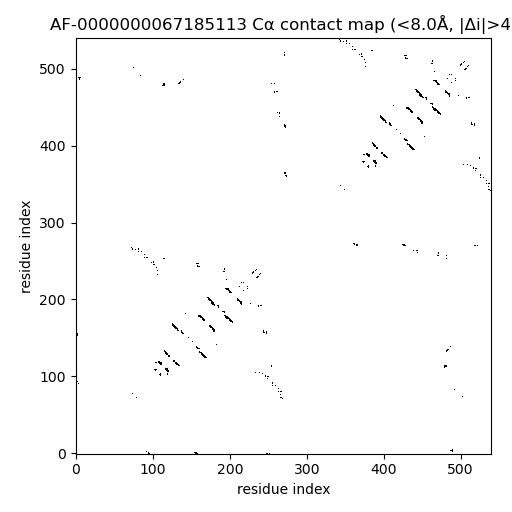 108 ? -7.855 14.156 19.125 1 98.44 108 PHE B C 1
ATOM 2875 O O . PHE B 1 108 ? -7.598 15.344 18.891 1 98.44 108 PHE B O 1
ATOM 2882 N N . ALA B 1 109 ? -7.168 13.398 19.969 1 98.44 109 ALA B N 1
ATOM 2883 C CA . ALA B 1 109 ? -5.93 13.891 20.562 1 98.44 109 ALA B CA 1
ATOM 2884 C C . ALA B 1 109 ? -4.766 13.789 19.594 1 98.44 109 ALA B C 1
ATOM 2886 O O . ALA B 1 109 ? -4.602 12.766 18.922 1 98.44 109 ALA B O 1
ATOM 2887 N N . ILE B 1 110 ? -3.947 14.859 19.578 1 98.5 110 ILE B N 1
ATOM 2888 C CA . ILE B 1 110 ? -2.871 14.898 18.594 1 98.5 110 ILE B CA 1
ATOM 2889 C C . ILE B 1 110 ? -1.531 14.648 19.297 1 98.5 110 ILE B C 1
ATOM 2891 O O . ILE B 1 110 ? -1.238 15.25 20.328 1 98.5 110 ILE B O 1
ATOM 2895 N N . THR B 1 111 ? -0.783 13.734 18.797 1 98.06 111 THR B N 1
ATOM 2896 C CA . THR B 1 111 ? 0.594 13.484 19.203 1 98.06 111 THR B CA 1
ATOM 2897 C C . THR B 1 111 ? 1.536 13.547 18 1 98.06 111 THR B C 1
ATOM 2899 O O . THR B 1 111 ? 1.259 12.953 16.953 1 98.06 111 THR B O 1
ATOM 2902 N N . CYS B 1 112 ? 2.594 14.25 18.188 1 97.38 112 CYS B N 1
ATOM 2903 C CA . CYS B 1 112 ? 3.557 14.406 17.094 1 97.38 112 CYS B CA 1
ATOM 2904 C C . CYS B 1 112 ? 4.918 13.844 17.484 1 97.38 112 CYS B C 1
ATOM 2906 O O . CYS B 1 112 ? 5.355 14.008 18.625 1 97.38 112 CYS B O 1
ATOM 2908 N N . ASN B 1 113 ? 5.582 13.164 16.594 1 98 113 ASN B N 1
ATOM 2909 C CA . ASN B 1 113 ? 6.957 12.695 16.688 1 98 113 ASN B CA 1
ATOM 2910 C C . ASN B 1 113 ? 7.746 13.008 15.422 1 98 113 ASN B C 1
ATOM 2912 O O . ASN B 1 113 ? 7.738 12.227 14.469 1 98 113 ASN B O 1
ATOM 2916 N N . LYS B 1 114 ? 8.469 14.211 15.43 1 97.44 114 LYS B N 1
ATOM 2917 C CA . LYS B 1 114 ? 9.164 14.711 14.242 1 97.44 114 LYS B CA 1
ATOM 2918 C C . LYS B 1 114 ? 8.203 14.852 13.07 1 97.44 114 LYS B C 1
ATOM 2920 O O . LYS B 1 114 ? 7.234 15.617 13.133 1 97.44 114 LYS B O 1
ATOM 2925 N N . ALA B 1 115 ? 8.367 14.07 12.023 1 98.38 115 ALA B N 1
ATOM 2926 C CA . ALA B 1 115 ? 7.504 14.266 10.859 1 98.38 115 ALA B CA 1
ATOM 2927 C C . ALA B 1 115 ? 6.219 13.453 10.992 1 98.38 115 ALA B C 1
ATOM 2929 O O . ALA B 1 115 ? 5.27 13.648 10.227 1 98.38 115 ALA B O 1
ATOM 2930 N N . ASP B 1 116 ? 6.164 12.523 11.961 1 98.75 116 ASP B N 1
ATOM 2931 C CA . ASP B 1 116 ? 5.004 11.648 12.125 1 98.75 116 ASP B CA 1
ATOM 2932 C C . ASP B 1 116 ? 3.959 12.289 13.031 1 98.75 116 ASP B C 1
ATOM 2934 O O . ASP B 1 116 ? 4.297 12.867 14.07 1 98.75 116 ASP B O 1
ATOM 2938 N N . VAL B 1 117 ? 2.682 12.172 12.648 1 98.69 117 VAL B N 1
ATOM 2939 C CA . VAL B 1 117 ? 1.566 12.703 13.422 1 98.69 117 VAL B CA 1
ATOM 2940 C C . VAL B 1 117 ? 0.522 11.617 13.648 1 98.69 117 VAL B C 1
ATOM 2942 O O . VAL B 1 117 ? 0.206 10.852 12.734 1 98.69 117 VAL B O 1
ATOM 2945 N N . GLU B 1 118 ? 0.014 11.547 14.852 1 98.81 118 GLU B N 1
ATOM 2946 C CA . GLU B 1 118 ? -1.055 10.609 15.188 1 98.81 118 GLU B CA 1
ATOM 2947 C C . GLU B 1 118 ? -2.213 11.328 15.883 1 98.81 118 GLU B C 1
ATOM 2949 O O . GLU B 1 118 ? -1.999 12.125 16.797 1 98.81 118 GLU B O 1
ATOM 2954 N N . LEU B 1 119 ? -3.398 11.094 15.422 1 98.81 119 LEU B N 1
ATOM 2955 C CA . LEU B 1 119 ? -4.629 11.531 16.078 1 98.81 119 LEU B CA 1
ATOM 2956 C C . LEU B 1 119 ? -5.402 10.336 16.625 1 98.81 119 LEU B C 1
ATOM 2958 O O . LEU B 1 119 ? -5.652 9.367 15.906 1 98.81 119 LEU B O 1
ATOM 2962 N N . THR B 1 120 ? -5.785 10.406 17.859 1 98.69 120 THR B N 1
ATOM 2963 C CA . THR B 1 120 ? -6.418 9.25 18.484 1 98.69 120 THR B CA 1
ATOM 2964 C C . THR B 1 120 ? -7.707 9.648 19.188 1 98.69 120 THR B C 1
ATOM 2966 O O . THR B 1 120 ? -7.762 10.703 19.844 1 98.69 120 THR B O 1
ATOM 2969 N N . LYS B 1 121 ? -8.711 8.844 19.094 1 98 121 LYS B N 1
ATOM 2970 C CA . LYS B 1 121 ? -9.992 8.93 19.781 1 98 121 LYS B CA 1
ATOM 2971 C C . LYS B 1 121 ? -10.438 7.559 20.281 1 98 121 LYS B C 1
ATOM 2973 O O . LYS B 1 121 ? -10.469 6.586 19.531 1 98 121 LYS B O 1
ATOM 2978 N N . SER B 1 122 ? -10.742 7.477 21.625 1 96.38 122 SER B N 1
ATOM 2979 C CA . SER B 1 122 ? -11.109 6.188 22.203 1 96.38 122 SER B CA 1
ATOM 2980 C C . SER B 1 122 ? -12.484 6.242 22.859 1 96.38 122 SER B C 1
ATOM 2982 O O . SER B 1 122 ? -12.859 7.258 23.453 1 96.38 122 SER B O 1
ATOM 2984 N N . SER B 1 123 ? -13.242 5.188 22.672 1 93.44 123 SER B N 1
ATOM 2985 C CA . SER B 1 123 ? -14.469 4.895 23.422 1 93.44 123 SER B CA 1
ATOM 2986 C C . SER B 1 123 ? -14.406 3.521 24.078 1 93.44 123 SER B C 1
ATOM 2988 O O . SER B 1 123 ? -13.367 2.859 24.047 1 93.44 123 SER B O 1
ATOM 2990 N N . GLU B 1 124 ? -15.359 3.174 24.766 1 90.94 124 GLU B N 1
ATOM 2991 C CA . GLU B 1 124 ? -15.414 1.859 25.391 1 90.94 124 GLU B CA 1
ATOM 2992 C C . GLU B 1 124 ? -15.383 0.745 24.359 1 90.94 124 GLU B C 1
ATOM 2994 O O . GLU B 1 124 ? -14.836 -0.329 24.609 1 90.94 124 GLU B O 1
ATOM 2999 N N . ARG B 1 125 ? -15.836 1.076 23.25 1 90.56 125 ARG B N 1
ATOM 3000 C CA . ARG B 1 125 ? -16.047 0.051 22.234 1 90.56 125 ARG B CA 1
ATOM 3001 C C . ARG B 1 125 ? -14.875 -0.006 21.25 1 90.56 125 ARG B C 1
ATOM 3003 O O . ARG B 1 125 ? -14.539 -1.073 20.734 1 90.56 125 ARG B O 1
ATOM 3010 N N . GLU B 1 126 ? -14.32 1.135 21 1 96.06 126 GLU B N 1
ATOM 3011 C CA . GLU B 1 126 ? -13.328 1.131 19.922 1 96.06 126 GLU B CA 1
ATOM 3012 C C . GLU B 1 126 ? -12.32 2.262 20.094 1 96.06 126 GLU B C 1
ATOM 3014 O O . GLU B 1 126 ? -12.562 3.211 20.844 1 96.06 126 GLU B O 1
ATOM 3019 N N . LYS B 1 127 ? -11.188 2.037 19.547 1 97.88 127 LYS B N 1
ATOM 3020 C CA . LYS B 1 127 ? -10.141 3.049 19.438 1 97.88 127 LYS B CA 1
ATOM 3021 C C . LYS B 1 127 ? -9.859 3.398 17.984 1 97.88 127 LYS B C 1
ATOM 3023 O O . LYS B 1 127 ? -9.586 2.514 17.172 1 97.88 127 LYS B O 1
ATOM 3028 N N . ILE B 1 128 ? -9.93 4.676 17.656 1 98.62 128 ILE B N 1
ATOM 3029 C CA . ILE B 1 128 ? -9.664 5.148 16.312 1 98.62 128 ILE B CA 1
ATOM 3030 C C . ILE B 1 128 ? -8.344 5.922 16.281 1 98.62 128 ILE B C 1
ATOM 3032 O O . ILE B 1 128 ? -8.141 6.832 17.078 1 98.62 128 ILE B O 1
ATOM 3036 N N . THR B 1 129 ? -7.434 5.559 15.43 1 98.81 129 THR B N 1
ATOM 3037 C CA . THR B 1 129 ? -6.148 6.23 15.266 1 98.81 129 THR B CA 1
ATOM 3038 C C . THR B 1 129 ? -5.938 6.656 13.82 1 98.81 129 THR B C 1
ATOM 3040 O O . THR B 1 129 ? -6.051 5.84 12.898 1 98.81 129 THR B O 1
ATOM 3043 N N . ILE B 1 130 ? -5.684 7.895 13.57 1 98.94 130 ILE B N 1
ATOM 3044 C CA . ILE B 1 130 ? -5.301 8.43 12.273 1 98.94 130 ILE B CA 1
ATOM 3045 C C . ILE B 1 130 ? -3.814 8.789 12.273 1 98.94 130 ILE B C 1
ATOM 3047 O O . ILE B 1 130 ? -3.344 9.5 13.164 1 98.94 130 ILE B O 1
ATOM 3051 N N . SER B 1 131 ? -3.086 8.305 11.328 1 98.88 131 SER B N 1
ATOM 3052 C CA . SER B 1 131 ? -1.646 8.531 11.281 1 98.88 131 SER B CA 1
ATOM 3053 C C . SER B 1 131 ? -1.209 9.039 9.914 1 98.88 131 SER B C 1
ATOM 3055 O O . SER B 1 131 ? -1.704 8.57 8.891 1 98.88 131 SER B O 1
ATOM 3057 N N . PHE B 1 132 ? -0.286 9.969 9.914 1 98.75 132 PHE B N 1
ATOM 3058 C CA . PHE B 1 132 ? 0.314 10.422 8.664 1 98.75 132 PHE B CA 1
ATOM 3059 C C . PHE B 1 132 ? 1.69 11.031 8.914 1 98.75 132 PHE B C 1
ATOM 3061 O O . PHE B 1 132 ? 2.082 11.242 10.062 1 98.75 132 PHE B O 1
ATOM 3068 N N . ASN B 1 133 ? 2.414 11.164 7.848 1 98.75 133 ASN B N 1
ATOM 3069 C CA . ASN B 1 133 ? 3.734 11.789 7.797 1 98.75 133 ASN B CA 1
ATOM 3070 C C . ASN B 1 133 ? 3.729 13.047 6.938 1 98.75 133 ASN B C 1
ATOM 3072 O O . ASN B 1 133 ? 3.166 13.055 5.844 1 98.75 133 ASN B O 1
ATOM 3076 N N . VAL B 1 134 ? 4.332 14.133 7.402 1 97.62 134 VAL B N 1
ATOM 3077 C CA . VAL B 1 134 ? 4.168 15.406 6.711 1 97.62 134 VAL B CA 1
ATOM 3078 C C . VAL B 1 134 ? 5.297 15.602 5.703 1 97.62 134 VAL B C 1
ATOM 3080 O O . VAL B 1 134 ? 5.309 16.578 4.953 1 97.62 134 VAL B O 1
ATOM 3083 N N . ASN B 1 135 ? 6.293 14.68 5.66 1 97.31 135 ASN B N 1
ATOM 3084 C CA . ASN B 1 135 ? 7.359 14.797 4.672 1 97.31 135 ASN B CA 1
ATOM 3085 C C . ASN B 1 135 ? 6.816 14.75 3.248 1 97.31 135 ASN B C 1
ATOM 3087 O O . ASN B 1 135 ? 6.008 13.883 2.916 1 97.31 135 ASN B O 1
ATOM 3091 N N . HIS B 1 136 ? 7.191 15.773 2.389 1 94.94 136 HIS B N 1
ATOM 3092 C CA . HIS B 1 136 ? 6.91 15.797 0.957 1 94.94 136 HIS B CA 1
ATOM 3093 C C . HIS B 1 136 ? 5.41 15.852 0.688 1 94.94 136 HIS B C 1
ATOM 3095 O O . HIS B 1 136 ? 4.926 15.25 -0.272 1 94.94 136 HIS B O 1
ATOM 3101 N N . THR B 1 137 ? 4.691 16.406 1.468 1 94.25 137 THR B N 1
ATOM 3102 C CA . THR B 1 137 ? 3.238 16.422 1.34 1 94.25 137 THR B CA 1
ATOM 3103 C C . THR B 1 137 ? 2.756 17.766 0.812 1 94.25 137 THR B C 1
ATOM 3105 O O . THR B 1 137 ? 1.567 17.938 0.527 1 94.25 137 THR B O 1
ATOM 3108 N N . VAL B 1 138 ? 3.639 18.688 0.712 1 88.44 138 VAL B N 1
ATOM 3109 C CA . VAL B 1 138 ? 3.254 20.016 0.238 1 88.44 138 VAL B CA 1
ATOM 3110 C C . VAL B 1 138 ? 3.447 20.094 -1.274 1 88.44 138 VAL B C 1
ATOM 3112 O O . VAL B 1 138 ? 4.527 19.797 -1.785 1 88.44 138 VAL B O 1
ATOM 3115 N N . ASP B 1 139 ? 2.348 19.938 -2.07 1 70.38 139 ASP B N 1
ATOM 3116 C CA . ASP B 1 139 ? 2.453 20.047 -3.523 1 70.38 139 ASP B CA 1
ATOM 3117 C C . ASP B 1 139 ? 2.342 21.5 -3.973 1 70.38 139 ASP B C 1
ATOM 3119 O O . ASP B 1 139 ? 1.637 22.297 -3.346 1 70.38 139 ASP B O 1
ATOM 3123 N N . MET B 1 140 ? 3.334 21.859 -4.844 1 56.22 140 MET B N 1
ATOM 3124 C CA . MET B 1 140 ? 3.273 23.172 -5.496 1 56.22 140 MET B CA 1
ATOM 3125 C C . MET B 1 140 ? 2.113 23.234 -6.484 1 56.22 140 MET B C 1
ATOM 3127 O O . MET B 1 140 ? 1.787 24.297 -7 1 56.22 140 MET B O 1
ATOM 3131 N N . GLU B 1 141 ? 1.585 22.062 -6.922 1 49.09 141 GLU B N 1
ATOM 3132 C CA . GLU B 1 141 ? 0.625 22.125 -8.016 1 49.09 141 GLU B CA 1
ATOM 3133 C C . GLU B 1 141 ? -0.6 22.953 -7.637 1 49.09 141 GLU B C 1
ATOM 3135 O O . GLU B 1 141 ? -1.653 22.391 -7.316 1 49.09 141 GLU B O 1
ATOM 3140 N N . GLY B 1 142 ? -0.604 23.656 -6.684 1 42.53 142 GLY B N 1
ATOM 3141 C CA . GLY B 1 142 ? -1.795 24.484 -6.707 1 42.53 142 GLY B CA 1
ATOM 3142 C C . GLY B 1 142 ? -2.217 24.875 -8.109 1 42.53 142 GLY B C 1
ATOM 3143 O O . GLY B 1 142 ? -1.396 24.891 -9.031 1 42.53 142 GLY B O 1
ATOM 3144 N N . GLU B 1 143 ? -3.434 24.562 -8.516 1 41.16 143 GLU B N 1
ATOM 3145 C CA . GLU B 1 143 ? -3.984 25.062 -9.766 1 41.16 143 GLU B CA 1
ATOM 3146 C C . GLU B 1 143 ? -3.354 26.391 -10.156 1 41.16 143 GLU B C 1
ATOM 3148 O O . GLU B 1 143 ? -3.221 27.297 -9.32 1 41.16 143 GLU B O 1
ATOM 3153 N N . GLU B 1 144 ? -2.471 26.406 -11.102 1 38.88 144 GLU B N 1
ATOM 3154 C CA . GLU B 1 144 ? -2.355 27.703 -11.758 1 38.88 144 GLU B CA 1
ATOM 3155 C C . GLU B 1 144 ? -3.686 28.453 -11.742 1 38.88 144 GLU B C 1
ATOM 3157 O O . GLU B 1 144 ? -4.57 28.172 -12.555 1 38.88 144 GLU B O 1
ATOM 3162 N N . ALA B 1 145 ? -4.328 28.656 -10.602 1 37.88 145 ALA B N 1
ATOM 3163 C CA . ALA B 1 145 ? -5.379 29.656 -10.781 1 37.88 145 ALA B CA 1
ATOM 3164 C C . ALA B 1 145 ? -4.984 30.688 -11.836 1 37.88 145 ALA B C 1
ATOM 3166 O O . ALA B 1 145 ? -3.838 31.141 -11.875 1 37.88 145 ALA B O 1
ATOM 3167 N N . GLU B 1 146 ? -5.594 30.609 -12.984 1 36.59 146 GLU B N 1
ATOM 3168 C CA . GLU B 1 146 ? -5.48 31.719 -13.922 1 36.59 146 GLU B CA 1
ATOM 3169 C C . GLU B 1 146 ? -5.223 33.031 -13.195 1 36.59 146 GLU B C 1
ATOM 3171 O O . GLU B 1 146 ? -5.957 33.406 -12.266 1 36.59 146 GLU B O 1
ATOM 3176 N N . ALA B 1 147 ? -3.932 33.531 -13.18 1 37.78 147 ALA B N 1
ATOM 3177 C CA . ALA B 1 147 ? -3.66 34.938 -12.898 1 37.78 147 ALA B CA 1
ATOM 3178 C C . ALA B 1 147 ? -4.809 35.844 -13.383 1 37.78 147 ALA B C 1
ATOM 3180 O O . ALA B 1 147 ? -4.953 36.062 -14.586 1 37.78 147 ALA B O 1
ATOM 3181 N N . THR B 1 148 ? -6.07 35.719 -13.094 1 37.19 148 THR B N 1
ATOM 3182 C CA . THR B 1 148 ? -6.711 37 -13.398 1 37.19 148 THR B CA 1
ATOM 3183 C C . THR B 1 148 ? -5.871 38.156 -12.883 1 37.19 148 THR B C 1
ATOM 3185 O O . THR B 1 148 ? -5.129 38 -11.906 1 37.19 148 THR B O 1
ATOM 3188 N N . GLU B 1 149 ? -5.664 39.281 -13.586 1 37.72 149 GLU B N 1
ATOM 3189 C CA . GLU B 1 149 ? -4.871 40.5 -13.43 1 37.72 149 GLU B CA 1
ATOM 3190 C C . GLU B 1 149 ? -4.664 40.844 -11.953 1 37.72 149 GLU B C 1
ATOM 3192 O O . GLU B 1 149 ? -3.838 41.688 -11.617 1 37.72 149 GLU B O 1
ATOM 3197 N N . ASN B 1 150 ? -5.758 40.844 -11.125 1 40.19 150 ASN B N 1
ATOM 3198 C CA . ASN B 1 150 ? -5.625 41.562 -9.875 1 40.19 150 ASN B CA 1
ATOM 3199 C C . ASN B 1 150 ? -4.703 40.844 -8.891 1 40.19 150 ASN B C 1
ATOM 3201 O O . ASN B 1 150 ? -3.617 41.344 -8.578 1 40.19 150 ASN B O 1
ATOM 3205 N N . LYS B 1 151 ? -5.227 40.406 -7.609 1 41 151 LYS B N 1
ATOM 3206 C CA . LYS B 1 151 ? -4.445 40.031 -6.43 1 41 151 LYS B CA 1
ATOM 3207 C C . LYS B 1 151 ? -3.861 38.625 -6.555 1 41 151 LYS B C 1
ATOM 3209 O O . LYS B 1 151 ? -4.598 37.656 -6.758 1 41 151 LYS B O 1
ATOM 3214 N N . PRO B 1 152 ? -2.576 38.406 -7.02 1 41.91 152 PRO B N 1
ATOM 3215 C CA . PRO B 1 152 ? -1.915 37.125 -6.934 1 41.91 152 PRO B CA 1
ATOM 3216 C C . PRO B 1 152 ? -2.33 36.312 -5.695 1 41.91 152 PRO B C 1
ATOM 3218 O O . PRO B 1 152 ? -2.021 36.719 -4.57 1 41.91 152 PRO B O 1
ATOM 3221 N N . GLU B 1 153 ? -3.531 36.031 -5.559 1 41.09 153 GLU B N 1
ATOM 3222 C CA . GLU B 1 153 ? -3.783 35.156 -4.426 1 41.09 153 GLU B CA 1
ATOM 3223 C C . GLU B 1 153 ? -2.852 33.938 -4.453 1 41.09 153 GLU B C 1
ATOM 3225 O O . GLU B 1 153 ? -2.943 33.094 -5.352 1 41.09 153 GLU B O 1
ATOM 3230 N N . PHE B 1 154 ? -1.534 34.031 -4.148 1 42.75 154 PHE B N 1
ATOM 3231 C CA . PHE B 1 154 ? -0.644 32.906 -3.926 1 42.75 154 PHE B CA 1
ATOM 3232 C C . PHE B 1 154 ? -1.396 31.75 -3.283 1 42.75 154 PHE B C 1
ATOM 3234 O O . PHE B 1 154 ? -1.996 31.906 -2.219 1 42.75 154 PHE B O 1
ATOM 3241 N N . SER B 1 155 ? -2.102 31.047 -4.07 1 51.97 155 SER B N 1
ATOM 3242 C CA . SER B 1 155 ? -2.77 29.875 -3.525 1 51.97 155 SER B CA 1
ATOM 3243 C C . SER B 1 155 ? -1.881 29.141 -2.523 1 51.97 155 SER B C 1
ATOM 3245 O O . SER B 1 155 ? -0.739 28.797 -2.834 1 51.97 155 SER B O 1
ATOM 3247 N N . ALA B 1 156 ? -2.027 29.297 -1.202 1 59.75 156 ALA B N 1
ATOM 3248 C CA . ALA B 1 156 ? -1.291 28.734 -0.074 1 59.75 156 ALA B CA 1
ATOM 3249 C C . ALA B 1 156 ? -1.051 27.234 -0.27 1 59.75 156 ALA B C 1
ATOM 3251 O O . ALA B 1 156 ? -1.966 26.5 -0.643 1 59.75 156 ALA B O 1
ATOM 3252 N N . MET B 1 157 ? 0.172 26.766 -0.489 1 78.69 157 MET B N 1
ATOM 3253 C CA . MET B 1 157 ? 0.599 25.359 -0.526 1 78.69 157 MET B CA 1
ATOM 3254 C C . MET B 1 157 ? 0.034 24.594 0.66 1 78.69 157 MET B C 1
ATOM 3256 O O . MET B 1 157 ? 0.063 25.078 1.793 1 78.69 157 MET B O 1
ATOM 3260 N N . LYS B 1 158 ? -0.783 23.625 0.349 1 88.5 158 LYS B N 1
ATOM 3261 C CA . LYS B 1 158 ? -1.405 22.844 1.414 1 88.5 158 LYS B CA 1
ATOM 3262 C C . LYS B 1 158 ? -0.76 21.469 1.534 1 88.5 158 LYS B C 1
ATOM 3264 O O . LYS B 1 158 ? -0.425 20.844 0.525 1 88.5 158 LYS B O 1
ATOM 3269 N N . SER B 1 159 ? -0.489 21.188 2.77 1 93.81 159 SER B N 1
ATOM 3270 C CA . SER B 1 159 ? -0.055 19.812 3.059 1 93.81 159 SER B CA 1
ATOM 3271 C C . SER B 1 159 ? -1.233 18.859 3.049 1 93.81 159 SER B C 1
ATOM 3273 O O . SER B 1 159 ? -2.189 19.016 3.809 1 93.81 159 SER B O 1
ATOM 3275 N N . ARG B 1 160 ? -1.159 17.875 2.188 1 95.5 160 ARG B N 1
ATOM 3276 C CA . ARG B 1 160 ? -2.182 16.844 2.043 1 95.5 160 ARG B CA 1
ATOM 3277 C C . ARG B 1 160 ? -1.564 15.453 2.074 1 95.5 160 ARG B C 1
ATOM 3279 O O . ARG B 1 160 ? -1.419 14.812 1.032 1 95.5 160 ARG B O 1
ATOM 3286 N N . PRO B 1 161 ? -1.262 14.945 3.258 1 97.56 161 PRO B N 1
ATOM 3287 C CA . PRO B 1 161 ? -0.566 13.664 3.379 1 97.56 161 PRO B CA 1
ATOM 3288 C C . PRO B 1 161 ? -1.483 12.469 3.129 1 97.56 161 PRO B C 1
ATOM 3290 O O . PRO B 1 161 ? -2.689 12.547 3.375 1 97.56 161 PRO B O 1
ATOM 3293 N N . GLN B 1 162 ? -0.918 11.438 2.539 1 98.06 162 GLN B N 1
ATOM 3294 C CA . GLN B 1 162 ? -1.59 10.148 2.693 1 98.06 162 GLN B CA 1
ATOM 3295 C C . GLN B 1 162 ? -1.74 9.781 4.164 1 98.06 162 GLN B C 1
ATOM 3297 O O . GLN B 1 162 ? -0.829 10.008 4.965 1 98.06 162 GLN B O 1
ATOM 3302 N N . PHE B 1 163 ? -2.881 9.195 4.539 1 98.81 163 PHE B N 1
ATOM 3303 C CA . PHE B 1 163 ? -3.084 8.898 5.953 1 98.81 163 PHE B CA 1
ATOM 3304 C C . PHE B 1 163 ? -3.75 7.543 6.137 1 98.81 163 PHE B C 1
ATOM 3306 O O . PHE B 1 163 ? -4.422 7.047 5.23 1 98.81 163 PHE B O 1
ATOM 3313 N N . GLU B 1 164 ? -3.508 7.004 7.27 1 98.81 164 GLU B N 1
ATOM 3314 C CA . GLU B 1 164 ? -4.074 5.719 7.66 1 98.81 164 GLU B CA 1
ATOM 3315 C C . GLU B 1 164 ? -5.105 5.883 8.773 1 98.81 164 GLU B C 1
ATOM 3317 O O . GLU B 1 164 ? -4.887 6.648 9.719 1 98.81 164 GLU B O 1
ATOM 3322 N N . VAL B 1 165 ? -6.246 5.215 8.633 1 98.94 165 VAL B N 1
ATOM 3323 C CA . VAL B 1 165 ? -7.258 5.176 9.688 1 98.94 165 VAL B CA 1
ATOM 3324 C C . VAL B 1 165 ? -7.391 3.752 10.219 1 98.94 165 VAL B C 1
ATOM 3326 O O . VAL B 1 165 ? -7.852 2.854 9.516 1 98.94 165 VAL B O 1
ATOM 3329 N N . ASP B 1 166 ? -7.031 3.574 11.461 1 98.81 166 ASP B N 1
ATOM 3330 C CA . ASP B 1 166 ? -7.176 2.283 12.125 1 98.81 166 ASP B CA 1
ATOM 3331 C C . ASP B 1 166 ? -8.32 2.311 13.141 1 98.81 166 ASP B C 1
ATOM 3333 O O . ASP B 1 166 ? -8.336 3.154 14.039 1 98.81 166 ASP B O 1
ATOM 3337 N N . ILE B 1 167 ? -9.25 1.446 12.992 1 98.38 167 ILE B N 1
ATOM 3338 C CA . ILE B 1 167 ? -10.312 1.231 13.961 1 98.38 167 ILE B CA 1
ATOM 3339 C C . ILE B 1 167 ? -10.117 -0.115 14.656 1 98.38 167 ILE B C 1
ATOM 3341 O O . ILE B 1 167 ? -10.195 -1.167 14.016 1 98.38 167 ILE B O 1
ATOM 3345 N N . VAL B 1 168 ? -9.906 -0.054 15.961 1 98.19 168 VAL B N 1
ATOM 3346 C CA . VAL B 1 168 ? -9.555 -1.26 16.703 1 98.19 168 VAL B CA 1
ATOM 3347 C C . VAL B 1 168 ? -10.695 -1.64 17.641 1 98.19 168 VAL B C 1
ATOM 3349 O O . VAL B 1 168 ? -11.164 -0.811 18.422 1 98.19 168 VAL B O 1
ATOM 3352 N N . ARG B 1 169 ? -11.172 -2.807 17.5 1 96.38 169 ARG B N 1
ATOM 3353 C CA . ARG B 1 169 ? -12.133 -3.422 18.422 1 96.38 169 ARG B CA 1
ATOM 3354 C C . ARG B 1 169 ? -11.609 -4.758 18.938 1 96.38 169 ARG B C 1
ATOM 3356 O O . ARG B 1 169 ? -11.422 -5.699 18.172 1 96.38 169 ARG B O 1
ATOM 3363 N N . GLY B 1 170 ? -11.305 -4.738 20.25 1 92.06 170 GLY B N 1
ATOM 3364 C CA . GLY B 1 170 ? -10.656 -5.938 20.766 1 92.06 170 GLY B CA 1
ATOM 3365 C C . GLY B 1 170 ? -9.289 -6.188 20.156 1 92.06 170 GLY B C 1
ATOM 3366 O O . GLY B 1 170 ? -8.43 -5.309 20.172 1 92.06 170 GLY B O 1
ATOM 3367 N N . GLY B 1 171 ? -9.086 -7.316 19.594 1 93.31 171 GLY B N 1
ATOM 3368 C CA . GLY B 1 171 ? -7.805 -7.656 18.984 1 93.31 171 GLY B CA 1
ATOM 3369 C C . GLY B 1 171 ? -7.797 -7.512 17.484 1 93.31 171 GLY B C 1
ATOM 3370 O O . GLY B 1 171 ? -6.801 -7.82 16.828 1 93.31 171 GLY B O 1
ATOM 3371 N N . THR B 1 172 ? -8.898 -6.98 16.906 1 97.5 172 THR B N 1
ATOM 3372 C CA . THR B 1 172 ? -9.031 -6.871 15.461 1 97.5 172 THR B CA 1
ATOM 3373 C C . THR B 1 172 ? -8.914 -5.418 15.016 1 97.5 172 THR B C 1
ATOM 3375 O O . THR B 1 172 ? -9.469 -4.52 15.648 1 97.5 172 THR B O 1
ATOM 3378 N N . THR B 1 173 ? -8.172 -5.176 13.953 1 98.62 173 THR B N 1
ATOM 3379 C CA . THR B 1 173 ? -8 -3.838 13.398 1 98.62 173 THR B CA 1
ATOM 3380 C C . THR B 1 173 ? -8.547 -3.771 11.977 1 98.62 173 THR B C 1
ATOM 3382 O O . THR B 1 173 ? -8.148 -4.555 11.109 1 98.62 173 THR B O 1
ATOM 3385 N N . LEU B 1 174 ? -9.492 -2.924 11.727 1 98.62 174 LEU B N 1
ATOM 3386 C CA . LEU B 1 174 ? -9.891 -2.506 10.383 1 98.62 174 LEU B CA 1
ATOM 3387 C C . LEU B 1 174 ? -9.148 -1.238 9.969 1 98.62 174 LEU B C 1
ATOM 3389 O O . LEU B 1 174 ? -9.273 -0.2 10.625 1 98.62 174 LEU B O 1
ATOM 3393 N N . SER B 1 175 ? -8.43 -1.362 8.859 1 98.88 175 SER B N 1
ATOM 3394 C CA . SER B 1 175 ? -7.527 -0.27 8.508 1 98.88 175 SER B CA 1
ATOM 3395 C C . SER B 1 175 ? -7.809 0.244 7.102 1 98.88 175 SER B C 1
ATOM 3397 O O . SER B 1 175 ? -8.031 -0.545 6.18 1 98.88 175 SER B O 1
ATOM 3399 N N . PHE B 1 176 ? -7.762 1.542 6.949 1 98.88 176 PHE B N 1
ATOM 3400 C CA . PHE B 1 176 ? -7.93 2.229 5.672 1 98.88 176 PHE B CA 1
ATOM 3401 C C . PHE B 1 176 ? -6.703 3.066 5.344 1 98.88 176 PHE B C 1
ATOM 3403 O O . PHE B 1 176 ? -6.238 3.85 6.172 1 98.88 176 PHE B O 1
ATOM 3410 N N . THR B 1 177 ? -6.18 2.85 4.184 1 98.81 177 THR B N 1
ATOM 3411 C CA . THR B 1 177 ? -5.227 3.805 3.627 1 98.81 177 THR B CA 1
ATOM 3412 C C . THR B 1 177 ? -5.934 4.805 2.715 1 98.81 177 THR B C 1
ATOM 3414 O O . THR B 1 177 ? -6.656 4.414 1.797 1 98.81 177 THR B O 1
ATOM 3417 N N . CYS B 1 178 ? -5.688 6.078 2.977 1 98.69 178 CYS B N 1
ATOM 3418 C CA . CYS B 1 178 ? -6.438 7.109 2.268 1 98.69 178 CYS B CA 1
ATOM 3419 C C . CYS B 1 178 ? -5.504 8.172 1.696 1 98.69 178 CYS B C 1
ATOM 3421 O O . CYS B 1 178 ? -4.402 8.375 2.209 1 98.69 178 CYS B O 1
ATOM 3423 N N . SER B 1 179 ? -5.992 8.797 0.659 1 98.06 179 SER B N 1
ATOM 3424 C CA . SER B 1 179 ? -5.262 9.898 0.049 1 98.06 179 SER B CA 1
ATOM 3425 C C . SER B 1 179 ? -6.195 11.055 -0.306 1 98.06 179 SER B C 1
ATOM 3427 O O . SER B 1 179 ? -7.348 10.828 -0.683 1 98.06 179 SER B O 1
ATOM 3429 N N . TYR B 1 180 ? -5.668 12.227 -0.194 1 95.94 180 TYR B N 1
ATOM 3430 C CA . TYR B 1 180 ? -6.418 13.391 -0.643 1 95.94 180 TYR B CA 1
ATOM 3431 C C . TYR B 1 180 ? -6.582 13.383 -2.158 1 95.94 180 TYR B C 1
ATOM 3433 O O . TYR B 1 180 ? -5.664 13 -2.887 1 95.94 180 TYR B O 1
ATOM 3441 N N . LEU B 1 181 ? -7.695 13.734 -2.586 1 93.25 181 LEU B N 1
ATOM 3442 C CA . LEU B 1 181 ? -7.953 13.875 -4.016 1 93.25 181 LEU B CA 1
ATOM 3443 C C . LEU B 1 181 ? -7.434 15.211 -4.535 1 93.25 181 LEU B C 1
ATOM 3445 O O . LEU B 1 181 ? -7.371 16.188 -3.787 1 93.25 181 LEU B O 1
ATOM 3449 N N . PRO B 1 182 ? -7.105 15.047 -5.867 1 83.12 182 PRO B N 1
ATOM 3450 C CA . PRO B 1 182 ? -6.641 16.312 -6.43 1 83.12 182 PRO B CA 1
ATOM 3451 C C . PRO B 1 182 ? -7.746 17.375 -6.516 1 83.12 182 PRO B C 1
ATOM 3453 O O . PRO B 1 182 ? -8.906 17.031 -6.742 1 83.12 182 PRO B O 1
ATOM 3456 N N . GLY B 1 183 ? -7.52 18.562 -6.387 1 70.56 183 GLY B N 1
ATOM 3457 C CA . GLY B 1 183 ? -8.422 19.688 -6.543 1 70.56 183 GLY B CA 1
ATOM 3458 C C . GLY B 1 183 ? -9.148 20.047 -5.258 1 70.56 183 GLY B C 1
ATOM 3459 O O . GLY B 1 183 ? -9.219 19.25 -4.328 1 70.56 183 GLY B O 1
ATOM 3460 N N . GLU B 1 184 ? -9.266 21.266 -5.066 1 59.12 184 GLU B N 1
ATOM 3461 C CA . GLU B 1 184 ? -10 21.75 -3.898 1 59.12 184 GLU B CA 1
ATOM 3462 C C . GLU B 1 184 ? -11.5 21.562 -4.062 1 59.12 184 GLU B C 1
ATOM 3464 O O . GLU B 1 184 ? -12.047 21.766 -5.148 1 59.12 184 GLU B O 1
ATOM 3469 N N . ALA B 1 185 ? -12.039 20.641 -3.104 1 54.78 185 ALA B N 1
ATOM 3470 C CA . ALA B 1 185 ? -13.5 20.609 -3.105 1 54.78 185 ALA B CA 1
ATOM 3471 C C . ALA B 1 185 ? -14.078 22.031 -3.057 1 54.78 185 ALA B C 1
ATOM 3473 O O . ALA B 1 185 ? -13.648 22.844 -2.242 1 54.78 185 ALA B O 1
ATOM 3474 N N . GLN B 1 186 ? -14.516 22.484 -4.223 1 50.59 186 GLN B N 1
ATOM 3475 C CA . GLN B 1 186 ? -15.172 23.797 -4.176 1 50.59 186 GLN B CA 1
ATOM 3476 C C . GLN B 1 186 ? -16.328 23.797 -3.18 1 50.59 186 GLN B C 1
ATOM 3478 O O . GLN B 1 186 ? -16.984 22.766 -2.984 1 50.59 186 GLN B O 1
ATOM 3483 N N . GLU B 1 187 ? -16.438 24.828 -2.43 1 51.22 187 GLU B N 1
ATOM 3484 C CA . GLU B 1 187 ? -17.562 25.031 -1.523 1 51.22 187 GLU B CA 1
ATOM 3485 C C . GLU B 1 187 ? -18.875 24.719 -2.209 1 51.22 187 GLU B C 1
ATOM 3487 O O . GLU B 1 187 ? -19.172 25.25 -3.277 1 51.22 187 GLU B O 1
ATOM 3492 N N . GLY B 1 188 ? -19.594 23.766 -1.693 1 53.34 188 GLY B N 1
ATOM 3493 C CA . GLY B 1 188 ? -20.906 23.422 -2.188 1 53.34 188 GLY B CA 1
ATOM 3494 C C . GLY B 1 188 ? -20.922 22.141 -2.996 1 53.34 188 GLY B C 1
ATOM 3495 O O . GLY B 1 188 ? -21.984 21.594 -3.295 1 53.34 188 GLY B O 1
ATOM 3496 N N . GLU B 1 189 ? -19.75 21.891 -3.568 1 55.69 189 GLU B N 1
ATOM 3497 C CA . GLU B 1 189 ? -19.812 20.672 -4.383 1 55.69 189 GLU B CA 1
ATOM 3498 C C . GLU B 1 189 ? -19.547 19.422 -3.539 1 55.69 189 GLU B C 1
ATOM 3500 O O . GLU B 1 189 ? -18.734 19.453 -2.625 1 55.69 189 GLU B O 1
ATOM 3505 N N . TYR B 1 190 ? -20.5 18.578 -3.449 1 63.69 190 TYR B N 1
ATOM 3506 C CA . TYR B 1 190 ? -20.516 17.328 -2.699 1 63.69 190 TYR B CA 1
ATOM 3507 C C . TYR B 1 190 ? -19.438 16.375 -3.207 1 63.69 190 TYR B C 1
ATOM 3509 O O . TYR B 1 190 ? -19.703 15.203 -3.49 1 63.69 190 TYR B O 1
ATOM 3517 N N . ASN B 1 191 ? -18.172 17.031 -3.371 1 78.56 191 ASN B N 1
ATOM 3518 C CA . ASN B 1 191 ? -17.125 16.109 -3.832 1 78.56 191 ASN B CA 1
ATOM 3519 C C . ASN B 1 191 ? -16.25 15.641 -2.68 1 78.56 191 ASN B C 1
ATOM 3521 O O . ASN B 1 191 ? -16.031 16.375 -1.708 1 78.56 191 ASN B O 1
ATOM 3525 N N . ASP B 1 192 ? -15.898 14.43 -2.752 1 89.88 192 ASP B N 1
ATOM 3526 C CA . ASP B 1 192 ? -15.008 13.867 -1.748 1 89.88 192 ASP B CA 1
ATOM 3527 C C . ASP B 1 192 ? -13.641 14.547 -1.78 1 89.88 192 ASP B C 1
ATOM 3529 O O . ASP B 1 192 ? -13.133 14.891 -2.852 1 89.88 192 ASP B O 1
ATOM 3533 N N . VAL B 1 193 ? -13.156 14.836 -0.619 1 93.94 193 VAL B N 1
ATOM 3534 C CA . VAL B 1 193 ? -11.852 15.477 -0.445 1 93.94 193 VAL B CA 1
ATOM 3535 C C . VAL B 1 193 ? -10.75 14.414 -0.465 1 93.94 193 VAL B C 1
ATOM 3537 O O . VAL B 1 193 ? -9.594 14.719 -0.76 1 93.94 193 VAL B O 1
ATOM 3540 N N . PHE B 1 194 ? -11.117 13.227 -0.079 1 97.12 194 PHE B N 1
ATOM 3541 C CA . PHE B 1 194 ? -10.148 12.133 -0.046 1 97.12 194 PHE B CA 1
ATOM 3542 C C . PHE B 1 194 ? -10.773 10.844 -0.573 1 97.12 194 PHE B C 1
ATOM 3544 O O . PHE B 1 194 ? -11.992 10.773 -0.762 1 97.12 194 PHE B O 1
ATOM 3551 N N . SER B 1 195 ? -9.883 9.906 -0.83 1 97.56 195 SER B N 1
ATOM 3552 C CA . SER B 1 195 ? -10.305 8.594 -1.321 1 97.56 195 SER B CA 1
ATOM 3553 C C . SER B 1 195 ? -9.68 7.469 -0.502 1 97.56 195 SER B C 1
ATOM 3555 O O . SER B 1 195 ? -8.695 7.684 0.205 1 97.56 195 SER B O 1
ATOM 3557 N N . ILE B 1 196 ? -10.328 6.328 -0.558 1 98.31 196 ILE B N 1
ATOM 3558 C CA . ILE B 1 196 ? -9.773 5.117 0.029 1 98.31 196 ILE B CA 1
ATOM 3559 C C . ILE B 1 196 ? -8.867 4.418 -0.985 1 98.31 196 ILE B C 1
ATOM 3561 O O . ILE B 1 196 ? -9.328 3.99 -2.045 1 98.31 196 ILE B O 1
ATOM 3565 N N . ASP B 1 197 ? -7.629 4.316 -0.629 1 97.88 197 ASP B N 1
ATOM 3566 C CA . ASP B 1 197 ? -6.672 3.635 -1.496 1 97.88 197 ASP B CA 1
ATOM 3567 C C . ASP B 1 197 ? -6.703 2.125 -1.268 1 97.88 197 ASP B C 1
ATOM 3569 O O . ASP B 1 197 ? -6.551 1.346 -2.211 1 97.88 197 ASP B O 1
ATOM 3573 N N . GLU B 1 198 ? -6.809 1.792 -0.008 1 98 198 GLU B N 1
ATOM 3574 C CA . GLU B 1 198 ? -6.691 0.389 0.379 1 98 198 GLU B CA 1
ATOM 3575 C C . GLU B 1 198 ? -7.461 0.104 1.665 1 98 198 GLU B C 1
ATOM 3577 O O . GLU B 1 198 ? -7.523 0.951 2.559 1 98 198 GLU B O 1
ATOM 3582 N N . VAL B 1 199 ? -8.023 -1.126 1.729 1 98.62 199 VAL B N 1
ATOM 3583 C CA . VAL B 1 199 ? -8.695 -1.603 2.934 1 98.62 199 VAL B CA 1
ATOM 3584 C C . VAL B 1 199 ? -8.102 -2.941 3.361 1 98.62 199 VAL B C 1
ATOM 3586 O O . VAL B 1 199 ? -7.871 -3.822 2.529 1 98.62 199 VAL B O 1
ATOM 3589 N N . THR B 1 200 ? -7.824 -3.121 4.617 1 98.75 200 THR B N 1
ATOM 3590 C CA . THR B 1 200 ? -7.352 -4.391 5.156 1 98.75 200 THR B CA 1
ATOM 3591 C C . THR B 1 200 ? -7.895 -4.613 6.566 1 98.75 200 THR B C 1
ATOM 3593 O O . THR B 1 200 ? -8.312 -3.664 7.23 1 98.75 200 THR B O 1
ATOM 3596 N N . ILE B 1 201 ? -7.949 -5.812 7.023 1 98.69 201 ILE B N 1
ATOM 3597 C CA . ILE B 1 201 ? -8.414 -6.188 8.359 1 98.69 201 ILE B CA 1
ATOM 3598 C C . ILE B 1 201 ? -7.539 -7.312 8.906 1 98.69 201 ILE B C 1
ATOM 3600 O O . ILE B 1 201 ? -7.199 -8.25 8.18 1 98.69 201 ILE B O 1
ATOM 3604 N N . TYR B 1 202 ? -7.105 -7.199 10.125 1 98.25 202 TYR B N 1
ATOM 3605 C CA . TYR B 1 202 ? -6.176 -8.188 10.672 1 98.25 202 TYR B CA 1
ATOM 3606 C C . TYR B 1 202 ? -6.262 -8.227 12.195 1 98.25 202 TYR B C 1
ATOM 3608 O O . TYR B 1 202 ? -6.766 -7.293 12.82 1 98.25 202 TYR B O 1
ATOM 3616 N N . GLN B 1 203 ? -5.812 -9.297 12.695 1 97.06 203 GLN B N 1
ATOM 3617 C CA . GLN B 1 203 ? -5.652 -9.461 14.141 1 97.06 203 GLN B CA 1
ATOM 3618 C C . GLN B 1 203 ? -4.195 -9.281 14.555 1 97.06 203 GLN B C 1
ATOM 3620 O O . GLN B 1 203 ? -3.287 -9.766 13.867 1 97.06 203 GLN B O 1
ATOM 3625 N N . GLY B 1 204 ? -3.979 -8.625 15.617 1 95.19 204 GLY B N 1
ATOM 3626 C CA . GLY B 1 204 ? -2.623 -8.406 16.094 1 95.19 204 GLY B CA 1
ATOM 3627 C C . GLY B 1 204 ? -1.888 -7.32 15.344 1 95.19 204 GLY B C 1
ATOM 3628 O O . GLY B 1 204 ? -2.445 -6.25 15.086 1 95.19 204 GLY B O 1
ATOM 3629 N N . GLU B 1 205 ? -0.661 -7.664 14.969 1 95.31 205 GLU B N 1
ATOM 3630 C CA . GLU B 1 205 ? 0.178 -6.652 14.336 1 95.31 205 GLU B CA 1
ATOM 3631 C C . GLU B 1 205 ? 0.11 -6.75 12.812 1 95.31 205 GLU B C 1
ATOM 3633 O O . GLU B 1 205 ? 0.024 -7.848 12.258 1 95.31 205 GLU B O 1
ATOM 3638 N N . TRP B 1 206 ? 0.198 -5.574 12.227 1 96.19 206 TRP B N 1
ATOM 3639 C CA . TRP B 1 206 ? 0.198 -5.531 10.766 1 96.19 206 TRP B CA 1
ATOM 3640 C C . TRP B 1 206 ? 1.519 -6.047 10.203 1 96.19 206 TRP B C 1
ATOM 3642 O O . TRP B 1 206 ? 2.58 -5.816 10.789 1 96.19 206 TRP B O 1
ATOM 3652 N N . SER B 1 207 ? 1.456 -6.688 9.047 1 95.75 207 SER B N 1
ATOM 3653 C CA . SER B 1 207 ? 2.607 -7.055 8.227 1 95.75 207 SER B CA 1
ATOM 3654 C C . SER B 1 207 ? 2.281 -6.953 6.742 1 95.75 207 SER B C 1
ATOM 3656 O O . SER B 1 207 ? 1.112 -6.844 6.363 1 95.75 207 SER B O 1
ATOM 3658 N N . ASP B 1 208 ? 3.301 -7.027 5.93 1 94.31 208 ASP B N 1
ATOM 3659 C CA . ASP B 1 208 ? 3.107 -6.91 4.488 1 94.31 208 ASP B CA 1
ATOM 3660 C C . ASP B 1 208 ? 2.438 -8.164 3.922 1 94.31 208 ASP B C 1
ATOM 3662 O O . ASP B 1 208 ? 2.047 -8.188 2.754 1 94.31 208 ASP B O 1
ATOM 3666 N N . LYS B 1 209 ? 2.186 -9.148 4.723 1 96.56 209 LYS B N 1
ATOM 3667 C CA . LYS B 1 209 ? 1.561 -10.391 4.273 1 96.56 209 LYS B CA 1
ATOM 3668 C C . LYS B 1 209 ? 0.042 -10.32 4.406 1 96.56 209 LYS B C 1
ATOM 3670 O O . LYS B 1 209 ? -0.674 -11.156 3.846 1 96.56 209 LYS B O 1
ATOM 3675 N N . VAL B 1 210 ? -0.383 -9.352 5.137 1 98.19 210 VAL B N 1
ATOM 3676 C CA . VAL B 1 210 ? -1.823 -9.219 5.328 1 98.19 210 VAL B CA 1
ATOM 3677 C C . VAL B 1 210 ? -2.49 -8.844 4.012 1 98.19 210 VAL B C 1
ATOM 3679 O O . VAL B 1 210 ? -1.995 -7.977 3.283 1 98.19 210 VAL B O 1
ATOM 3682 N N . TYR B 1 211 ? -3.551 -9.5 3.723 1 98.06 211 TYR B N 1
ATOM 3683 C CA . TYR B 1 211 ? -4.277 -9.195 2.496 1 98.06 211 TYR B CA 1
ATOM 3684 C C . TYR B 1 211 ? -4.918 -7.809 2.57 1 98.06 211 TYR B C 1
ATOM 3686 O O . TYR B 1 211 ? -5.473 -7.434 3.604 1 98.06 211 TYR B O 1
ATOM 3694 N N . ALA B 1 212 ? -4.805 -7.102 1.476 1 98.25 212 ALA B N 1
ATOM 3695 C CA . ALA B 1 212 ? -5.414 -5.785 1.328 1 98.25 212 ALA B CA 1
ATOM 3696 C C . ALA B 1 212 ? -6.07 -5.633 -0.042 1 98.25 212 ALA B C 1
ATOM 3698 O O . ALA B 1 212 ? -5.52 -6.078 -1.052 1 98.25 212 ALA B O 1
ATOM 3699 N N . VAL B 1 213 ? -7.176 -5.027 -0.062 1 96.81 213 VAL B N 1
ATOM 3700 C CA . VAL B 1 213 ? -7.852 -4.781 -1.332 1 96.81 213 VAL B CA 1
ATOM 3701 C C . VAL B 1 213 ? -7.723 -3.309 -1.711 1 96.81 213 VAL B C 1
ATOM 3703 O O . VAL B 1 213 ? -7.836 -2.43 -0.855 1 96.81 213 VAL B O 1
ATOM 3706 N N . ALA B 1 214 ? -7.496 -3.102 -3.004 1 95.62 214 ALA B N 1
ATOM 3707 C CA . ALA B 1 214 ? -7.434 -1.732 -3.508 1 95.62 214 ALA B CA 1
ATOM 3708 C C . ALA B 1 214 ? -8.82 -1.103 -3.559 1 95.62 214 ALA B C 1
ATOM 3710 O O . ALA B 1 214 ? -9.797 -1.765 -3.92 1 95.62 214 ALA B O 1
ATOM 3711 N N . GLY B 1 215 ? -8.859 0.205 -3.23 1 95.44 215 GLY B N 1
ATOM 3712 C CA . GLY B 1 215 ? -10.125 0.917 -3.252 1 95.44 215 GLY B CA 1
ATOM 3713 C C . GLY B 1 215 ? -10.805 0.888 -4.609 1 95.44 215 GLY B C 1
ATOM 3714 O O . GLY B 1 215 ? -12.031 0.814 -4.691 1 95.44 215 GLY B O 1
ATOM 3715 N N . ASP B 1 216 ? -10.023 0.924 -5.652 1 91.25 216 ASP B N 1
ATOM 3716 C CA . ASP B 1 216 ? -10.586 1.025 -6.996 1 91.25 216 ASP B CA 1
ATOM 3717 C C . ASP B 1 216 ? -11.117 -0.324 -7.473 1 91.25 216 ASP B C 1
ATOM 3719 O O . ASP B 1 216 ? -11.766 -0.407 -8.516 1 91.25 216 ASP B O 1
ATOM 3723 N N . VAL B 1 217 ? -10.844 -1.347 -6.754 1 88.44 217 VAL B N 1
ATOM 3724 C CA . VAL B 1 217 ? -11.305 -2.68 -7.125 1 88.44 217 VAL B CA 1
ATOM 3725 C C . VAL B 1 217 ? -12.617 -2.99 -6.402 1 88.44 217 VAL B C 1
ATOM 3727 O O . VAL B 1 217 ? -13.352 -3.896 -6.801 1 88.44 217 VAL B O 1
ATOM 3730 N N . LEU B 1 218 ? -12.938 -2.234 -5.426 1 91.94 218 LEU B N 1
ATOM 3731 C CA . LEU B 1 218 ? -14.148 -2.449 -4.648 1 91.94 218 LEU B CA 1
ATOM 3732 C C . LEU B 1 218 ? -15.391 -2.104 -5.465 1 91.94 218 LEU B C 1
ATOM 3734 O O . LEU B 1 218 ? -15.344 -1.227 -6.332 1 91.94 218 LEU B O 1
ATOM 3738 N N . ASP B 1 219 ? -16.438 -2.775 -5.184 1 91.06 219 ASP B N 1
ATOM 3739 C CA . ASP B 1 219 ? -17.734 -2.346 -5.664 1 91.06 219 ASP B CA 1
ATOM 3740 C C . ASP B 1 219 ? -18.031 -0.902 -5.262 1 91.06 219 ASP B C 1
ATOM 3742 O O . ASP B 1 219 ? -17.75 -0.503 -4.129 1 91.06 219 ASP B O 1
ATOM 3746 N N . GLY B 1 220 ? -18.656 -0.162 -6.234 1 93.94 220 GLY B N 1
ATOM 3747 C CA . GLY B 1 220 ? -18.906 1.248 -5.984 1 93.94 220 GLY B CA 1
ATOM 3748 C C . GLY B 1 220 ? -19.797 1.49 -4.777 1 93.94 220 GLY B C 1
ATOM 3749 O O . GLY B 1 220 ? -19.562 2.416 -4 1 93.94 220 GLY B O 1
ATOM 3750 N N . TYR B 1 221 ? -20.812 0.735 -4.699 1 94.81 221 TYR B N 1
ATOM 3751 C CA . TYR B 1 221 ? -21.703 0.936 -3.566 1 94.81 221 TYR B CA 1
ATOM 3752 C C . TYR B 1 221 ? -21.031 0.557 -2.258 1 94.81 221 TYR B C 1
ATOM 3754 O O . TYR B 1 221 ? -21.188 1.241 -1.244 1 94.81 221 TYR B O 1
ATOM 3762 N N . LEU B 1 222 ? -20.328 -0.557 -2.219 1 96 222 LEU B N 1
ATOM 3763 C CA . LEU B 1 222 ? -19.547 -0.912 -1.035 1 96 222 LEU B CA 1
ATOM 3764 C C . LEU B 1 222 ? -18.594 0.211 -0.658 1 96 222 LEU B C 1
ATOM 3766 O O . LEU B 1 222 ? -18.469 0.562 0.518 1 96 222 LEU B O 1
ATOM 3770 N N . TYR B 1 223 ? -17.938 0.737 -1.68 1 96.88 223 TYR B N 1
ATOM 3771 C CA . TYR B 1 223 ? -17.031 1.86 -1.466 1 96.88 223 TYR B CA 1
ATOM 3772 C C . TYR B 1 223 ? -17.734 3.012 -0.768 1 96.88 223 TYR B C 1
ATOM 3774 O O . TYR B 1 223 ? -17.234 3.559 0.215 1 96.88 223 TYR B O 1
ATOM 3782 N N . ASP B 1 224 ? -18.859 3.373 -1.181 1 96.56 224 ASP B N 1
ATOM 3783 C CA . ASP B 1 224 ? -19.641 4.461 -0.603 1 96.56 224 ASP B CA 1
ATOM 3784 C C . ASP B 1 224 ? -20.016 4.16 0.849 1 96.56 224 ASP B C 1
ATOM 3786 O O . ASP B 1 224 ? -19.984 5.055 1.699 1 96.56 224 ASP B O 1
ATOM 3790 N N . LEU B 1 225 ? -20.406 2.947 1.072 1 97.25 225 LEU B N 1
ATOM 3791 C CA . LEU B 1 225 ? -20.781 2.557 2.43 1 97.25 225 LEU B CA 1
ATOM 3792 C C . LEU B 1 225 ? -19.578 2.643 3.363 1 97.25 225 LEU B C 1
ATOM 3794 O O . LEU B 1 225 ? -19.719 3.006 4.531 1 97.25 225 LEU B O 1
ATOM 3798 N N . LEU B 1 226 ? -18.422 2.303 2.869 1 98 226 LEU B N 1
ATOM 3799 C CA . LEU B 1 226 ? -17.203 2.412 3.666 1 98 226 LEU B CA 1
ATOM 3800 C C . LEU B 1 226 ? -16.859 3.871 3.932 1 98 226 LEU B C 1
ATOM 3802 O O . LEU B 1 226 ? -16.422 4.223 5.031 1 98 226 LEU B O 1
ATOM 3806 N N . MET B 1 227 ? -17.094 4.707 2.951 1 97.25 227 MET B N 1
ATOM 3807 C CA . MET B 1 227 ? -16.906 6.145 3.145 1 97.25 227 MET B CA 1
ATOM 3808 C C . MET B 1 227 ? -17.859 6.68 4.207 1 97.25 227 MET B C 1
ATOM 3810 O O . MET B 1 227 ? -17.469 7.477 5.059 1 97.25 227 MET B O 1
ATOM 3814 N N . ASN B 1 228 ? -19.062 6.25 4.129 1 96.94 228 ASN B N 1
ATOM 3815 C CA . ASN B 1 228 ? -20.047 6.629 5.137 1 96.94 228 ASN B CA 1
ATOM 3816 C C . ASN B 1 228 ? -19.656 6.125 6.523 1 96.94 228 ASN B C 1
ATOM 3818 O O . ASN B 1 228 ? -19.844 6.824 7.52 1 96.94 228 ASN B O 1
ATOM 3822 N N . PHE B 1 229 ? -19.188 4.957 6.543 1 97.19 229 PHE B N 1
ATOM 3823 C CA . PHE B 1 229 ? -18.688 4.367 7.781 1 97.19 229 PHE B CA 1
ATOM 3824 C C . PHE B 1 229 ? -17.594 5.23 8.398 1 97.19 229 PHE B C 1
ATOM 3826 O O . PHE B 1 229 ? -17.641 5.539 9.594 1 97.19 229 PHE B O 1
ATOM 3833 N N . LEU B 1 230 ? -16.641 5.656 7.625 1 97.81 230 LEU B N 1
ATOM 3834 C CA . LEU B 1 230 ? -15.578 6.543 8.094 1 97.81 230 LEU B CA 1
ATOM 3835 C C . LEU B 1 230 ? -16.156 7.852 8.617 1 97.81 230 LEU B C 1
ATOM 3837 O O . LEU B 1 230 ? -15.719 8.352 9.664 1 97.81 230 LEU B O 1
ATOM 3841 N N . GLU B 1 231 ? -17.078 8.383 7.895 1 97.19 231 GLU B N 1
ATOM 3842 C CA . GLU B 1 231 ? -17.719 9.625 8.336 1 97.19 231 GLU B CA 1
ATOM 3843 C C . GLU B 1 231 ? -18.375 9.453 9.703 1 97.19 231 GLU B C 1
ATOM 3845 O O . GLU B 1 231 ? -18.25 10.328 10.57 1 97.19 231 GLU B O 1
ATOM 3850 N N . GLU B 1 232 ? -18.984 8.359 9.883 1 95.69 232 GLU B N 1
ATOM 3851 C CA . GLU B 1 232 ? -19.641 8.078 11.156 1 95.69 232 GLU B CA 1
ATOM 3852 C C . GLU B 1 232 ? -18.609 7.969 12.289 1 95.69 232 GLU B C 1
ATOM 3854 O O . GLU B 1 232 ? -18.922 8.25 13.445 1 95.69 232 GLU B O 1
ATOM 3859 N N . LYS B 1 233 ? -17.438 7.547 11.961 1 96.12 233 LYS B N 1
ATOM 3860 C CA . LYS B 1 233 ? -16.375 7.418 12.953 1 96.12 233 LYS B CA 1
ATOM 3861 C C . LYS B 1 233 ? -15.648 8.742 13.156 1 96.12 233 LYS B C 1
ATOM 3863 O O . LYS B 1 233 ? -14.703 8.828 13.938 1 96.12 233 LYS B O 1
ATOM 3868 N N . GLY B 1 234 ? -16.031 9.805 12.43 1 96.75 234 GLY B N 1
ATOM 3869 C CA . GLY B 1 234 ? -15.484 11.141 12.617 1 96.75 234 GLY B CA 1
ATOM 3870 C C . GLY B 1 234 ? -14.547 11.562 11.508 1 96.75 234 GLY B C 1
ATOM 3871 O O . GLY B 1 234 ? -13.969 12.648 11.555 1 96.75 234 GLY B O 1
ATOM 3872 N N . VAL B 1 235 ? -14.336 10.695 10.562 1 98 235 VAL B N 1
ATOM 3873 C CA . VAL B 1 235 ? -13.453 11.016 9.445 1 98 235 VAL B CA 1
ATOM 3874 C C . VAL B 1 235 ? -14.273 11.484 8.25 1 98 235 VAL B C 1
ATOM 3876 O O . VAL B 1 235 ? -14.406 10.766 7.254 1 98 235 VAL B O 1
ATOM 3879 N N . SER B 1 236 ? -14.781 12.672 8.32 1 96.69 236 SER B N 1
ATOM 3880 C CA . SER B 1 236 ? -15.586 13.305 7.285 1 96.69 236 SER B CA 1
ATOM 3881 C C . SER B 1 236 ? -14.727 14.148 6.355 1 96.69 236 SER B C 1
ATOM 3883 O O . SER B 1 236 ? -13.539 14.352 6.613 1 96.69 236 SER B O 1
ATOM 3885 N N . ASN B 1 237 ? -15.359 14.648 5.305 1 95.75 237 ASN B N 1
ATOM 3886 C CA . ASN B 1 237 ? -14.68 15.594 4.426 1 95.75 237 ASN B CA 1
ATOM 3887 C C . ASN B 1 237 ? -14.258 16.859 5.172 1 95.75 237 ASN B C 1
ATOM 3889 O O . ASN B 1 237 ? -13.156 17.375 4.965 1 95.75 237 ASN B O 1
ATOM 3893 N N . GLU B 1 238 ? -15.117 17.328 6.004 1 94.94 238 GLU B N 1
ATOM 3894 C CA . GLU B 1 238 ? -14.805 18.5 6.812 1 94.94 238 GLU B CA 1
ATOM 3895 C C . GLU B 1 238 ? -13.602 18.234 7.723 1 94.94 238 GLU B C 1
ATOM 3897 O O . GLU B 1 238 ? -12.711 19.078 7.828 1 94.94 238 GLU B O 1
ATOM 3902 N N . PHE B 1 239 ? -13.672 17.141 8.32 1 97.12 239 PHE B N 1
ATOM 3903 C CA . PHE B 1 239 ? -12.547 16.766 9.18 1 97.12 239 PHE B CA 1
ATOM 3904 C C . PHE B 1 239 ? -11.258 16.719 8.375 1 97.12 239 PHE B C 1
ATOM 3906 O O . PHE B 1 239 ? -10.219 17.219 8.82 1 97.12 239 PHE B O 1
ATOM 3913 N N . ALA B 1 240 ? -11.281 16.047 7.246 1 97.06 240 ALA B N 1
ATOM 3914 C CA . ALA B 1 240 ? -10.109 15.914 6.391 1 97.06 240 ALA B CA 1
ATOM 3915 C C . ALA B 1 240 ? -9.547 17.281 6.008 1 97.06 240 ALA B C 1
ATOM 3917 O O . ALA B 1 240 ? -8.328 17.469 5.934 1 97.06 240 ALA B O 1
ATOM 3918 N N . GLU B 1 241 ? -10.383 18.203 5.801 1 94.12 241 GLU B N 1
ATOM 3919 C CA . GLU B 1 241 ? -9.938 19.562 5.488 1 94.12 241 GLU B CA 1
ATOM 3920 C C . GLU B 1 241 ? -9.234 20.188 6.684 1 94.12 241 GLU B C 1
ATOM 3922 O O . GLU B 1 241 ? -8.172 20.812 6.535 1 94.12 241 GLU B O 1
ATOM 3927 N N . LYS B 1 242 ? -9.844 20.031 7.82 1 95.75 242 LYS B N 1
ATOM 3928 C CA . LYS B 1 242 ? -9.219 20.562 9.031 1 95.75 242 LYS B CA 1
ATOM 3929 C C . LYS B 1 242 ? -7.879 19.891 9.297 1 95.75 242 LYS B C 1
ATOM 3931 O O . LYS B 1 242 ? -6.934 20.531 9.758 1 95.75 242 LYS B O 1
ATOM 3936 N N . MET B 1 243 ? -7.848 18.656 8.992 1 97 243 MET B N 1
ATOM 3937 C CA . MET B 1 243 ? -6.605 17.906 9.148 1 97 243 MET B CA 1
ATOM 3938 C C . MET B 1 243 ? -5.531 18.422 8.203 1 97 243 MET B C 1
ATOM 3940 O O . MET B 1 243 ? -4.367 18.547 8.578 1 97 243 MET B O 1
ATOM 3944 N N . SER B 1 244 ? -5.879 18.734 7.02 1 95 244 SER B N 1
ATOM 3945 C CA . SER B 1 244 ? -4.949 19.344 6.07 1 95 244 SER B CA 1
ATOM 3946 C C . SER B 1 244 ? -4.449 20.688 6.57 1 95 244 SER B C 1
ATOM 3948 O O . SER B 1 244 ? -3.268 21.016 6.434 1 95 244 SER B O 1
ATOM 3950 N N . ASP B 1 245 ? -5.352 21.438 7.152 1 93.19 245 ASP B N 1
ATOM 3951 C CA . ASP B 1 245 ? -4.949 22.719 7.727 1 93.19 245 ASP B CA 1
ATOM 3952 C C . ASP B 1 245 ? -3.928 22.531 8.844 1 93.19 245 ASP B C 1
ATOM 3954 O O . ASP B 1 245 ? -2.914 23.234 8.891 1 93.19 245 ASP B O 1
ATOM 3958 N N . PHE B 1 246 ? -4.262 21.641 9.641 1 95.25 246 PHE B N 1
ATOM 3959 C CA . PHE B 1 246 ? -3.32 21.328 10.711 1 95.25 246 PHE B CA 1
ATOM 3960 C C . PHE B 1 246 ? -1.978 20.891 10.141 1 95.25 246 PHE B C 1
ATOM 3962 O O . PHE B 1 246 ? -0.928 21.391 10.555 1 95.25 246 PHE B O 1
ATOM 3969 N N . ALA B 1 247 ? -2.039 19.906 9.211 1 95.81 247 ALA B N 1
ATOM 3970 C CA . ALA B 1 247 ? -0.821 19.375 8.602 1 95.81 247 ALA B CA 1
ATOM 3971 C C . ALA B 1 247 ? 0.002 20.484 7.953 1 95.81 247 ALA B C 1
ATOM 3973 O O . ALA B 1 247 ? 1.234 20.469 8.016 1 95.81 247 ALA B O 1
ATOM 3974 N N . SER B 1 248 ? -0.66 21.422 7.375 1 93 248 SER B N 1
ATOM 3975 C CA . SER B 1 248 ? 0.02 22.547 6.727 1 93 248 SER B CA 1
ATOM 3976 C C . SER B 1 248 ? 0.754 23.406 7.742 1 93 248 SER B C 1
ATOM 3978 O O . SER B 1 248 ? 1.918 23.766 7.543 1 93 248 SER B O 1
ATOM 3980 N N . ALA B 1 249 ? 0.047 23.734 8.781 1 92.75 249 ALA B N 1
ATOM 3981 C CA . ALA B 1 249 ? 0.661 24.547 9.836 1 92.75 249 ALA B CA 1
ATOM 3982 C C . ALA B 1 249 ? 1.835 23.812 10.477 1 92.75 249 ALA B C 1
ATOM 3984 O O . ALA B 1 249 ? 2.891 24.391 10.711 1 92.75 249 ALA B O 1
ATOM 3985 N N . TYR B 1 250 ? 1.634 22.562 10.734 1 95 250 TYR B N 1
ATOM 3986 C CA . TYR B 1 250 ? 2.664 21.766 11.391 1 95 250 TYR B CA 1
ATOM 3987 C C . TYR B 1 250 ? 3.881 21.609 10.492 1 95 250 TYR B C 1
ATOM 3989 O O . TYR B 1 250 ? 5.02 21.734 10.945 1 95 250 TYR B O 1
ATOM 3997 N N . GLU B 1 251 ? 3.676 21.297 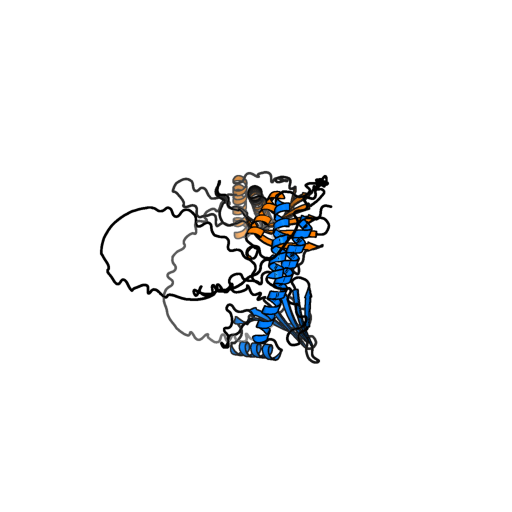9.227 1 94.69 251 GLU B N 1
ATOM 3998 C CA . GLU B 1 251 ? 4.762 21.188 8.258 1 94.69 251 GLU B CA 1
ATOM 3999 C C . GLU B 1 251 ? 5.559 22.484 8.164 1 94.69 251 GLU B C 1
ATOM 4001 O O . GLU B 1 251 ? 6.789 22.453 8.117 1 94.69 251 GLU B O 1
ATOM 4006 N N . HIS B 1 252 ? 4.902 23.562 8.141 1 92.5 252 HIS B N 1
ATOM 4007 C CA . HIS B 1 252 ? 5.582 24.859 8.102 1 92.5 252 HIS B CA 1
ATOM 4008 C C . HIS B 1 252 ? 6.445 25.062 9.336 1 92.5 252 HIS B C 1
ATOM 4010 O O . HIS B 1 252 ? 7.586 25.531 9.234 1 92.5 252 HIS B O 1
ATOM 4016 N N . ALA B 1 253 ? 5.879 24.75 10.453 1 93.44 253 ALA B N 1
ATOM 4017 C CA . ALA B 1 253 ? 6.652 24.859 11.688 1 93.44 253 ALA B CA 1
ATOM 4018 C C . ALA B 1 253 ? 7.918 24.016 11.617 1 93.44 253 ALA B C 1
ATOM 4020 O O . ALA B 1 253 ? 8.992 24.453 12.039 1 93.44 253 ALA B O 1
ATOM 4021 N N . LYS B 1 254 ? 7.777 22.828 11.102 1 95.38 254 LYS B N 1
ATOM 4022 C CA . LYS B 1 254 ? 8.922 21.938 10.969 1 95.38 254 LYS B CA 1
ATOM 4023 C C . LYS B 1 254 ? 9.938 22.5 9.969 1 95.38 254 LYS B C 1
ATOM 4025 O O . LYS B 1 254 ? 11.141 22.328 10.141 1 95.38 254 LYS B O 1
ATOM 4030 N N . TYR B 1 255 ? 9.43 23.156 8.977 1 94.62 255 TYR B N 1
ATOM 4031 C CA . TYR B 1 255 ? 10.297 23.797 7.988 1 94.62 255 TYR B CA 1
ATOM 4032 C C . TYR B 1 255 ? 11.133 24.891 8.625 1 94.62 255 TYR B C 1
ATOM 4034 O O . TYR B 1 255 ? 12.359 24.922 8.453 1 94.62 255 TYR B O 1
ATOM 4042 N N . VAL B 1 256 ? 10.539 25.703 9.367 1 94.44 256 VAL B N 1
ATOM 4043 C CA . VAL B 1 256 ? 11.25 26.781 10.055 1 94.44 256 VAL B CA 1
ATOM 4044 C C . VAL B 1 256 ? 12.289 26.188 11.008 1 94.44 256 VAL B C 1
ATOM 4046 O O . VAL B 1 256 ? 13.422 26.672 11.07 1 94.44 256 VAL B O 1
ATOM 4049 N N . GLU B 1 257 ? 11.867 25.156 11.766 1 96 257 GLU B N 1
ATOM 4050 C CA . GLU B 1 257 ? 12.797 24.469 12.648 1 96 257 GLU B CA 1
ATOM 4051 C C . GLU B 1 257 ? 14.016 23.953 11.883 1 96 257 GLU B C 1
ATOM 4053 O O . GLU B 1 257 ? 15.141 24.016 12.375 1 96 257 GLU B O 1
ATOM 4058 N N . LEU B 1 258 ? 13.711 23.453 10.75 1 97.44 258 LEU B N 1
ATOM 4059 C CA . LEU B 1 258 ? 14.781 22.938 9.898 1 97.44 258 LEU B CA 1
ATOM 4060 C C . LEU B 1 258 ? 15.742 24.062 9.5 1 97.44 258 LEU B C 1
ATOM 4062 O O . LEU B 1 258 ? 16.953 23.891 9.594 1 97.44 258 LEU B O 1
ATOM 4066 N N . LEU B 1 259 ? 15.258 25.172 9.086 1 97.31 259 LEU B N 1
ATOM 4067 C CA . LEU B 1 259 ? 16.078 26.312 8.703 1 97.31 259 LEU B CA 1
ATOM 4068 C C . LEU B 1 259 ? 16.938 26.781 9.875 1 97.31 259 LEU B C 1
ATOM 4070 O O . LEU B 1 259 ? 18.125 27.062 9.703 1 97.31 259 LEU B O 1
ATOM 4074 N N . GLU B 1 260 ? 16.391 26.797 10.992 1 96.62 260 GLU B N 1
ATOM 4075 C CA . GLU B 1 260 ? 17.125 27.188 12.188 1 96.62 260 GLU B CA 1
ATOM 4076 C C . GLU B 1 260 ? 18.234 26.203 12.508 1 96.62 260 GLU B C 1
ATOM 4078 O O . GLU B 1 260 ? 19.344 26.609 12.891 1 96.62 260 GLU B O 1
ATOM 4083 N N . ALA B 1 261 ? 17.938 24.984 12.367 1 97.12 261 ALA B N 1
ATOM 4084 C CA . ALA B 1 261 ? 18.922 23.953 12.648 1 97.12 261 ALA B CA 1
ATOM 4085 C C . ALA B 1 261 ? 20.094 24.031 11.68 1 97.12 261 ALA B C 1
ATOM 4087 O O . ALA B 1 261 ? 21.25 23.875 12.078 1 97.12 261 ALA B O 1
ATOM 4088 N N . ILE B 1 262 ? 19.812 24.297 10.43 1 97.25 262 ILE B N 1
ATOM 4089 C CA . ILE B 1 262 ? 20.859 24.453 9.43 1 97.25 262 ILE B CA 1
ATOM 4090 C C . ILE B 1 262 ? 21.719 25.672 9.773 1 97.25 262 ILE B C 1
ATOM 4092 O O . ILE B 1 262 ? 22.953 25.625 9.672 1 97.25 262 ILE B O 1
ATOM 4096 N N . SER B 1 263 ? 21.109 26.75 10.094 1 95.38 263 SER B N 1
ATOM 4097 C CA . SER B 1 263 ? 21.828 27.953 10.477 1 95.38 263 SER B CA 1
ATOM 4098 C C . SER B 1 263 ? 22.781 27.688 11.633 1 95.38 263 SER B C 1
ATOM 4100 O O . SER B 1 263 ? 23.953 28.062 11.586 1 95.38 263 SER B O 1
ATOM 4102 N N . LYS B 1 264 ? 22.344 26.984 12.562 1 95.38 264 LYS B N 1
ATOM 4103 C CA . LYS B 1 264 ? 23.172 26.641 13.719 1 95.38 264 LYS B CA 1
ATOM 4104 C C . LYS B 1 264 ? 24.312 25.719 13.328 1 95.38 264 LYS B C 1
ATOM 4106 O O . LYS B 1 264 ? 25.438 25.859 13.805 1 95.38 264 LYS B O 1
ATOM 4111 N N . PHE B 1 265 ? 23.953 24.797 12.547 1 95.88 265 PHE B N 1
ATOM 4112 C CA . PHE B 1 265 ? 24.938 23.844 12.055 1 95.88 265 PHE B CA 1
ATOM 4113 C C . PHE B 1 265 ? 26.078 24.562 11.352 1 95.88 265 PHE B C 1
ATOM 4115 O O . PHE B 1 265 ? 27.25 24.188 11.508 1 95.88 265 PHE B O 1
ATOM 4122 N N . THR B 1 266 ? 25.781 25.547 10.523 1 93.38 266 THR B N 1
ATOM 4123 C CA . THR B 1 266 ? 26.75 26.25 9.688 1 93.38 266 THR B CA 1
ATOM 4124 C C . THR B 1 266 ? 27.609 27.188 10.531 1 93.38 266 THR B C 1
ATOM 4126 O O . THR B 1 266 ? 28.781 27.438 10.203 1 93.38 266 THR B O 1
ATOM 4129 N N . VAL B 1 267 ? 27.047 27.641 11.617 1 87.5 267 VAL B N 1
ATOM 4130 C CA . VAL B 1 267 ? 27.781 28.578 12.469 1 87.5 267 VAL B CA 1
ATOM 4131 C C . VAL B 1 267 ? 28.672 27.812 13.438 1 87.5 267 VAL B C 1
ATOM 4133 O O . VAL B 1 267 ? 29.703 28.328 13.867 1 87.5 267 VAL B O 1
ATOM 4136 N N . GLU B 1 268 ? 28.172 26.641 14.023 1 75.44 268 GLU B N 1
ATOM 4137 C CA . GLU B 1 268 ? 28.922 25.938 15.055 1 75.44 268 GLU B CA 1
ATOM 4138 C C . GLU B 1 268 ? 30.359 25.672 14.617 1 75.44 268 GLU B C 1
ATOM 4140 O O . GLU B 1 268 ? 30.609 25.219 13.492 1 75.44 268 GLU B O 1
ATOM 4145 N N . LYS B 1 269 ? 31.312 26.547 15.008 1 61.78 269 LYS B N 1
ATOM 4146 C CA . LYS B 1 269 ? 32.75 26.484 14.953 1 61.78 269 LYS B CA 1
ATOM 4147 C C . LYS B 1 269 ? 33.281 25.172 15.547 1 61.78 269 LYS B C 1
ATOM 4149 O O . LYS B 1 269 ? 32.781 24.703 16.562 1 61.78 269 LYS B O 1
ATOM 4154 N N . LYS B 1 270 ? 33.969 24.25 14.781 1 48.34 270 LYS B N 1
ATOM 4155 C CA . LYS B 1 270 ? 34.875 23.375 15.523 1 48.34 270 LYS B CA 1
ATOM 4156 C C . LYS B 1 270 ? 35.812 24.172 16.422 1 48.34 270 LYS B C 1
ATOM 4158 O O . LYS B 1 270 ? 36.219 25.266 16.062 1 48.34 270 LYS B O 1
#

Solvent-accessible surface area (backbone atoms only — not comparable to full-atom values): 32889 Å² total; per-residue (Å²): 86,75,63,72,54,59,73,73,76,71,77,78,67,82,72,76,72,77,64,86,72,79,81,88,76,84,74,82,82,75,88,73,81,77,80,76,72,82,74,84,81,82,92,79,84,88,77,86,75,84,87,75,86,76,74,80,76,74,78,73,73,76,69,78,66,75,69,64,73,66,73,77,79,57,53,72,45,47,48,54,39,39,55,48,42,56,52,49,50,52,50,52,44,63,73,47,56,83,64,81,76,74,57,59,57,98,76,21,42,53,48,76,54,80,25,31,38,38,32,38,38,76,58,96,70,37,38,39,38,38,36,36,45,49,56,77,19,57,46,83,75,52,74,77,63,72,82,61,87,74,75,81,68,73,71,52,41,52,21,53,43,54,33,36,42,38,40,33,45,89,62,37,35,43,35,36,37,30,34,57,44,89,72,78,61,52,89,86,52,94,54,72,43,54,45,60,51,29,42,36,66,48,62,76,74,91,57,92,80,56,67,66,45,50,37,86,73,48,55,68,66,59,48,51,52,51,52,50,50,37,34,75,75,60,56,31,60,67,45,52,51,53,49,26,52,49,43,28,54,50,43,48,52,52,49,50,52,48,52,52,50,51,39,50,62,65,62,66,74,122,84,64,66,79,69,67,74,72,74,72,79,78,70,81,78,75,75,80,71,89,84,83,84,78,80,76,74,83,73,80,79,68,80,71,80,81,77,81,83,80,89,76,86,70,83,71,83,79,80,88,78,84,85,74,84,70,80,71,74,79,73,70,78,70,68,73,64,66,66,67,69,71,78,53,53,71,69,49,50,54,48,42,55,50,44,56,52,48,50,53,52,47,47,64,62,44,59,82,67,82,75,72,58,57,57,96,77,20,41,52,48,75,58,90,58,36,38,38,33,37,37,76,58,96,61,37,37,39,38,38,40,36,44,52,72,90,20,59,46,80,75,50,73,77,61,75,79,61,90,72,76,81,68,73,70,55,45,48,22,53,43,53,34,34,41,37,42,32,46,90,64,36,35,44,35,35,36,30,34,58,42,89,68,77,58,51,90,86,52,94,53,73,41,53,44,61,51,29,42,34,66,48,63,73,74,90,58,93,40,57,54,44,46,43,39,87,69,45,31,56,66,60,48,51,37,52,52,44,37,38,34,75,76,60,58,32,60,68,45,53,50,53,47,27,51,49,44,27,54,51,43,49,53,51,48,51,52,48,52,53,50,50,40,49,60,68,60,61,72,132

InterPro domains:
  IPR003428 Mitochondrial glycoprotein [PF02330] (85-265)
  IPR003428 Mitochondrial glycoprotein [PTHR10826] (51-266)
  IPR036561 Mitochondrial glycoprotein superfamily [G3DSA:3.10.280.10] (73-267)
  IPR036561 Mitochondrial glycoprotein superfamily [SSF54529] (74-265)

pLDDT: mean 70.81, std 32.28, range [15.45, 98.94]

Organism: Anopheles gambiae (NCBI:txid7165)

Radius of gyration: 37.44 Å; Cα contacts (8 Å, |Δi|>4): 630; chains: 2; bounding box: 138×84×77 Å

Nearest PDB structures (foldseek):
  1p32-assembly1_A  TM=8.826E-01  e=3.047E-18  Homo sapiens
  1p32-assembly1_C  TM=9.143E-01  e=1.506E-17  Homo sapiens
  6szw-assembly1_A  TM=9.030E-01  e=2.566E-17  Homo sapiens
  6szw-assembly1_B  TM=9.116E-01  e=1.268E-16  Homo sapiens
  1p32-assembly1_B  TM=8.974E-01  e=4.166E-15  Homo sapiens

Sequence (540 aa):
MIRNVRFLRWAVGKSFTSGKSTTTVAPCSQWNAGIIAQPSSGIATCNIKPLSAMSSGMSAKHAAGFSIASRQIHTKGERELVEFLAEEIVAEKKASPSATIPTSLNGFAITCNKADVELTKSSEREKITISFNVNHTVDMEGEEAEATENKPEFSAMKSRPQFEVDIVRGGTTLSFTCSYLPGEAQEGEYNDVFSIDEVTIYQGEWSDKVYAVAGDVLDGYLYDLLMNFLEEKGVSNEFAEKMSDFASAYEHAKYVELLEAISKFTVEKKMIRNVRFLRWAVGKSFTSGKSTTTVAPCSQWNAGIIAQPSSGIATCNIKPLSAMSSGMSAKHAAGFSIASRQIHTKGERELVEFLAEEIVAEKKASPSATIPTSLNGFAITCNKADVELTKSSEREKITISFNVNHTVDMEGEEAEATENKPEFSAMKSRPQFEVDIVRGGTTLSFTCSYLPGEAQEGEYNDVFSIDEVTIYQGEWSDKVYAVAGDVLDGYLYDLLMNFLEEKGVSNEFAEKMSDFASAYEHAKYVELLEAISKFTVEKK

Foldseek 3Di:
DPLPPVPDPPPPPDPPCPDDDDDDDDDPDDDDPDPDDDDDDDDDDDDDDDDDDDPPPPDPPPPPPPPVVPVPLADPVLVVLLVVLVVSLVVLCVVDPLDPQDQAAPQWGWDDDQQKIWTWHDDPFKIKIKIWGQPPQFDPPDPPPPPPPDDPPVPQGWGWTWMKIWIDGPQKIKMWTKGADPDDPPPPDPDARMATQKIFMDGHDDDPPGDIDGLVVDDPVVRVVVLVVCVVVPNGSVRSVVVRVSSSSVVSVSVSVVSVVVSCVSPDDD/DPQCPVPPPPPPPDDPPPDDDDDDPPDPDDCPVDDPDDDDDDDDPPPDDDDDDDDDPPPDPPPPPCPVPPVPLFPPVLVVLLVVLVVSLVVLCVVDVLDDQDQAAPQWGWDDDQQKIWTWHDDPFKIKIKIWGQPPQFDCPPPPPPPPPDDPPSPQGWRWTFMKIWIDGPQKIKMWTKGADPDDPPPPDPDARMATQKIFMDGHDDDPPGDIDGLVVDDPVVRVVVLVVCVVVVNGSVRSVVVRVSSSSVVSVSVSVVSVVVSCVSPPRD